Protein AF-A0A948I0D3-F1 (afdb_monomer_lite)

pLDDT: mean 90.06, std 11.16, range [29.58, 98.88]

Structure (mmCIF, N/CA/C/O backbone):
data_AF-A0A948I0D3-F1
#
_entry.id   AF-A0A948I0D3-F1
#
loop_
_atom_site.group_PDB
_atom_site.id
_atom_site.type_symbol
_atom_site.label_atom_id
_atom_site.label_alt_id
_atom_site.label_comp_id
_atom_site.label_asym_id
_atom_site.label_entity_id
_atom_site.label_seq_id
_atom_site.pdbx_PDB_ins_code
_atom_site.Cartn_x
_atom_site.Cartn_y
_atom_site.Cartn_z
_atom_site.occupancy
_atom_site.B_iso_or_equiv
_atom_site.auth_seq_id
_atom_site.auth_comp_id
_atom_site.auth_asym_id
_atom_site.auth_atom_id
_atom_site.pdbx_PDB_model_num
ATOM 1 N N . MET A 1 1 ? -1.444 -37.657 -7.902 1.00 30.56 1 MET A N 1
ATOM 2 C CA . MET A 1 1 ? -0.701 -37.457 -6.639 1.00 30.56 1 MET A CA 1
ATOM 3 C C . MET A 1 1 ? 0.646 -36.849 -6.980 1.00 30.56 1 MET A C 1
ATOM 5 O O . MET A 1 1 ? 1.554 -37.576 -7.356 1.00 30.56 1 MET A O 1
ATOM 9 N N . ALA A 1 2 ? 0.747 -35.520 -6.968 1.00 30.91 2 ALA A N 1
ATOM 10 C CA . ALA A 1 2 ? 2.025 -34.846 -7.167 1.00 30.91 2 ALA A CA 1
ATOM 11 C C . ALA A 1 2 ? 2.848 -34.995 -5.881 1.00 30.91 2 ALA A C 1
ATOM 13 O O . ALA A 1 2 ? 2.347 -34.686 -4.801 1.00 30.91 2 ALA A O 1
ATOM 14 N N . MET A 1 3 ? 4.074 -35.512 -5.986 1.00 29.58 3 MET A N 1
ATOM 15 C CA . MET A 1 3 ? 5.012 -35.512 -4.866 1.00 29.58 3 MET A CA 1
ATOM 16 C C . MET A 1 3 ? 5.272 -34.056 -4.475 1.00 29.58 3 MET A C 1
ATOM 18 O O . MET A 1 3 ? 5.808 -33.289 -5.274 1.00 29.58 3 MET A O 1
ATOM 22 N N . ALA A 1 4 ? 4.855 -33.665 -3.270 1.00 33.59 4 ALA A N 1
ATOM 23 C CA . ALA A 1 4 ? 5.196 -32.364 -2.719 1.00 33.59 4 ALA A CA 1
ATOM 24 C C . ALA A 1 4 ? 6.726 -32.257 -2.663 1.00 33.59 4 ALA A C 1
ATOM 26 O O . ALA A 1 4 ? 7.399 -33.109 -2.082 1.00 33.59 4 ALA A O 1
ATOM 27 N N . THR A 1 5 ? 7.289 -31.235 -3.305 1.00 44.12 5 THR A N 1
ATOM 28 C CA . THR A 1 5 ? 8.728 -30.967 -3.216 1.00 44.12 5 THR A CA 1
ATOM 29 C C . THR A 1 5 ? 9.067 -30.572 -1.772 1.00 44.12 5 THR A C 1
ATOM 31 O O . THR A 1 5 ? 8.216 -30.026 -1.063 1.00 44.12 5 THR A O 1
ATOM 34 N N . GLY A 1 6 ? 10.297 -30.826 -1.311 1.00 39.62 6 GLY A N 1
ATOM 35 C CA . GLY A 1 6 ? 10.711 -30.534 0.073 1.00 39.62 6 GLY A CA 1
ATOM 36 C C . GLY A 1 6 ? 10.492 -29.075 0.511 1.00 39.62 6 GLY A C 1
ATOM 37 O O . GLY A 1 6 ? 10.277 -28.821 1.692 1.00 39.62 6 GLY A O 1
ATOM 38 N N . SER A 1 7 ? 10.451 -28.131 -0.439 1.00 52.41 7 SER A N 1
ATOM 39 C CA . SER A 1 7 ? 10.113 -26.723 -0.188 1.00 52.41 7 SER A CA 1
ATOM 40 C C . SER A 1 7 ? 8.650 -26.530 0.225 1.00 52.41 7 SER A C 1
ATOM 42 O O . SER A 1 7 ? 8.381 -25.789 1.162 1.00 52.41 7 SER A O 1
ATOM 44 N N . THR A 1 8 ? 7.703 -27.211 -0.429 1.00 56.78 8 THR A N 1
ATOM 45 C CA . THR A 1 8 ? 6.265 -27.142 -0.095 1.00 56.78 8 THR A CA 1
ATOM 46 C C . THR A 1 8 ? 5.959 -27.712 1.291 1.00 56.78 8 THR A C 1
ATOM 48 O O . THR A 1 8 ? 5.134 -27.160 2.012 1.00 56.78 8 THR A O 1
ATOM 51 N N . LEU A 1 9 ? 6.653 -28.784 1.687 1.00 53.12 9 LEU A N 1
ATOM 52 C CA . LEU A 1 9 ? 6.494 -29.395 3.011 1.00 53.12 9 LEU A CA 1
ATOM 53 C C . LEU A 1 9 ? 7.030 -28.481 4.126 1.00 53.12 9 LEU A C 1
ATOM 55 O O . LEU A 1 9 ? 6.362 -28.302 5.144 1.00 53.12 9 LEU A O 1
ATOM 59 N N . ALA A 1 10 ? 8.185 -27.840 3.912 1.00 61.34 10 ALA A N 1
ATOM 60 C CA . ALA A 1 10 ? 8.739 -26.867 4.855 1.00 61.34 10 ALA A CA 1
ATOM 61 C C . ALA A 1 10 ? 7.845 -25.621 5.005 1.00 61.34 10 ALA A C 1
ATOM 63 O O . ALA A 1 10 ? 7.612 -25.175 6.126 1.00 61.34 10 ALA A O 1
ATOM 64 N N . SER A 1 11 ? 7.290 -25.103 3.902 1.00 68.94 11 SER A N 1
ATOM 65 C CA . SER A 1 11 ? 6.324 -23.995 3.930 1.00 68.94 11 SER A CA 1
ATOM 66 C C . SER A 1 11 ? 5.054 -24.344 4.712 1.00 68.94 11 SER A C 1
ATOM 68 O O . SER A 1 11 ? 4.596 -23.522 5.502 1.00 68.94 11 SER A O 1
ATOM 70 N N . SER A 1 12 ? 4.523 -25.568 4.562 1.00 77.00 12 SER A N 1
ATOM 71 C CA . SER A 1 12 ? 3.355 -26.008 5.343 1.00 77.00 12 SER A CA 1
ATOM 72 C C . SER A 1 12 ? 3.652 -26.094 6.842 1.00 77.00 12 SER A C 1
ATOM 74 O O . SER A 1 12 ? 2.893 -25.556 7.635 1.00 77.00 12 SER A O 1
ATOM 76 N N . ALA A 1 13 ? 4.812 -26.632 7.235 1.00 87.75 13 ALA A N 1
ATOM 77 C CA . ALA A 1 13 ? 5.186 -26.734 8.646 1.00 87.75 13 ALA A CA 1
ATOM 78 C C . ALA A 1 13 ? 5.369 -25.360 9.315 1.00 87.75 13 ALA A C 1
ATOM 80 O O . ALA A 1 13 ? 5.008 -25.183 10.477 1.00 87.75 13 ALA A O 1
ATOM 81 N N . VAL A 1 14 ? 5.917 -24.374 8.591 1.00 88.69 14 VAL A N 1
ATOM 82 C CA . VAL A 1 14 ? 6.026 -22.994 9.094 1.00 88.69 14 VAL A CA 1
ATOM 83 C C . VAL A 1 14 ? 4.646 -22.355 9.234 1.00 88.69 14 VAL A C 1
ATOM 85 O O . VAL A 1 14 ? 4.397 -21.689 10.238 1.00 88.69 14 VAL A O 1
ATOM 88 N N . ALA A 1 15 ? 3.752 -22.556 8.261 1.00 89.56 15 ALA A N 1
ATOM 89 C CA . ALA A 1 15 ? 2.387 -22.045 8.331 1.00 89.56 15 ALA A CA 1
ATOM 90 C C . ALA A 1 15 ? 1.610 -22.648 9.514 1.00 89.56 15 ALA A C 1
ATOM 92 O O . ALA A 1 15 ? 0.978 -21.901 10.261 1.00 89.56 15 ALA A O 1
ATOM 93 N N . ASP A 1 16 ? 1.733 -23.958 9.735 1.00 91.81 16 ASP A N 1
ATOM 94 C CA . ASP A 1 16 ? 1.092 -24.665 10.846 1.00 91.81 16 ASP A CA 1
ATOM 95 C C . ASP A 1 16 ? 1.628 -24.177 12.200 1.00 91.81 16 ASP A C 1
ATOM 97 O O . ASP A 1 16 ? 0.854 -23.756 13.058 1.00 91.81 16 ASP A O 1
ATOM 101 N N . ALA A 1 17 ? 2.955 -24.109 12.369 1.00 94.81 17 ALA A N 1
ATOM 102 C CA . ALA A 1 17 ? 3.572 -23.612 13.602 1.00 94.81 17 ALA A CA 1
ATOM 103 C C . ALA A 1 17 ? 3.207 -22.145 13.898 1.00 94.81 17 ALA A C 1
ATOM 105 O O . ALA A 1 17 ? 3.038 -21.750 15.055 1.00 94.81 17 ALA A O 1
ATOM 106 N N . ALA A 1 18 ? 3.077 -21.320 12.856 1.00 95.06 18 ALA A N 1
ATOM 107 C CA . ALA A 1 18 ? 2.600 -19.951 12.989 1.00 95.06 18 ALA A CA 1
ATOM 108 C C . ALA A 1 18 ? 1.115 -19.903 13.401 1.00 95.06 18 ALA A C 1
ATOM 110 O O . ALA A 1 18 ? 0.736 -19.072 14.227 1.00 95.06 18 ALA A O 1
ATOM 111 N N . GLY A 1 19 ? 0.289 -20.816 12.883 1.00 95.06 19 GLY A N 1
ATOM 112 C CA . GLY A 1 19 ? -1.097 -21.006 13.312 1.00 95.06 19 GLY A CA 1
ATOM 113 C C . GLY A 1 19 ? -1.207 -21.382 14.792 1.00 95.06 19 GLY A C 1
ATOM 114 O O . GLY A 1 19 ? -1.951 -20.736 15.533 1.00 95.06 19 GLY A O 1
ATOM 115 N N . ASP A 1 20 ? -0.406 -22.346 15.244 1.00 96.44 20 ASP A N 1
ATOM 116 C CA . ASP A 1 20 ? -0.356 -22.774 16.646 1.00 96.44 20 ASP A CA 1
ATOM 117 C C . ASP A 1 20 ? 0.064 -21.628 17.575 1.00 96.44 20 ASP A C 1
ATOM 119 O O . ASP A 1 20 ? -0.570 -21.389 18.605 1.00 96.44 20 ASP A O 1
ATOM 123 N N . LEU A 1 21 ? 1.095 -20.862 17.196 1.00 96.94 21 LEU A N 1
ATOM 124 C CA . LEU A 1 21 ? 1.546 -19.703 17.969 1.00 96.94 21 LEU A CA 1
ATOM 125 C C . LEU A 1 21 ? 0.472 -18.607 18.038 1.00 96.94 21 LEU A C 1
ATOM 127 O O . LEU A 1 21 ? 0.269 -18.013 19.099 1.00 96.94 21 LEU A O 1
ATOM 131 N N . ALA A 1 22 ? -0.236 -18.351 16.934 1.00 96.56 22 ALA A N 1
ATOM 132 C CA . ALA A 1 22 ? -1.354 -17.412 16.914 1.00 96.56 22 ALA A CA 1
ATOM 133 C C . ALA A 1 22 ? -2.486 -17.870 17.852 1.00 96.56 22 ALA A C 1
ATOM 135 O O . ALA A 1 22 ? -2.982 -17.075 18.654 1.00 96.56 22 ALA A O 1
ATOM 136 N N . GLY A 1 23 ? -2.848 -19.157 17.808 1.00 96.94 23 GLY A N 1
ATOM 137 C CA . GLY A 1 23 ? -3.851 -19.754 18.691 1.00 96.94 23 GLY A CA 1
ATOM 138 C C . GLY A 1 23 ? -3.453 -19.714 20.170 1.00 96.94 23 GLY A C 1
ATOM 139 O O . GLY A 1 23 ? -4.269 -19.362 21.027 1.00 96.94 23 GLY A O 1
ATOM 140 N N . ALA A 1 24 ? -2.186 -19.997 20.481 1.00 97.62 24 ALA A N 1
ATOM 141 C CA . ALA A 1 24 ? -1.643 -19.916 21.835 1.00 97.62 24 ALA A CA 1
ATOM 142 C C . ALA A 1 24 ? -1.656 -18.476 22.371 1.00 97.62 24 ALA A C 1
ATOM 144 O O . ALA A 1 24 ? -2.060 -18.249 23.511 1.00 97.62 24 ALA A O 1
ATOM 145 N N . ALA A 1 25 ? -1.285 -17.491 21.547 1.00 97.31 25 ALA A N 1
ATOM 146 C CA . ALA A 1 25 ? -1.341 -16.078 21.915 1.00 97.31 25 ALA A CA 1
ATOM 147 C C . ALA A 1 25 ? -2.783 -15.604 22.173 1.00 97.31 25 ALA A C 1
ATOM 149 O O . ALA A 1 25 ? -3.036 -14.915 23.164 1.00 97.31 25 ALA A O 1
ATOM 150 N N . GLY A 1 26 ? -3.740 -16.025 21.339 1.00 96.31 26 GLY A N 1
ATOM 151 C CA . GLY A 1 26 ? -5.165 -15.771 21.562 1.00 96.31 26 GLY A CA 1
ATOM 152 C C . GLY A 1 26 ? -5.684 -16.404 22.859 1.00 96.31 26 GLY A C 1
ATOM 153 O O . GLY A 1 26 ? -6.364 -15.741 23.643 1.00 96.31 26 GLY A O 1
ATOM 154 N N . SER A 1 27 ? -5.297 -17.652 23.135 1.00 97.19 27 SER A N 1
ATOM 155 C CA . SER A 1 27 ? -5.669 -18.371 24.363 1.00 97.19 27 SER A CA 1
ATOM 156 C C . SER A 1 27 ? -5.079 -17.714 25.613 1.00 97.19 27 SER A C 1
ATOM 158 O O . SER A 1 27 ? -5.786 -17.505 26.597 1.00 97.19 27 SER A O 1
ATOM 160 N N . ALA A 1 28 ? -3.807 -17.305 25.560 1.00 96.31 28 ALA A N 1
ATOM 161 C CA . ALA A 1 28 ? -3.156 -16.559 26.635 1.00 96.31 28 ALA A CA 1
ATOM 162 C C . ALA A 1 28 ? -3.868 -15.226 26.906 1.00 96.31 28 ALA A C 1
ATOM 164 O O . ALA A 1 28 ? -4.090 -14.871 28.063 1.00 96.31 28 ALA A O 1
ATOM 165 N N . ARG A 1 29 ? -4.293 -14.511 25.855 1.00 95.69 29 ARG A N 1
ATOM 166 C CA . ARG A 1 29 ? -5.085 -13.280 25.994 1.00 95.69 29 ARG A CA 1
ATOM 167 C C . ARG A 1 29 ? -6.419 -13.529 26.701 1.00 95.69 29 ARG A C 1
ATOM 169 O O . ARG A 1 29 ? -6.802 -12.731 27.555 1.00 95.69 29 ARG A O 1
ATOM 176 N N . GLY A 1 30 ? -7.110 -14.618 26.358 1.00 95.38 30 GLY A N 1
ATOM 177 C CA . GLY A 1 30 ? -8.336 -15.051 27.037 1.00 95.38 30 GLY A CA 1
ATOM 178 C C . GLY A 1 30 ? -8.101 -15.321 28.524 1.00 95.38 30 GLY A C 1
ATOM 179 O O . GLY A 1 30 ? -8.754 -14.712 29.368 1.00 95.38 30 GLY A O 1
ATOM 180 N N . TRP A 1 31 ? -7.081 -16.122 28.844 1.00 96.50 31 TRP A N 1
ATOM 181 C CA . TRP A 1 31 ? -6.709 -16.445 30.224 1.00 96.50 31 TRP A CA 1
ATOM 182 C C . TRP A 1 31 ? -6.370 -15.203 31.062 1.00 96.50 31 TRP A C 1
ATOM 184 O O . TRP A 1 31 ? -6.799 -15.101 32.213 1.00 96.50 31 TRP A O 1
ATOM 194 N N . VAL A 1 32 ? -5.637 -14.234 30.495 1.00 96.19 32 VAL A N 1
ATOM 195 C CA . VAL A 1 32 ? -5.327 -12.966 31.180 1.00 96.19 32 VAL A CA 1
ATOM 196 C C . VAL A 1 32 ? -6.614 -12.217 31.525 1.00 96.19 32 VAL A C 1
ATOM 198 O O . VAL A 1 32 ? -6.756 -11.760 32.656 1.00 96.19 32 VAL A O 1
ATOM 201 N N . ARG A 1 33 ? -7.564 -12.115 30.585 1.00 94.06 33 ARG A N 1
ATOM 202 C CA . ARG A 1 33 ? -8.848 -11.426 30.806 1.00 94.06 33 ARG A CA 1
ATOM 203 C C . ARG A 1 33 ? -9.681 -12.085 31.898 1.00 94.06 33 ARG A C 1
ATOM 205 O O . ARG A 1 33 ? -10.217 -11.377 32.744 1.00 94.06 33 ARG A O 1
ATOM 212 N N . GLU A 1 34 ? -9.772 -13.410 31.880 1.00 95.25 34 GLU A N 1
ATOM 213 C CA . GLU A 1 34 ? -10.516 -14.182 32.880 1.00 95.25 34 GLU A CA 1
ATOM 214 C C . GLU A 1 34 ? -9.877 -14.040 34.269 1.00 95.25 34 GLU A C 1
ATOM 216 O O . GLU A 1 34 ? -10.537 -13.657 35.231 1.00 95.25 34 GLU A O 1
ATOM 221 N N . THR A 1 35 ? -8.562 -14.244 34.365 1.00 95.25 35 THR A N 1
ATOM 222 C CA . THR A 1 35 ? -7.834 -14.242 35.646 1.00 95.25 35 THR A CA 1
ATOM 223 C C . THR A 1 35 ? -7.711 -12.844 36.264 1.00 95.25 35 THR A C 1
ATOM 225 O O . THR A 1 35 ? -7.582 -12.705 37.482 1.00 95.25 35 THR A O 1
ATOM 228 N N . ALA A 1 36 ? -7.761 -11.783 35.452 1.00 93.50 36 ALA A N 1
ATOM 229 C CA . ALA A 1 36 ? -7.727 -10.401 35.929 1.00 93.50 36 ALA A CA 1
ATOM 230 C C . ALA A 1 36 ? -8.928 -10.029 36.816 1.00 93.50 36 ALA A C 1
ATOM 232 O O . ALA A 1 36 ? -8.832 -9.071 37.588 1.00 93.50 36 ALA A O 1
ATOM 233 N N . ALA A 1 37 ? -10.044 -10.760 36.721 1.00 91.00 37 ALA A N 1
ATOM 234 C CA . ALA A 1 37 ? -11.193 -10.559 37.599 1.00 91.00 37 ALA A CA 1
ATOM 235 C C . ALA A 1 37 ? -10.864 -10.918 39.060 1.00 91.00 37 ALA A C 1
ATOM 237 O O . ALA A 1 37 ? -11.253 -10.184 39.970 1.00 91.00 37 ALA A O 1
ATOM 238 N N . ASP A 1 38 ? -10.075 -11.979 39.263 1.00 94.38 38 ASP A N 1
ATOM 239 C CA . ASP A 1 38 ? -9.848 -12.599 40.575 1.00 94.38 38 ASP A CA 1
ATOM 240 C C . ASP A 1 38 ? -8.431 -12.377 41.139 1.00 94.38 38 ASP A C 1
ATOM 242 O O . ASP A 1 38 ? -8.172 -12.641 42.313 1.00 94.38 38 ASP A O 1
ATOM 246 N N . SER A 1 39 ? -7.491 -11.867 40.335 1.00 95.38 39 SER A N 1
ATOM 247 C CA . SER A 1 39 ? -6.107 -11.608 40.752 1.00 95.38 39 SER A CA 1
ATOM 248 C C . SER A 1 39 ? -5.713 -10.148 40.560 1.00 95.38 39 SER A C 1
ATOM 250 O O . SER A 1 39 ? -5.514 -9.678 39.440 1.00 95.38 39 SER A O 1
ATOM 252 N N . ALA A 1 40 ? -5.500 -9.435 41.672 1.00 93.50 40 ALA A N 1
ATOM 253 C CA . ALA A 1 40 ? -5.073 -8.034 41.658 1.00 93.50 40 ALA A CA 1
ATOM 254 C C . ALA A 1 40 ? -3.746 -7.819 40.908 1.00 93.50 40 ALA A C 1
ATOM 256 O O . ALA A 1 40 ? -3.594 -6.827 40.196 1.00 93.50 40 ALA A O 1
ATOM 257 N N . ARG A 1 41 ? -2.808 -8.769 41.018 1.00 93.50 41 ARG A N 1
ATOM 258 C CA . ARG A 1 41 ? -1.524 -8.711 40.309 1.00 93.50 41 ARG A CA 1
ATOM 259 C C . ARG A 1 41 ? -1.709 -8.837 38.798 1.00 93.50 41 ARG A C 1
ATOM 261 O O . ARG A 1 41 ? -1.196 -8.012 38.047 1.00 93.50 41 ARG A O 1
ATOM 268 N N . ILE A 1 42 ? -2.468 -9.840 38.351 1.00 92.94 42 ILE A N 1
ATOM 269 C CA . ILE A 1 42 ? -2.736 -10.013 36.918 1.00 92.94 42 ILE A CA 1
ATOM 270 C C . ILE A 1 42 ? -3.513 -8.813 36.391 1.00 92.94 42 ILE A C 1
ATOM 272 O O . ILE A 1 42 ? -3.167 -8.293 35.337 1.00 92.94 42 ILE A O 1
ATOM 276 N N . LYS A 1 43 ? -4.482 -8.292 37.149 1.00 94.25 43 LYS A N 1
ATOM 277 C CA . LYS A 1 43 ? -5.226 -7.083 36.786 1.00 94.25 43 LYS A CA 1
ATOM 278 C C . LYS A 1 43 ? -4.313 -5.882 36.527 1.00 94.25 43 LYS A C 1
ATOM 280 O O . LYS A 1 43 ? -4.514 -5.195 35.531 1.00 94.25 43 LYS A O 1
ATOM 285 N N . SER A 1 44 ? -3.299 -5.651 37.368 1.00 95.06 44 SER A N 1
ATOM 286 C CA . SER A 1 44 ? -2.340 -4.556 37.154 1.00 95.06 44 SER A CA 1
ATOM 287 C C . SER A 1 44 ? -1.444 -4.752 35.926 1.00 95.06 44 SER A C 1
ATOM 289 O O . SER A 1 44 ? -1.103 -3.776 35.268 1.00 95.06 44 SER A O 1
ATOM 291 N N . GLU A 1 45 ? -1.087 -5.994 35.587 1.00 95.00 45 GLU A N 1
ATOM 292 C CA . GLU A 1 45 ? -0.212 -6.309 34.442 1.00 95.00 45 GLU A CA 1
ATOM 293 C C . GLU A 1 45 ? -0.995 -6.542 33.129 1.00 95.00 45 GLU A C 1
ATOM 295 O O . GLU A 1 45 ? -0.415 -6.572 32.041 1.00 95.00 45 GLU A O 1
ATOM 300 N N . SER A 1 46 ? -2.323 -6.682 33.209 1.00 93.50 46 SER A N 1
ATOM 301 C CA . SER A 1 46 ? -3.191 -7.104 32.101 1.00 93.50 46 SER A CA 1
ATOM 302 C C . SER A 1 46 ? -3.049 -6.269 30.830 1.00 93.50 46 SER A C 1
ATOM 304 O O . SER A 1 46 ? -2.936 -6.881 29.769 1.00 93.50 46 SER A O 1
ATOM 306 N N . PRO A 1 47 ? -3.016 -4.919 30.868 1.00 91.81 47 PRO A N 1
ATOM 307 C CA . PRO A 1 47 ? -2.903 -4.130 29.641 1.00 91.81 47 PRO A CA 1
ATOM 308 C C . PRO A 1 47 ? -1.652 -4.482 28.824 1.00 91.81 47 PRO A C 1
ATOM 310 O O . PRO A 1 47 ? -1.745 -4.731 27.623 1.00 91.81 47 PRO A O 1
ATOM 313 N N . ALA A 1 48 ? -0.496 -4.599 29.488 1.00 94.06 48 ALA A N 1
ATOM 314 C CA . ALA A 1 48 ? 0.768 -4.933 28.836 1.00 94.06 48 ALA A CA 1
ATOM 315 C C . ALA A 1 48 ? 0.781 -6.373 28.297 1.00 94.06 48 ALA A C 1
ATOM 317 O O . ALA A 1 48 ? 1.251 -6.613 27.185 1.00 94.06 48 ALA A O 1
ATOM 318 N N . LEU A 1 49 ? 0.237 -7.331 29.056 1.00 95.56 49 LEU A N 1
ATOM 319 C CA . LEU A 1 49 ? 0.149 -8.734 28.636 1.00 95.56 49 LEU A CA 1
ATOM 320 C C . LEU A 1 49 ? -0.803 -8.924 27.448 1.00 95.56 49 LEU A C 1
ATOM 322 O O . LEU A 1 49 ? -0.502 -9.674 26.518 1.00 95.56 49 LEU A O 1
ATOM 326 N N . ILE A 1 50 ? -1.935 -8.216 27.450 1.00 95.50 50 ILE A N 1
ATOM 327 C CA . ILE A 1 50 ? -2.889 -8.217 26.342 1.00 95.50 50 ILE A CA 1
ATOM 328 C C . ILE A 1 50 ? -2.224 -7.635 25.089 1.00 95.50 50 ILE A C 1
ATOM 330 O O . ILE A 1 50 ? -2.263 -8.283 24.044 1.00 95.50 50 ILE A O 1
ATOM 334 N N . ASP A 1 51 ? -1.560 -6.483 25.177 1.00 95.25 51 ASP A N 1
ATOM 335 C CA . ASP A 1 51 ? -0.873 -5.883 24.025 1.00 95.25 51 ASP A CA 1
ATOM 336 C C . ASP A 1 51 ? 0.264 -6.777 23.501 1.00 95.25 51 ASP A C 1
ATOM 338 O O . ASP A 1 51 ? 0.376 -6.984 22.290 1.00 95.25 51 ASP A O 1
ATOM 342 N N . LEU A 1 52 ? 1.044 -7.408 24.386 1.00 96.12 52 LEU A N 1
ATOM 343 C CA . LEU A 1 52 ? 2.049 -8.397 23.990 1.00 96.12 52 LEU A CA 1
ATOM 344 C C . LEU A 1 52 ? 1.418 -9.573 23.231 1.00 96.12 52 LEU A C 1
ATOM 346 O O . LEU A 1 52 ? 1.899 -9.945 22.162 1.00 96.12 52 LEU A O 1
ATOM 350 N N . SER A 1 53 ? 0.320 -10.135 23.743 1.00 96.81 53 SER A N 1
ATOM 351 C CA . SER A 1 53 ? -0.368 -11.250 23.084 1.00 96.81 53 SER A CA 1
ATOM 352 C C . SER A 1 53 ? -0.898 -10.871 21.696 1.00 96.81 53 SER A C 1
ATOM 354 O O . SER A 1 53 ? -0.785 -11.663 20.763 1.00 96.81 53 SER A O 1
ATOM 356 N N . ARG A 1 54 ? -1.414 -9.644 21.520 1.00 96.75 54 ARG A N 1
ATOM 357 C CA . ARG A 1 54 ? -1.871 -9.133 20.218 1.00 96.75 54 ARG A CA 1
ATOM 358 C C . ARG A 1 54 ? -0.710 -9.000 19.236 1.00 96.75 54 ARG A C 1
ATOM 360 O O . ARG A 1 54 ? -0.849 -9.405 18.085 1.00 96.75 54 ARG A O 1
ATOM 367 N N . ARG A 1 55 ? 0.444 -8.484 19.684 1.00 96.06 55 ARG A N 1
ATOM 368 C CA . ARG A 1 55 ? 1.664 -8.395 18.859 1.00 96.06 55 ARG A CA 1
ATOM 369 C C . ARG A 1 55 ? 2.129 -9.771 18.395 1.00 96.06 55 ARG A C 1
ATOM 371 O O . ARG A 1 55 ? 2.400 -9.942 17.208 1.00 96.06 55 ARG A O 1
ATOM 378 N N . VAL A 1 56 ? 2.192 -10.744 19.308 1.00 96.62 56 VAL A N 1
ATOM 379 C CA . VAL A 1 56 ? 2.589 -12.122 18.979 1.00 96.62 56 VAL A CA 1
ATOM 380 C C . VAL A 1 56 ? 1.604 -12.741 17.992 1.00 96.62 56 VAL A C 1
ATOM 382 O O . VAL A 1 56 ? 2.030 -13.279 16.973 1.00 96.62 56 VAL A O 1
ATOM 385 N N . GLU A 1 57 ? 0.299 -12.616 18.238 1.00 96.62 57 GLU A N 1
ATOM 386 C CA . GLU A 1 57 ? -0.717 -13.172 17.345 1.00 96.62 57 GLU A CA 1
ATOM 387 C C . GLU A 1 57 ? -0.674 -12.538 15.949 1.00 96.62 57 GLU A C 1
ATOM 389 O O . GLU A 1 57 ? -0.690 -13.258 14.952 1.00 96.62 57 GLU A O 1
ATOM 394 N N . ASN A 1 58 ? -0.564 -11.210 15.848 1.00 94.38 58 ASN A N 1
ATOM 395 C CA . ASN A 1 58 ? -0.458 -10.522 14.560 1.00 94.38 58 ASN A CA 1
ATOM 396 C C . ASN A 1 58 ? 0.809 -10.923 13.799 1.00 94.38 58 ASN A C 1
ATOM 398 O O . ASN A 1 58 ? 0.739 -11.202 12.601 1.00 94.38 58 ASN A O 1
ATOM 402 N N . ALA A 1 59 ? 1.956 -10.990 14.480 1.00 92.69 59 ALA A N 1
ATOM 403 C CA . ALA A 1 59 ? 3.205 -11.429 13.867 1.00 92.69 59 ALA A CA 1
ATOM 404 C C . ALA A 1 59 ? 3.103 -12.875 13.357 1.00 92.69 59 ALA A C 1
ATOM 406 O O . ALA A 1 59 ? 3.511 -13.158 12.231 1.00 92.69 59 ALA A O 1
ATOM 407 N N . ALA A 1 60 ? 2.509 -13.769 14.150 1.00 94.75 60 ALA A N 1
ATOM 408 C CA . ALA A 1 60 ? 2.297 -15.164 13.787 1.00 94.75 60 ALA A CA 1
ATOM 409 C C . ALA A 1 60 ? 1.325 -15.309 12.600 1.00 94.75 60 ALA A C 1
ATOM 411 O O . ALA A 1 60 ? 1.633 -16.002 11.636 1.00 94.75 60 ALA A O 1
ATOM 412 N N . ARG A 1 61 ? 0.206 -14.574 12.579 1.00 93.19 61 ARG A N 1
ATOM 413 C CA . ARG A 1 61 ? -0.722 -14.561 11.432 1.00 93.19 61 ARG A CA 1
ATOM 414 C C . ARG A 1 61 ? -0.052 -14.068 10.147 1.00 93.19 61 ARG A C 1
ATOM 416 O O . ARG A 1 61 ? -0.206 -14.698 9.104 1.00 93.19 61 ARG A O 1
ATOM 423 N N . LYS A 1 62 ? 0.718 -12.972 10.212 1.00 91.44 62 LYS A N 1
ATOM 424 C CA . LYS A 1 62 ? 1.477 -12.450 9.059 1.00 91.44 62 LYS A CA 1
ATOM 425 C C . LYS A 1 62 ? 2.493 -13.486 8.557 1.00 91.44 62 LYS A C 1
ATOM 427 O O . LYS A 1 62 ? 2.569 -13.722 7.357 1.00 91.44 62 LYS A O 1
ATOM 432 N N . LEU A 1 63 ? 3.203 -14.161 9.464 1.00 90.94 63 LEU A N 1
ATOM 433 C CA . LEU A 1 63 ? 4.128 -15.254 9.141 1.00 90.94 63 LEU A CA 1
ATOM 434 C C . LEU A 1 63 ? 3.440 -16.441 8.458 1.00 90.94 63 LEU A C 1
ATOM 436 O O . LEU A 1 63 ? 3.931 -16.911 7.435 1.00 90.94 63 LEU A O 1
ATOM 440 N N . GLY A 1 64 ? 2.314 -16.908 9.000 1.00 92.00 64 GLY A N 1
ATOM 441 C CA . GLY A 1 64 ? 1.560 -18.022 8.425 1.00 92.00 64 GLY A CA 1
ATOM 442 C C . GLY A 1 64 ? 1.047 -17.700 7.022 1.00 92.00 64 GLY A C 1
ATOM 443 O O . GLY A 1 64 ? 1.230 -18.489 6.096 1.00 92.00 64 GLY A O 1
ATOM 444 N N . ASN A 1 65 ? 0.504 -16.493 6.837 1.00 89.75 65 ASN A N 1
ATOM 445 C CA . ASN A 1 65 ? 0.069 -16.010 5.526 1.00 89.75 65 ASN A CA 1
ATOM 446 C C . ASN A 1 65 ? 1.235 -15.922 4.532 1.00 89.75 65 ASN A C 1
ATOM 448 O O . ASN A 1 65 ? 1.097 -16.367 3.395 1.00 89.75 65 ASN A O 1
ATOM 452 N N . ALA A 1 66 ? 2.384 -15.384 4.950 1.00 89.25 66 ALA A N 1
ATOM 453 C CA . ALA A 1 66 ? 3.573 -15.291 4.106 1.00 89.25 66 ALA A CA 1
ATOM 454 C C . ALA A 1 66 ? 4.097 -16.677 3.698 1.00 89.25 66 ALA A C 1
ATOM 456 O O . ALA A 1 66 ? 4.422 -16.890 2.535 1.00 89.25 66 ALA A O 1
ATOM 457 N N . ALA A 1 67 ? 4.125 -17.635 4.630 1.00 88.62 67 ALA A N 1
ATOM 458 C CA . ALA A 1 67 ? 4.590 -19.000 4.380 1.00 88.62 67 ALA A CA 1
ATOM 459 C C . ALA A 1 67 ? 3.694 -19.772 3.395 1.00 88.62 67 ALA A C 1
ATOM 461 O O . ALA A 1 67 ? 4.188 -20.619 2.651 1.00 88.62 67 ALA A O 1
ATOM 462 N N . ALA A 1 68 ? 2.393 -19.465 3.370 1.00 86.12 68 ALA A N 1
ATOM 463 C CA . ALA A 1 68 ? 1.429 -20.047 2.437 1.00 86.12 68 ALA A CA 1
ATOM 464 C C . ALA A 1 68 ? 1.436 -19.383 1.045 1.00 86.12 68 ALA A C 1
ATOM 466 O O . ALA A 1 68 ? 0.820 -19.899 0.109 1.00 86.12 68 ALA A O 1
ATOM 467 N N . ARG A 1 69 ? 2.109 -18.237 0.889 1.00 85.94 69 ARG A N 1
ATOM 468 C CA . ARG A 1 69 ? 2.200 -17.502 -0.378 1.00 85.94 69 ARG A CA 1
ATOM 469 C C . ARG A 1 69 ? 3.513 -17.806 -1.090 1.00 85.94 69 ARG A C 1
ATOM 471 O O . ARG A 1 69 ? 4.502 -18.225 -0.494 1.00 85.94 69 ARG A O 1
ATOM 478 N N . ARG A 1 70 ? 3.522 -17.608 -2.411 1.00 87.81 70 ARG A N 1
ATOM 479 C CA . ARG A 1 70 ? 4.753 -17.746 -3.196 1.00 87.81 70 ARG A CA 1
ATOM 480 C C . ARG A 1 70 ? 5.715 -16.623 -2.829 1.00 87.81 70 ARG A C 1
ATOM 482 O O . ARG A 1 70 ? 5.310 -15.470 -2.679 1.00 87.81 70 ARG A O 1
ATOM 489 N N . MET A 1 71 ? 6.993 -16.970 -2.738 1.00 89.31 71 MET A N 1
ATOM 490 C CA . MET A 1 71 ? 8.061 -16.000 -2.518 1.00 89.31 71 MET A CA 1
ATOM 491 C C . MET A 1 71 ? 8.116 -15.021 -3.687 1.00 89.31 71 MET A C 1
ATOM 493 O O . MET A 1 71 ? 7.869 -15.410 -4.831 1.00 89.31 71 MET A O 1
ATOM 497 N N . CYS A 1 72 ? 8.444 -13.760 -3.415 1.00 93.31 72 CYS A N 1
ATOM 498 C CA . CYS A 1 72 ? 8.443 -12.732 -4.451 1.00 93.31 72 CYS A CA 1
ATOM 499 C C . CYS A 1 72 ? 9.738 -11.937 -4.491 1.00 93.31 72 CYS A C 1
ATOM 501 O O . CYS A 1 72 ? 10.324 -11.593 -3.461 1.00 93.31 72 CYS A O 1
ATOM 503 N N . VAL A 1 73 ? 10.128 -11.577 -5.709 1.00 95.56 73 VAL A N 1
ATOM 504 C CA . VAL A 1 73 ? 11.124 -10.539 -5.955 1.00 95.56 73 VAL A CA 1
ATOM 505 C C . VAL A 1 73 ? 10.382 -9.222 -6.187 1.00 95.56 73 VAL A C 1
ATOM 507 O O . VAL A 1 73 ? 9.581 -9.118 -7.111 1.00 95.56 73 VAL A O 1
ATOM 510 N N . GLY A 1 74 ? 10.620 -8.220 -5.345 1.00 95.81 74 GLY A N 1
ATOM 511 C CA . GLY A 1 74 ? 10.064 -6.877 -5.500 1.00 95.81 74 GLY A CA 1
ATOM 512 C C . GLY A 1 74 ? 10.969 -5.982 -6.337 1.00 95.81 74 GLY A C 1
ATOM 513 O O . GLY A 1 74 ? 12.149 -5.840 -6.031 1.00 95.81 74 GLY A O 1
ATOM 514 N N . ILE A 1 75 ? 10.427 -5.348 -7.372 1.00 95.31 75 ILE A N 1
ATOM 515 C CA . ILE A 1 75 ? 11.082 -4.273 -8.118 1.00 95.31 75 ILE A CA 1
ATOM 516 C C . ILE A 1 75 ? 10.598 -2.955 -7.536 1.00 95.31 75 ILE A C 1
ATOM 518 O O . ILE A 1 75 ? 9.415 -2.630 -7.612 1.00 95.31 75 ILE A O 1
ATOM 522 N N . PHE A 1 76 ? 11.519 -2.200 -6.946 1.00 92.94 76 PHE A N 1
ATOM 523 C CA . PHE A 1 76 ? 11.203 -0.973 -6.225 1.00 92.94 76 PHE A CA 1
ATOM 524 C C . PHE A 1 76 ? 12.212 0.128 -6.539 1.00 92.94 76 PHE A C 1
ATOM 526 O O . PHE A 1 76 ? 13.330 -0.143 -6.962 1.00 92.94 76 PHE A O 1
ATOM 533 N N . GLY A 1 77 ? 11.815 1.383 -6.361 1.00 90.94 77 GLY A N 1
ATOM 534 C CA . GLY A 1 77 ? 12.658 2.545 -6.620 1.00 90.94 77 GLY A CA 1
ATOM 535 C C . GLY A 1 77 ? 11.828 3.789 -6.927 1.00 90.94 77 GLY A C 1
ATOM 536 O O . GLY A 1 77 ? 10.594 3.722 -6.931 1.00 90.94 77 GLY A O 1
ATOM 537 N N . PRO A 1 78 ? 12.476 4.930 -7.204 1.00 88.12 78 PRO A N 1
ATOM 538 C CA . PRO A 1 78 ? 11.790 6.163 -7.549 1.00 88.12 78 PRO A CA 1
ATOM 539 C C . PRO A 1 78 ? 10.912 6.039 -8.794 1.00 88.12 78 PRO A C 1
ATOM 541 O O . PRO A 1 78 ? 10.997 5.091 -9.595 1.00 88.12 78 PRO A O 1
ATOM 544 N N . SER A 1 79 ? 10.106 7.076 -8.982 1.00 83.00 79 SER A N 1
ATOM 545 C CA . SER A 1 79 ? 9.454 7.352 -10.251 1.00 83.00 79 SER A CA 1
ATOM 546 C C . SER A 1 79 ? 10.400 7.271 -11.444 1.00 83.00 79 SER A C 1
ATOM 548 O O . SER A 1 79 ? 11.549 7.698 -11.361 1.00 83.00 79 SER A O 1
ATOM 550 N N . GLN A 1 80 ? 9.937 6.688 -12.556 1.00 79.19 80 GLN A N 1
ATOM 551 C CA . GLN A 1 80 ? 10.671 6.655 -13.834 1.00 79.19 80 GLN A CA 1
ATOM 552 C C . GLN A 1 80 ? 12.096 6.051 -13.773 1.00 79.19 80 GLN A C 1
ATOM 554 O O . GLN A 1 80 ? 12.915 6.252 -14.677 1.00 79.19 80 GLN A O 1
ATOM 559 N N . ALA A 1 81 ? 12.392 5.232 -12.760 1.00 83.81 81 ALA A N 1
ATOM 560 C CA . ALA A 1 81 ? 13.689 4.578 -12.584 1.00 83.81 81 ALA A CA 1
ATOM 561 C C . ALA A 1 81 ? 13.937 3.379 -13.527 1.00 83.81 81 ALA A C 1
ATOM 563 O O . ALA A 1 81 ? 14.875 2.621 -13.321 1.00 83.81 81 ALA A O 1
ATOM 564 N N . GLY A 1 82 ? 13.114 3.162 -14.560 1.00 85.12 82 GLY A N 1
ATOM 565 C CA . GLY A 1 82 ? 13.281 2.042 -15.502 1.00 85.12 82 GLY A CA 1
ATOM 566 C C . GLY A 1 82 ? 12.757 0.685 -15.007 1.00 85.12 82 GLY A C 1
ATOM 567 O O . GLY A 1 82 ? 13.097 -0.342 -15.592 1.00 85.12 82 GLY A O 1
ATOM 568 N N . LYS A 1 83 ? 11.910 0.680 -13.966 1.00 88.94 83 LYS A N 1
ATOM 569 C CA . LYS A 1 83 ? 11.295 -0.519 -13.360 1.00 88.94 83 LYS A CA 1
ATOM 570 C C . LYS A 1 83 ? 10.552 -1.378 -14.390 1.00 88.94 83 LYS A C 1
ATOM 572 O O . LYS A 1 83 ? 10.887 -2.543 -14.585 1.00 88.94 83 LYS A O 1
ATOM 577 N N . SER A 1 84 ? 9.636 -0.772 -15.145 1.00 85.12 84 SER A N 1
ATOM 578 C CA . SER A 1 84 ? 8.802 -1.472 -16.131 1.00 85.12 84 SER A CA 1
ATOM 579 C C . SER A 1 84 ? 9.615 -2.101 -17.269 1.00 85.12 84 SER A C 1
ATOM 581 O O . SER A 1 84 ? 9.275 -3.181 -17.753 1.00 85.12 84 SER A O 1
ATOM 583 N N . TYR A 1 85 ? 10.736 -1.481 -17.666 1.00 86.12 85 TYR A N 1
ATOM 584 C CA . TYR A 1 85 ? 11.662 -2.097 -18.620 1.00 86.12 85 TYR A CA 1
ATOM 585 C C . TYR A 1 85 ? 12.242 -3.395 -18.046 1.00 86.12 85 TYR A C 1
ATOM 587 O O . TYR A 1 85 ? 12.185 -4.433 -18.707 1.00 86.12 85 TYR A O 1
ATOM 595 N N . LEU A 1 86 ? 12.743 -3.355 -16.807 1.00 89.38 86 LEU A N 1
ATOM 596 C CA . LEU A 1 86 ? 13.302 -4.525 -16.135 1.00 89.38 86 LEU A CA 1
ATOM 597 C C . LEU A 1 86 ? 12.257 -5.641 -15.979 1.00 89.38 86 LEU A C 1
ATOM 599 O O . LEU A 1 86 ? 12.544 -6.779 -16.345 1.00 89.38 86 LEU A O 1
ATOM 603 N N . VAL A 1 87 ? 11.035 -5.309 -15.545 1.00 89.94 87 VAL A N 1
ATOM 604 C CA . VAL A 1 87 ? 9.891 -6.241 -15.484 1.00 89.94 87 VAL A CA 1
ATOM 605 C C . VAL A 1 87 ? 9.681 -6.928 -16.834 1.00 89.94 87 VAL A C 1
ATOM 607 O O . VAL A 1 87 ? 9.726 -8.154 -16.924 1.00 89.94 87 VAL A O 1
ATOM 610 N N . SER A 1 88 ? 9.535 -6.145 -17.910 1.00 86.06 88 SER A N 1
ATOM 611 C CA . SER A 1 88 ? 9.252 -6.676 -19.251 1.00 86.06 88 SER A CA 1
ATOM 612 C C . SER A 1 88 ? 10.334 -7.623 -19.781 1.00 86.06 88 SER A C 1
ATOM 614 O O . SER A 1 88 ? 10.050 -8.490 -20.608 1.00 86.06 88 SER A O 1
ATOM 616 N N . ARG A 1 89 ? 11.582 -7.463 -19.321 1.00 87.19 89 ARG A N 1
ATOM 617 C CA . ARG A 1 89 ? 12.720 -8.302 -19.716 1.00 87.19 89 ARG A CA 1
ATOM 618 C C . ARG A 1 89 ? 12.890 -9.524 -18.826 1.00 87.19 89 ARG A C 1
ATOM 620 O O . ARG A 1 89 ? 13.266 -10.568 -19.344 1.00 87.19 89 ARG A O 1
ATOM 627 N N . LEU A 1 90 ? 12.608 -9.423 -17.528 1.00 89.31 90 LEU A N 1
ATOM 628 C CA . LEU A 1 90 ? 12.686 -10.558 -16.607 1.00 89.31 90 LEU A CA 1
ATOM 629 C C . LEU A 1 90 ? 11.532 -11.542 -16.816 1.00 89.31 90 LEU A C 1
ATOM 631 O O . LEU A 1 90 ? 11.750 -12.750 -16.785 1.00 89.31 90 LEU A O 1
ATOM 635 N N . CYS A 1 91 ? 10.325 -11.045 -17.084 1.00 89.12 91 CYS A N 1
ATOM 636 C CA . CYS A 1 91 ? 9.118 -11.862 -17.233 1.00 89.12 91 CYS A CA 1
ATOM 637 C C . CYS A 1 91 ? 9.044 -12.677 -18.537 1.00 89.12 91 CYS A C 1
ATOM 639 O O . CYS A 1 91 ? 8.060 -13.374 -18.765 1.00 89.12 91 CYS A O 1
ATOM 641 N N . LYS A 1 92 ? 10.069 -12.628 -19.395 1.00 87.12 92 LYS A N 1
ATOM 642 C CA . LYS A 1 92 ? 10.148 -13.435 -20.620 1.00 87.12 92 LYS A CA 1
ATOM 643 C C . LYS A 1 92 ? 11.577 -13.883 -20.893 1.00 87.12 92 LYS A C 1
ATOM 645 O O . LYS A 1 92 ? 12.536 -13.182 -20.572 1.00 87.12 92 LYS A O 1
ATOM 650 N N . LYS A 1 93 ? 11.736 -15.039 -21.530 1.00 85.00 93 LYS A N 1
ATOM 651 C CA . LYS A 1 93 ? 13.026 -15.424 -22.109 1.00 85.00 93 LYS A CA 1
ATOM 652 C C . LYS A 1 93 ? 13.246 -14.699 -23.443 1.00 85.00 93 LYS A C 1
ATOM 654 O O . LYS A 1 93 ? 12.297 -14.548 -24.209 1.00 85.00 93 LYS A O 1
ATOM 659 N N . PRO A 1 94 ? 14.468 -14.233 -23.752 1.00 81.00 94 PRO A N 1
ATOM 660 C CA . PRO A 1 94 ? 14.804 -13.824 -25.113 1.00 81.00 94 PRO A CA 1
ATOM 661 C C . PRO A 1 94 ? 14.836 -15.040 -26.052 1.00 81.00 94 PRO A C 1
ATOM 663 O O . PRO A 1 94 ? 15.073 -16.161 -25.598 1.00 81.00 94 PRO A O 1
ATOM 666 N N . ALA A 1 95 ? 14.670 -14.815 -27.360 1.00 79.44 95 ALA A N 1
ATOM 667 C CA . ALA A 1 95 ? 14.736 -15.874 -28.375 1.00 79.44 95 ALA A CA 1
ATOM 668 C C . ALA A 1 95 ? 16.055 -16.662 -28.325 1.00 79.44 95 ALA A C 1
ATOM 670 O O . ALA A 1 95 ? 16.056 -17.888 -28.408 1.00 79.44 95 ALA A O 1
ATOM 671 N N . SER A 1 96 ? 17.172 -15.978 -28.054 1.00 77.06 96 SER A N 1
ATOM 672 C CA . SER A 1 96 ? 18.492 -16.598 -27.864 1.00 77.06 96 SER A CA 1
ATOM 673 C C . SER A 1 96 ? 18.573 -17.572 -26.680 1.00 77.06 96 SER A C 1
ATOM 675 O O . SER A 1 96 ? 19.477 -18.399 -26.634 1.00 77.06 96 SER A O 1
ATOM 677 N N . ALA A 1 97 ? 17.636 -17.497 -25.733 1.00 79.62 97 ALA A N 1
ATOM 678 C CA . ALA A 1 97 ? 17.515 -18.405 -24.594 1.00 79.62 97 ALA A CA 1
ATOM 679 C C . ALA A 1 97 ? 16.260 -19.297 -24.687 1.00 79.62 97 ALA A C 1
ATOM 681 O O . ALA A 1 97 ? 15.783 -19.804 -23.668 1.00 79.62 97 ALA A O 1
ATOM 682 N N . GLY A 1 98 ? 15.714 -19.465 -25.897 1.00 79.56 98 GLY A N 1
ATOM 683 C CA . GLY A 1 98 ? 14.563 -20.321 -26.183 1.00 79.56 98 GLY A CA 1
ATOM 684 C C . GLY A 1 98 ? 13.195 -19.667 -25.984 1.00 79.56 98 GLY A C 1
ATOM 685 O O . GLY A 1 98 ? 12.201 -20.370 -26.022 1.00 79.56 98 GLY A O 1
ATOM 686 N N . GLY A 1 99 ? 13.106 -18.352 -25.766 1.00 81.75 99 GLY A N 1
ATOM 687 C CA . GLY A 1 99 ? 11.810 -17.677 -25.644 1.00 81.75 99 GLY A CA 1
ATOM 688 C C . GLY A 1 99 ? 11.079 -17.532 -26.982 1.00 81.75 99 GLY A C 1
ATOM 689 O O . GLY A 1 99 ? 11.656 -17.049 -27.950 1.00 81.75 99 GLY A O 1
ATOM 690 N N . ALA A 1 100 ? 9.798 -17.902 -27.023 1.00 80.38 100 ALA A N 1
ATOM 691 C CA . ALA A 1 100 ? 8.997 -17.869 -28.251 1.00 80.38 100 ALA A CA 1
ATOM 692 C C . ALA A 1 100 ? 8.339 -16.509 -28.565 1.00 80.38 100 ALA A C 1
ATOM 694 O O . ALA A 1 100 ? 8.106 -16.206 -29.733 1.00 80.38 100 ALA A O 1
ATOM 695 N N . ASP A 1 101 ? 8.025 -15.689 -27.553 1.00 79.38 101 ASP A N 1
ATOM 696 C CA . ASP A 1 101 ? 7.393 -14.374 -27.745 1.00 79.38 101 ASP A CA 1
ATOM 697 C C . ASP A 1 101 ? 8.301 -13.257 -27.222 1.00 79.38 101 ASP A C 1
ATOM 699 O O . ASP A 1 101 ? 8.756 -13.262 -26.073 1.00 79.38 101 ASP A O 1
ATOM 703 N N . GLU A 1 102 ? 8.559 -12.272 -28.077 1.00 81.06 102 GLU A N 1
ATOM 704 C CA . GLU A 1 102 ? 9.345 -11.097 -27.722 1.00 81.06 102 GLU A CA 1
ATOM 705 C C . GLU A 1 102 ? 8.562 -10.076 -26.885 1.00 81.06 102 GLU A C 1
ATOM 707 O O . GLU A 1 102 ? 9.164 -9.134 -26.362 1.00 81.06 102 GLU A O 1
ATOM 712 N N . ARG A 1 103 ? 7.255 -10.260 -26.703 1.00 86.81 103 ARG A N 1
ATOM 713 C CA . ARG A 1 103 ? 6.369 -9.414 -25.894 1.00 86.81 103 ARG A CA 1
ATOM 714 C C . ARG A 1 103 ? 6.075 -10.079 -24.554 1.00 86.81 103 ARG A C 1
ATOM 716 O O . ARG A 1 103 ? 6.180 -11.294 -24.415 1.00 86.81 103 ARG A O 1
ATOM 723 N N . LEU A 1 104 ? 5.684 -9.285 -23.562 1.00 89.62 104 LEU A N 1
ATOM 724 C CA . LEU A 1 104 ? 5.127 -9.810 -22.314 1.00 89.62 104 LEU A CA 1
ATOM 725 C C . LEU A 1 104 ? 3.632 -10.077 -22.527 1.00 89.62 104 LEU A C 1
ATOM 727 O O . LEU A 1 104 ? 2.861 -9.139 -22.702 1.00 89.62 104 LEU A O 1
ATOM 731 N N . VAL A 1 105 ? 3.241 -11.347 -22.543 1.00 93.31 105 VAL A N 1
ATOM 732 C CA . VAL A 1 105 ? 1.882 -11.814 -22.822 1.00 93.31 105 VAL A CA 1
ATOM 733 C C . VAL A 1 105 ? 1.218 -12.259 -21.524 1.00 93.31 105 VAL A C 1
ATOM 735 O O . VAL A 1 105 ? 1.622 -13.244 -20.899 1.00 93.31 105 VAL A O 1
ATOM 738 N N . ALA A 1 106 ? 0.175 -11.533 -21.141 1.00 93.69 106 ALA A N 1
ATOM 739 C CA . ALA A 1 106 ? -0.711 -11.871 -20.042 1.00 93.69 106 ALA A CA 1
ATOM 740 C C . ALA A 1 106 ? -1.785 -12.870 -20.498 1.00 93.69 106 ALA A C 1
ATOM 742 O O . ALA A 1 106 ? -2.263 -12.806 -21.632 1.00 93.69 106 ALA A O 1
ATOM 743 N N . ASP A 1 107 ? -2.178 -13.769 -19.603 1.00 93.44 107 ASP A N 1
ATOM 744 C CA . ASP A 1 107 ? -3.395 -14.568 -19.708 1.00 93.44 107 ASP A CA 1
ATOM 745 C C . ASP A 1 107 ? -4.472 -13.963 -18.800 1.00 93.44 107 ASP A C 1
ATOM 747 O O . ASP A 1 107 ? -4.340 -13.976 -17.573 1.00 93.44 107 ASP A O 1
ATOM 751 N N . ILE A 1 108 ? -5.521 -13.407 -19.410 1.00 93.06 108 ILE A N 1
ATOM 752 C CA . ILE A 1 108 ? -6.668 -12.826 -18.710 1.00 93.06 108 ILE A CA 1
ATOM 753 C C . ILE A 1 108 ? -7.917 -13.615 -19.104 1.00 93.06 108 ILE A C 1
ATOM 755 O O . ILE A 1 108 ? -8.466 -13.434 -20.192 1.00 93.06 108 ILE A O 1
ATOM 759 N N . GLY A 1 109 ? -8.353 -14.530 -18.235 1.00 87.88 109 GLY A N 1
ATOM 760 C CA . GLY A 1 109 ? -9.526 -15.375 -18.491 1.00 87.88 109 GLY A CA 1
ATOM 761 C C . GLY A 1 109 ? -9.389 -16.276 -19.726 1.00 87.88 109 GLY A C 1
ATOM 762 O O . GLY A 1 109 ? -10.361 -16.466 -20.452 1.00 87.88 109 GLY A O 1
ATOM 763 N N . GLY A 1 110 ? -8.185 -16.778 -20.016 1.00 88.19 110 GLY A N 1
ATOM 764 C CA . GLY A 1 110 ? -7.875 -17.604 -21.188 1.00 88.19 110 GLY A CA 1
ATOM 765 C C . GLY A 1 110 ? -7.464 -16.802 -22.429 1.00 88.19 110 GLY A C 1
ATOM 766 O O . GLY A 1 110 ? -6.981 -17.377 -23.415 1.00 88.19 110 GLY A O 1
ATOM 767 N N . ARG A 1 111 ? -7.627 -15.472 -22.412 1.00 91.56 111 ARG A N 1
ATOM 768 C CA . ARG A 1 111 ? -7.243 -14.592 -23.518 1.00 91.56 111 ARG A CA 1
ATOM 769 C C . ARG A 1 111 ? -5.783 -14.164 -23.377 1.00 91.56 111 ARG A C 1
ATOM 771 O O . ARG A 1 111 ? -5.397 -13.565 -22.380 1.00 91.56 111 ARG A O 1
ATOM 778 N N . ALA A 1 112 ? -4.993 -14.411 -24.423 1.00 93.62 112 ALA A N 1
ATOM 779 C CA . ALA A 1 112 ? -3.650 -13.849 -24.554 1.00 93.62 112 ALA A CA 1
ATOM 780 C C . ALA A 1 112 ? -3.730 -12.354 -24.892 1.00 93.62 112 ALA A C 1
ATOM 782 O O . ALA A 1 112 ? -4.358 -11.990 -25.887 1.00 93.62 112 ALA A O 1
ATOM 783 N N . MET A 1 113 ? -3.082 -11.512 -24.089 1.00 94.12 113 MET A N 1
ATOM 784 C CA . MET A 1 113 ? -3.031 -10.060 -24.280 1.00 94.12 113 MET A CA 1
ATOM 785 C C . MET A 1 113 ? -1.600 -9.550 -24.118 1.00 94.12 113 MET A C 1
ATOM 787 O O . MET A 1 113 ? -0.902 -9.949 -23.186 1.00 94.12 113 MET A O 1
ATOM 791 N N . ASP A 1 114 ? -1.149 -8.659 -24.998 1.00 92.62 114 ASP A N 1
ATOM 792 C CA . ASP A 1 114 ? 0.125 -7.959 -24.819 1.00 92.62 114 ASP A CA 1
ATOM 793 C C . ASP A 1 114 ? 0.003 -6.986 -23.641 1.00 92.62 114 ASP A C 1
ATOM 795 O O . ASP A 1 114 ? -0.707 -5.982 -23.713 1.00 92.62 114 ASP A O 1
ATOM 799 N N . PHE A 1 115 ? 0.712 -7.267 -22.548 1.00 91.19 115 PHE A N 1
ATOM 800 C CA . PHE A 1 115 ? 0.627 -6.471 -21.329 1.00 91.19 115 PHE A CA 1
ATOM 801 C C . PHE A 1 115 ? 0.985 -5.002 -21.576 1.00 91.19 115 PHE A C 1
ATOM 803 O O . PHE A 1 115 ? 0.304 -4.114 -21.077 1.00 91.19 115 PHE A O 1
ATOM 810 N N . LEU A 1 116 ? 2.021 -4.722 -22.370 1.00 86.94 116 LEU A N 1
ATOM 811 C CA . LEU A 1 116 ? 2.474 -3.350 -22.603 1.00 86.94 116 LEU A CA 1
ATOM 812 C C . LEU A 1 116 ? 1.580 -2.610 -23.601 1.00 86.94 116 LEU A C 1
ATOM 814 O O . LEU A 1 116 ? 1.425 -1.394 -23.501 1.00 86.94 116 LEU A O 1
ATOM 818 N N . ARG A 1 117 ? 1.025 -3.317 -24.591 1.00 88.12 117 ARG A N 1
ATOM 819 C CA . ARG A 1 117 ? 0.250 -2.688 -25.668 1.00 88.12 117 ARG A CA 1
ATOM 820 C C . ARG A 1 117 ? -1.249 -2.654 -25.426 1.00 88.12 117 ARG A C 1
ATOM 822 O O . ARG A 1 117 ? -1.871 -1.764 -25.984 1.00 88.12 117 ARG A O 1
ATOM 829 N N . GLU A 1 118 ? -1.810 -3.562 -24.634 1.00 90.62 118 GLU A N 1
ATOM 830 C CA . GLU A 1 118 ? -3.263 -3.717 -24.456 1.00 90.62 118 GLU A CA 1
ATOM 831 C C . GLU A 1 118 ? -3.750 -3.498 -23.015 1.00 90.62 118 GLU A C 1
ATOM 833 O O . GLU A 1 118 ? -4.951 -3.330 -22.828 1.00 90.62 118 GLU A O 1
ATOM 838 N N . ILE A 1 119 ? -2.866 -3.509 -22.007 1.00 89.81 119 ILE A N 1
ATOM 839 C CA . ILE A 1 119 ? -3.258 -3.451 -20.583 1.00 89.81 119 ILE A CA 1
ATOM 840 C C . ILE A 1 119 ? -2.623 -2.256 -19.867 1.00 89.81 119 ILE A C 1
ATOM 842 O O . ILE A 1 119 ? -3.309 -1.500 -19.177 1.00 89.81 119 ILE A O 1
ATOM 846 N N . ASN A 1 120 ? -1.306 -2.099 -20.003 1.00 86.50 120 ASN A N 1
ATOM 847 C CA . ASN A 1 120 ? -0.563 -1.030 -19.359 1.00 86.50 120 ASN A CA 1
ATOM 848 C C . ASN A 1 120 ? -0.850 0.303 -20.072 1.00 86.50 120 ASN A C 1
ATOM 850 O O . ASN A 1 120 ? -0.705 0.375 -21.299 1.00 86.50 120 ASN A O 1
ATOM 854 N N . PRO A 1 121 ? -1.244 1.355 -19.337 1.00 84.06 121 PRO A N 1
ATOM 855 C CA . PRO A 1 121 ? -1.558 2.645 -19.935 1.00 84.06 121 PRO A CA 1
ATOM 856 C C . PRO A 1 121 ? -0.336 3.241 -20.660 1.00 84.06 121 PRO A C 1
ATOM 858 O O . PRO A 1 121 ? 0.805 3.055 -20.218 1.00 84.06 121 PRO A O 1
ATOM 861 N N . PRO A 1 122 ? -0.544 3.942 -21.791 1.00 70.56 122 PRO A N 1
ATOM 862 C CA . PRO A 1 122 ? 0.533 4.605 -22.515 1.00 70.56 122 PRO A CA 1
ATOM 863 C C . PRO A 1 122 ? 1.008 5.867 -21.782 1.00 70.56 122 PRO A C 1
ATOM 865 O O . PRO A 1 122 ? 0.197 6.652 -21.301 1.00 70.56 122 PRO A O 1
ATOM 868 N N . GLY A 1 123 ? 2.320 6.113 -21.775 1.00 62.41 123 GLY A N 1
ATOM 869 C CA . GLY A 1 123 ? 2.892 7.385 -21.326 1.00 62.41 123 GLY A CA 1
ATOM 870 C C . GLY A 1 123 ? 4.274 7.256 -20.688 1.00 62.41 123 GLY A C 1
ATOM 871 O O . GLY A 1 123 ? 4.624 6.221 -20.131 1.00 62.41 123 GLY A O 1
ATOM 872 N N . ASP A 1 124 ? 5.047 8.343 -20.748 1.00 56.94 124 ASP A N 1
ATOM 873 C CA . ASP A 1 124 ? 6.346 8.479 -20.066 1.00 56.94 124 ASP A CA 1
ATOM 874 C C . ASP A 1 124 ? 6.204 8.905 -18.591 1.00 56.94 124 ASP A C 1
ATOM 876 O O . ASP A 1 124 ? 7.191 9.018 -17.860 1.00 56.94 124 ASP A O 1
ATOM 880 N N . LYS A 1 125 ? 4.976 9.177 -18.131 1.00 56.75 125 LYS A N 1
ATOM 881 C CA . LYS A 1 125 ? 4.669 9.512 -16.735 1.00 56.75 125 LYS A CA 1
ATOM 882 C C . LYS A 1 125 ? 4.582 8.234 -15.903 1.00 56.75 125 LYS A C 1
ATOM 884 O O . LYS A 1 125 ? 4.282 7.162 -16.414 1.00 56.75 125 LYS A O 1
ATOM 889 N N . GLU A 1 126 ? 4.866 8.330 -14.607 1.00 56.19 126 GLU A N 1
ATOM 890 C CA . GLU A 1 126 ? 4.625 7.196 -13.719 1.00 56.19 126 GLU A CA 1
ATOM 891 C C . GLU A 1 126 ? 3.128 7.018 -13.491 1.00 56.19 126 GLU A C 1
ATOM 893 O O . GLU A 1 126 ? 2.525 7.693 -12.653 1.00 56.19 126 GLU A O 1
ATOM 898 N N . SER A 1 127 ? 2.568 6.116 -14.290 1.00 62.25 127 SER A N 1
ATOM 899 C CA . SER A 1 127 ? 1.138 5.870 -14.397 1.00 62.25 127 SER A CA 1
ATOM 900 C C . SER A 1 127 ? 0.617 4.809 -13.432 1.00 62.25 127 SER A C 1
ATOM 902 O O . SER A 1 127 ? -0.583 4.619 -13.391 1.00 62.25 127 SER A O 1
ATOM 904 N N . THR A 1 128 ? 1.447 4.110 -12.651 1.00 79.00 128 THR A N 1
ATOM 905 C CA . THR A 1 128 ? 0.977 2.977 -11.827 1.00 79.00 128 THR A CA 1
ATOM 906 C C . THR A 1 128 ? 0.633 3.404 -10.397 1.00 79.00 128 THR A C 1
ATOM 908 O O . THR A 1 128 ? 1.489 3.929 -9.687 1.00 79.00 128 THR A O 1
ATOM 911 N N . GLY A 1 129 ? -0.601 3.143 -9.946 1.00 86.00 129 GLY A N 1
ATOM 912 C CA . GLY A 1 129 ? -1.068 3.417 -8.571 1.00 86.00 129 GLY A CA 1
ATOM 913 C C . GLY A 1 129 ? -1.219 2.184 -7.666 1.00 86.00 129 GLY A C 1
ATOM 914 O O . GLY A 1 129 ? -1.705 2.306 -6.542 1.00 86.00 129 GLY A O 1
ATOM 915 N N . LEU A 1 130 ? -0.850 0.998 -8.155 1.00 94.06 130 LEU A N 1
ATOM 916 C CA . LEU A 1 130 ? -1.041 -0.310 -7.515 1.00 94.06 130 LEU A CA 1
ATOM 917 C C . LEU A 1 130 ? 0.179 -1.214 -7.740 1.00 94.06 130 LEU A C 1
ATOM 919 O O . LEU A 1 130 ? 0.998 -0.935 -8.615 1.00 94.06 130 LEU A O 1
ATOM 923 N N . VAL A 1 131 ? 0.292 -2.302 -6.974 1.00 96.25 131 VAL A N 1
ATOM 924 C CA . VAL A 1 131 ? 1.320 -3.333 -7.197 1.00 96.25 131 VAL A CA 1
ATOM 925 C C . VAL A 1 131 ? 0.858 -4.289 -8.294 1.00 96.25 131 VAL A C 1
ATOM 927 O O . VAL A 1 131 ? -0.262 -4.792 -8.239 1.00 96.25 131 VAL A O 1
ATOM 930 N N . THR A 1 132 ? 1.709 -4.588 -9.276 1.00 95.56 132 THR A N 1
ATOM 931 C CA . THR A 1 132 ? 1.406 -5.623 -10.281 1.00 95.56 132 THR A CA 1
ATOM 932 C C . THR A 1 132 ? 2.194 -6.892 -9.976 1.00 95.56 132 THR A C 1
ATOM 934 O O . THR A 1 132 ? 3.424 -6.881 -9.995 1.00 95.56 132 THR A O 1
ATOM 937 N N . ARG A 1 133 ? 1.495 -7.996 -9.699 1.00 95.75 133 ARG A N 1
ATOM 938 C CA . ARG A 1 133 ? 2.096 -9.317 -9.479 1.00 95.75 133 ARG A CA 1
ATOM 939 C C . ARG A 1 133 ? 2.126 -10.103 -10.780 1.00 95.75 133 ARG A C 1
ATOM 941 O O . ARG A 1 133 ? 1.075 -10.486 -11.283 1.00 95.75 133 ARG A O 1
ATOM 948 N N . PHE A 1 134 ? 3.315 -10.434 -11.262 1.00 95.50 134 PHE A N 1
ATOM 949 C CA . PHE A 1 134 ? 3.512 -11.344 -12.387 1.00 95.50 134 PHE A CA 1
ATOM 950 C C . PHE A 1 134 ? 3.822 -12.750 -11.881 1.00 95.50 134 PHE A C 1
ATOM 952 O O . PHE A 1 134 ? 4.769 -12.957 -11.118 1.00 95.50 134 PHE A O 1
ATOM 959 N N . THR A 1 135 ? 3.037 -13.727 -12.325 1.00 94.00 135 THR A N 1
ATOM 960 C CA . THR A 1 135 ? 3.142 -15.118 -11.870 1.00 94.00 135 THR A CA 1
ATOM 961 C C . THR A 1 135 ? 2.971 -16.105 -13.021 1.00 94.00 135 THR A C 1
ATOM 963 O O . THR A 1 135 ? 2.309 -15.802 -14.006 1.00 94.00 135 THR A O 1
ATOM 966 N N . LYS A 1 136 ? 3.550 -17.307 -12.913 1.00 91.75 136 LYS A N 1
ATOM 967 C CA . LYS A 1 136 ? 3.239 -18.432 -13.820 1.00 91.75 136 LYS A CA 1
ATOM 968 C C . LYS A 1 136 ? 1.953 -19.163 -13.431 1.00 91.75 136 LYS A C 1
ATOM 970 O O . LYS A 1 136 ? 1.470 -19.994 -14.193 1.00 91.75 136 LYS A O 1
ATOM 975 N N . ILE A 1 137 ? 1.438 -18.915 -12.228 1.00 88.31 137 ILE A N 1
ATOM 976 C CA . ILE A 1 137 ? 0.292 -19.646 -11.699 1.00 88.31 137 ILE A CA 1
ATOM 977 C C . ILE A 1 137 ? -0.984 -18.939 -12.135 1.00 88.31 137 ILE A C 1
ATOM 979 O O . ILE A 1 137 ? -1.303 -17.852 -11.654 1.00 88.31 137 ILE A O 1
ATOM 983 N N . ALA A 1 138 ? -1.717 -19.575 -13.045 1.00 84.44 138 ALA A N 1
ATOM 984 C CA . ALA A 1 138 ? -3.058 -19.138 -13.393 1.00 84.44 138 ALA A CA 1
ATOM 985 C C . ALA A 1 138 ? -3.973 -19.231 -12.164 1.00 84.44 138 ALA A C 1
ATOM 987 O O . ALA A 1 138 ? -3.933 -20.205 -11.409 1.00 84.44 138 ALA A O 1
ATOM 988 N N . VAL A 1 139 ? -4.804 -18.210 -11.972 1.00 81.31 139 VAL A N 1
ATOM 989 C CA . VAL A 1 139 ? -5.827 -18.192 -10.926 1.00 81.31 139 VAL A CA 1
ATOM 990 C C . VAL A 1 139 ? -7.161 -18.519 -11.566 1.00 81.31 139 VAL A C 1
ATOM 992 O O . VAL A 1 139 ? -7.501 -17.956 -12.604 1.00 81.31 139 VAL A O 1
ATOM 995 N N . ALA A 1 140 ? -7.912 -19.428 -10.948 1.00 87.62 140 ALA A N 1
ATOM 996 C CA . ALA A 1 140 ? -9.286 -19.674 -11.348 1.00 87.62 140 ALA A CA 1
ATOM 997 C C . ALA A 1 140 ? -10.113 -18.414 -11.077 1.00 87.62 140 ALA A C 1
ATOM 999 O O . ALA A 1 140 ? -10.200 -17.959 -9.937 1.00 87.62 140 ALA A O 1
ATOM 1000 N N . THR A 1 141 ? -10.707 -17.858 -12.125 1.00 93.69 141 THR A N 1
ATOM 1001 C CA . THR A 1 141 ? -11.539 -16.662 -12.042 1.00 93.69 141 THR A CA 1
ATOM 1002 C C . THR A 1 141 ? -13.004 -17.015 -12.304 1.00 93.69 141 THR A C 1
ATOM 1004 O O . THR A 1 141 ? -13.283 -17.958 -13.047 1.00 93.69 141 THR A O 1
ATOM 1007 N N . PRO A 1 142 ? -13.966 -16.317 -11.677 1.00 95.50 142 PRO A N 1
ATOM 1008 C CA . PRO A 1 142 ? -15.380 -16.527 -11.966 1.00 95.50 142 PRO A CA 1
ATOM 1009 C C . PRO A 1 142 ? -15.734 -16.135 -13.407 1.00 95.50 142 PRO A C 1
ATOM 1011 O O . PRO A 1 142 ? -15.198 -15.157 -13.931 1.00 95.50 142 PRO A O 1
ATOM 1014 N N . ASP A 1 143 ? -16.705 -16.831 -14.003 1.00 94.69 143 ASP A N 1
ATOM 1015 C CA . ASP A 1 143 ? -17.237 -16.492 -15.329 1.00 94.69 143 ASP A CA 1
ATOM 1016 C C . ASP A 1 143 ? -17.656 -15.016 -15.400 1.00 94.69 143 ASP A C 1
ATOM 1018 O O . ASP A 1 143 ? -18.402 -14.533 -14.547 1.00 94.69 143 ASP A O 1
ATOM 1022 N N . GLY A 1 144 ? -17.159 -14.302 -16.414 1.00 96.12 144 GLY A N 1
ATOM 1023 C CA . GLY A 1 144 ? -17.406 -12.869 -16.614 1.00 96.12 144 GLY A CA 1
ATOM 1024 C C . GLY A 1 144 ? -16.509 -11.924 -15.803 1.00 96.12 144 GLY A C 1
ATOM 1025 O O . GLY A 1 144 ? -16.503 -10.731 -16.085 1.00 96.12 144 GLY A O 1
ATOM 1026 N N . TYR A 1 145 ? -15.702 -12.429 -14.862 1.00 97.88 145 TYR A N 1
ATOM 1027 C CA . TYR A 1 145 ? -14.831 -11.614 -14.004 1.00 97.88 145 TYR A CA 1
ATOM 1028 C C . TYR A 1 145 ? -13.367 -12.084 -14.083 1.00 97.88 145 TYR A C 1
ATOM 1030 O O . TYR A 1 145 ? -12.835 -12.633 -13.116 1.00 97.88 145 TYR A O 1
ATOM 1038 N N . PRO A 1 146 ? -12.686 -11.920 -15.232 1.00 97.00 146 PRO A N 1
ATOM 1039 C CA . PRO A 1 146 ? -11.368 -12.510 -15.454 1.00 97.00 146 PRO A CA 1
ATOM 1040 C C . PRO A 1 146 ? -10.212 -11.758 -14.774 1.00 97.00 146 PRO A C 1
ATOM 1042 O O . PRO A 1 146 ? -9.090 -12.261 -14.772 1.00 97.00 146 PRO A O 1
ATOM 1045 N N . VAL A 1 147 ? -10.443 -10.563 -14.225 1.00 97.62 147 VAL A N 1
ATOM 1046 C CA . VAL A 1 147 ? -9.395 -9.726 -13.622 1.00 97.62 147 VAL A CA 1
ATOM 1047 C C . VAL A 1 147 ? -9.302 -10.019 -12.127 1.00 97.62 147 VAL A C 1
ATOM 1049 O O . VAL A 1 147 ? -10.246 -9.742 -11.399 1.00 97.62 147 VAL A O 1
ATOM 1052 N N . SER A 1 148 ? -8.175 -10.559 -11.653 1.00 97.44 148 SER A N 1
ATOM 1053 C CA . SER A 1 148 ? -7.976 -10.919 -10.239 1.00 97.44 148 SER A CA 1
ATOM 1054 C C . SER A 1 148 ? -7.281 -9.801 -9.456 1.00 97.44 148 SER A C 1
ATOM 1056 O O . SER A 1 148 ? -6.201 -9.337 -9.839 1.00 97.44 148 SER A O 1
ATOM 1058 N N . LEU A 1 149 ? -7.905 -9.375 -8.356 1.00 98.12 149 LEU A N 1
ATOM 1059 C CA . LEU A 1 149 ? -7.525 -8.199 -7.579 1.00 98.12 149 LEU A CA 1
ATOM 1060 C C . LEU A 1 149 ? -7.361 -8.544 -6.097 1.00 98.12 149 LEU A C 1
ATOM 1062 O O . LEU A 1 149 ? -8.201 -9.227 -5.510 1.00 98.12 149 LEU A O 1
ATOM 1066 N N . ARG A 1 150 ? -6.333 -7.981 -5.460 1.00 97.25 150 ARG A N 1
ATOM 1067 C CA . ARG A 1 150 ? -6.261 -7.853 -3.998 1.00 97.25 150 ARG A CA 1
ATOM 1068 C C . ARG A 1 150 ? -6.626 -6.429 -3.619 1.00 97.25 150 ARG A C 1
ATOM 1070 O O . ARG A 1 150 ? -6.082 -5.482 -4.191 1.00 97.25 150 ARG A O 1
ATOM 1077 N N . LEU A 1 151 ? -7.513 -6.271 -2.646 1.00 98.44 151 LEU A N 1
ATOM 1078 C CA . LEU A 1 151 ? -8.019 -4.963 -2.247 1.00 98.44 151 LEU A CA 1
ATOM 1079 C C . LEU A 1 151 ? -7.320 -4.419 -0.994 1.00 98.44 151 LEU A C 1
ATOM 1081 O O . LEU A 1 151 ? -6.710 -5.144 -0.195 1.00 98.44 151 LEU A O 1
ATOM 1085 N N . LEU A 1 152 ? -7.391 -3.101 -0.848 1.00 98.38 152 LEU A N 1
ATOM 1086 C CA . LEU A 1 152 ? -7.150 -2.393 0.400 1.00 98.38 152 LEU A CA 1
ATOM 1087 C C . LEU A 1 152 ? -8.347 -2.607 1.331 1.00 98.38 152 LEU A C 1
ATOM 1089 O O . LEU A 1 152 ? -9.497 -2.498 0.908 1.00 98.38 152 LEU A O 1
ATOM 1093 N N . GLY A 1 153 ? -8.072 -2.904 2.599 1.00 97.44 153 GLY A N 1
ATOM 1094 C CA . GLY A 1 153 ? -9.091 -2.924 3.642 1.00 97.44 153 GLY A CA 1
ATOM 1095 C C . GLY A 1 153 ? -9.398 -1.525 4.174 1.00 97.44 153 GLY A C 1
ATOM 1096 O O . GLY A 1 153 ? -8.670 -0.566 3.928 1.00 97.44 153 GLY A O 1
ATOM 1097 N N . GLU A 1 154 ? -10.448 -1.407 4.984 1.00 98.38 154 GLU A N 1
ATOM 1098 C CA . GLU A 1 154 ? -10.811 -0.128 5.606 1.00 98.38 154 GLU A CA 1
ATOM 1099 C C . GLU A 1 154 ? -9.677 0.444 6.476 1.00 98.38 154 GLU A C 1
ATOM 1101 O O . GLU A 1 154 ? -9.376 1.632 6.400 1.00 98.38 154 GLU A O 1
ATOM 1106 N N . THR A 1 155 ? -8.975 -0.398 7.241 1.00 98.00 155 THR A N 1
ATOM 1107 C CA . THR A 1 155 ? -7.815 0.043 8.030 1.00 98.00 155 THR A CA 1
ATOM 1108 C C . THR A 1 155 ? -6.633 0.462 7.156 1.00 98.00 155 THR A C 1
ATOM 1110 O O . THR A 1 155 ? -5.906 1.370 7.552 1.00 98.00 155 THR A O 1
ATOM 1113 N N . ASP A 1 156 ? -6.454 -0.118 5.962 1.00 98.56 156 ASP A N 1
ATOM 1114 C CA . ASP A 1 156 ? -5.447 0.352 5.002 1.00 98.56 156 ASP A CA 1
ATOM 1115 C C . ASP A 1 156 ? -5.781 1.769 4.519 1.00 98.56 156 ASP A C 1
ATOM 1117 O O . ASP A 1 156 ? -4.890 2.611 4.436 1.00 98.56 156 ASP A O 1
ATOM 1121 N N . LEU A 1 157 ? -7.061 2.066 4.261 1.00 98.81 157 LEU A N 1
ATOM 1122 C CA . LEU A 1 157 ? -7.499 3.418 3.900 1.00 98.81 157 LEU A CA 1
ATOM 1123 C C . LEU A 1 157 ? -7.194 4.417 5.022 1.00 98.81 157 LEU A C 1
ATOM 1125 O O . LEU A 1 157 ? -6.646 5.484 4.750 1.00 98.81 157 LEU A O 1
ATOM 1129 N N . VAL A 1 158 ? -7.458 4.053 6.284 1.00 98.81 158 VAL A N 1
ATOM 1130 C CA . VAL A 1 158 ? -7.101 4.899 7.437 1.00 98.81 158 VAL A CA 1
ATOM 1131 C C . VAL A 1 158 ? -5.593 5.156 7.489 1.00 98.81 158 VAL A C 1
ATOM 1133 O O . VAL A 1 158 ? -5.176 6.299 7.681 1.00 98.81 158 VAL A O 1
ATOM 1136 N N . ARG A 1 159 ? -4.762 4.126 7.262 1.00 98.69 159 ARG A N 1
ATOM 1137 C CA . ARG A 1 159 ? -3.299 4.289 7.179 1.00 98.69 159 ARG A CA 1
ATOM 1138 C C . ARG A 1 159 ? -2.907 5.255 6.073 1.00 98.69 159 ARG A C 1
ATOM 1140 O O . ARG A 1 159 ? -2.043 6.088 6.308 1.00 98.69 159 ARG A O 1
ATOM 1147 N N . ILE A 1 160 ? -3.533 5.161 4.900 1.00 98.69 160 ILE A N 1
ATOM 1148 C CA . ILE A 1 160 ? -3.239 6.025 3.751 1.00 98.69 160 ILE A CA 1
ATOM 1149 C C . ILE A 1 160 ? -3.541 7.484 4.079 1.00 98.69 160 ILE A C 1
ATOM 1151 O O . ILE A 1 160 ? -2.646 8.314 3.947 1.00 98.69 160 ILE A O 1
ATOM 1155 N N . PHE A 1 161 ? -4.743 7.801 4.564 1.00 98.75 161 PHE A N 1
ATOM 1156 C CA . PHE A 1 161 ? -5.106 9.185 4.886 1.00 98.75 161 PHE A CA 1
ATOM 1157 C C . PHE A 1 161 ? -4.269 9.758 6.036 1.00 98.75 161 PHE A C 1
ATOM 1159 O O . PHE A 1 161 ? -3.797 10.893 5.943 1.00 98.75 161 PHE A O 1
ATOM 1166 N N . ALA A 1 162 ? -4.011 8.967 7.083 1.00 98.50 162 ALA A N 1
ATOM 1167 C CA . ALA A 1 162 ? -3.117 9.375 8.164 1.00 98.50 162 ALA A CA 1
ATOM 1168 C C . ALA A 1 162 ? -1.688 9.616 7.647 1.00 98.50 162 ALA A C 1
ATOM 1170 O O . ALA A 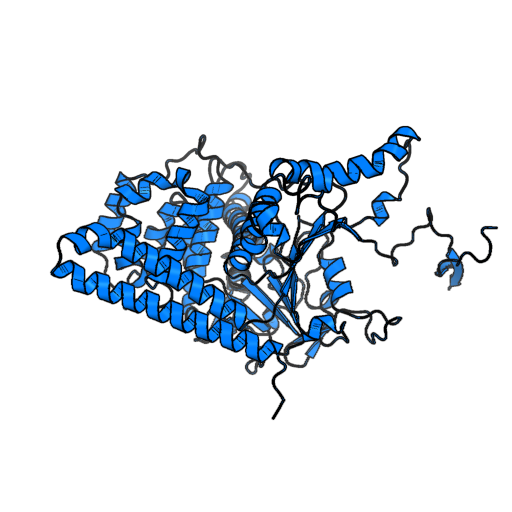1 162 ? -1.083 10.637 7.960 1.00 98.50 162 ALA A O 1
ATOM 1171 N N . ASN A 1 163 ? -1.156 8.721 6.808 1.00 97.19 163 ASN A N 1
ATOM 1172 C CA . ASN A 1 163 ? 0.165 8.859 6.193 1.00 97.19 163 ASN A CA 1
ATOM 1173 C C . ASN A 1 163 ? 0.266 10.141 5.355 1.00 97.19 163 ASN A C 1
ATOM 1175 O O . ASN A 1 163 ? 1.222 10.897 5.526 1.00 97.19 163 ASN A O 1
ATOM 1179 N N . SER A 1 164 ? -0.732 10.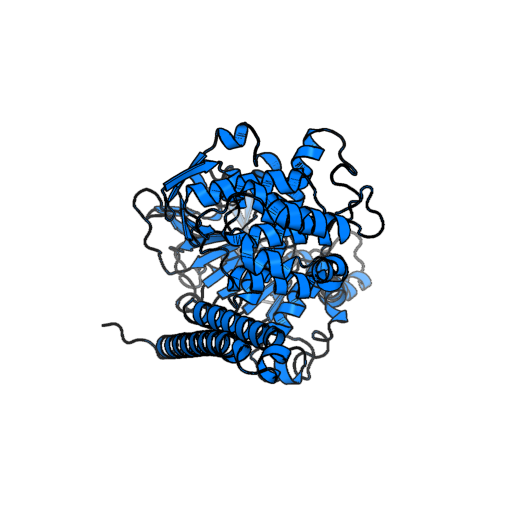407 4.506 1.00 97.25 164 SER A N 1
ATOM 1180 C CA . SER A 1 164 ? -0.815 11.623 3.694 1.00 97.25 164 SER A CA 1
ATOM 1181 C C . SER A 1 164 ? -0.816 12.880 4.566 1.00 97.25 164 SER A C 1
ATOM 1183 O O . SER A 1 164 ? 0.015 13.759 4.368 1.00 97.25 164 SER A O 1
ATOM 1185 N N . PHE A 1 165 ? -1.676 12.965 5.585 1.00 98.00 165 PHE A N 1
ATOM 1186 C CA . PHE A 1 165 ? -1.695 14.132 6.473 1.00 98.00 165 PHE A CA 1
ATOM 1187 C C . PHE A 1 165 ? -0.373 14.308 7.239 1.00 98.00 165 PHE A C 1
ATOM 1189 O O . PHE A 1 165 ? 0.199 15.396 7.297 1.00 98.00 165 PHE A O 1
ATOM 1196 N N . LEU A 1 166 ? 0.139 13.233 7.837 1.00 96.62 166 LEU A N 1
ATOM 1197 C CA . LEU A 1 166 ? 1.261 13.309 8.771 1.00 96.62 166 LEU A CA 1
ATOM 1198 C C . LEU A 1 166 ? 2.607 13.566 8.082 1.00 96.62 166 LEU A C 1
ATOM 1200 O O . LEU A 1 166 ? 3.517 14.084 8.738 1.00 96.62 166 LEU A O 1
ATOM 1204 N N . LEU A 1 167 ? 2.736 13.239 6.790 1.00 94.44 167 LEU A N 1
ATOM 1205 C CA . LEU A 1 167 ? 3.979 13.398 6.028 1.00 94.44 167 LEU A CA 1
ATOM 1206 C C . LEU A 1 167 ? 3.958 14.549 5.019 1.00 94.44 167 LEU A C 1
ATOM 1208 O O . LEU A 1 167 ? 5.010 15.170 4.828 1.00 94.44 167 LEU A O 1
ATOM 1212 N N . ASP A 1 168 ? 2.808 14.858 4.416 1.00 95.50 168 ASP A N 1
ATOM 1213 C CA . ASP A 1 168 ? 2.697 15.879 3.365 1.00 95.50 168 ASP A CA 1
ATOM 1214 C C . ASP A 1 168 ? 2.258 17.264 3.886 1.00 95.50 168 ASP A C 1
ATOM 1216 O O . ASP A 1 168 ? 2.285 18.242 3.136 1.00 95.50 168 ASP A O 1
ATOM 1220 N N . PHE A 1 169 ? 1.919 17.383 5.178 1.00 96.56 169 PHE A N 1
ATOM 1221 C CA . PHE A 1 169 ? 1.637 18.668 5.826 1.00 96.56 169 PHE A CA 1
ATOM 1222 C C . PHE A 1 169 ? 2.745 19.090 6.799 1.00 96.56 169 PHE A C 1
ATOM 1224 O O . PHE A 1 169 ? 3.356 18.268 7.493 1.00 96.56 169 PHE A O 1
ATOM 1231 N N . ASP A 1 170 ? 3.001 20.396 6.867 1.00 95.06 170 ASP A N 1
ATOM 1232 C CA . ASP A 1 170 ? 3.954 20.993 7.799 1.00 95.06 170 ASP A CA 1
ATOM 1233 C C . ASP A 1 170 ? 3.324 21.157 9.186 1.00 95.06 170 ASP A C 1
ATOM 1235 O O . ASP A 1 170 ? 2.603 22.115 9.457 1.00 95.06 170 ASP A O 1
ATOM 1239 N N . ALA A 1 171 ? 3.639 20.216 10.078 1.00 92.25 171 ALA A N 1
ATOM 1240 C CA . ALA A 1 171 ? 3.122 20.160 11.445 1.00 92.25 171 ALA A CA 1
ATOM 1241 C C . ALA A 1 171 ? 3.324 21.450 12.254 1.00 92.25 171 ALA A C 1
ATOM 1243 O O . ALA A 1 171 ? 2.553 21.708 13.170 1.00 92.25 171 ALA A O 1
ATOM 1244 N N . ASN A 1 172 ? 4.369 22.224 11.948 1.00 93.62 172 ASN A N 1
ATOM 1245 C CA . ASN A 1 172 ? 4.724 23.416 12.716 1.00 93.62 172 ASN A CA 1
ATOM 1246 C C . ASN A 1 172 ? 4.069 24.689 12.171 1.00 93.62 172 ASN A C 1
ATOM 1248 O O . ASN A 1 172 ? 4.133 25.725 12.824 1.00 93.62 172 ASN A O 1
ATOM 1252 N N . ASN A 1 173 ? 3.488 24.628 10.969 1.00 95.19 173 ASN A N 1
ATOM 1253 C CA . ASN A 1 173 ? 2.998 25.793 10.238 1.00 95.19 173 ASN A CA 1
ATOM 1254 C C . ASN A 1 173 ? 1.604 25.558 9.634 1.00 95.19 173 ASN A C 1
ATOM 1256 O O . ASN A 1 173 ? 1.277 26.168 8.615 1.00 95.19 173 ASN A O 1
ATOM 1260 N N . LEU A 1 174 ? 0.797 24.667 10.220 1.00 96.50 174 LEU A N 1
ATOM 1261 C CA . LEU A 1 174 ? -0.587 24.468 9.786 1.00 96.50 174 LEU A CA 1
ATOM 1262 C C . LEU A 1 174 ? -1.365 25.787 9.883 1.00 96.50 174 LEU A C 1
ATOM 1264 O O . LEU A 1 174 ? -1.198 26.545 10.835 1.00 96.50 174 LEU A O 1
ATOM 1268 N N . SER A 1 175 ? -2.219 26.062 8.898 1.00 95.62 175 SER A N 1
ATOM 1269 C CA . SER A 1 175 ? -3.087 27.249 8.901 1.00 95.62 175 SER A CA 1
ATOM 1270 C C . SER A 1 175 ? -4.484 26.967 9.467 1.00 95.62 175 SER A C 1
ATOM 1272 O O . SER A 1 175 ? -5.406 27.746 9.236 1.00 95.62 175 SER A O 1
ATOM 1274 N N . PHE A 1 176 ? -4.656 25.822 10.124 1.00 94.88 176 PHE A N 1
ATOM 1275 C CA . PHE A 1 176 ? -5.881 25.375 10.775 1.00 94.88 176 PHE A CA 1
ATOM 1276 C C . PHE A 1 176 ? -5.512 24.548 12.009 1.00 94.88 176 PHE A C 1
ATOM 1278 O O . PHE A 1 176 ? -4.410 23.995 12.073 1.00 94.88 176 PHE A O 1
ATOM 1285 N N . ASP A 1 177 ? -6.444 24.437 12.952 1.00 94.50 177 ASP A N 1
ATOM 1286 C CA . ASP A 1 177 ? -6.244 23.685 14.187 1.00 94.50 177 ASP A CA 1
ATOM 1287 C C . ASP A 1 177 ? -6.761 22.246 14.021 1.00 94.50 177 ASP A C 1
ATOM 1289 O O . ASP A 1 177 ? -7.975 22.037 13.927 1.00 94.50 177 ASP A O 1
ATOM 1293 N N . PRO A 1 178 ? -5.879 21.230 13.947 1.00 95.62 178 PRO A N 1
ATOM 1294 C CA . PRO A 1 178 ? -6.318 19.841 13.965 1.00 95.62 178 PRO A CA 1
ATOM 1295 C C . PRO A 1 178 ? -6.884 19.471 15.352 1.00 95.62 178 PRO A C 1
ATOM 1297 O O . PRO A 1 178 ? -6.494 20.082 16.349 1.00 95.62 178 PRO A O 1
ATOM 1300 N N . PRO A 1 179 ? -7.746 18.439 15.455 1.00 96.00 179 PRO A N 1
ATOM 1301 C CA . PRO A 1 179 ? -8.298 18.000 16.736 1.00 96.00 179 PRO A CA 1
ATOM 1302 C C . PRO A 1 179 ? -7.202 17.654 17.753 1.00 96.00 179 PRO A C 1
ATOM 1304 O O . PRO A 1 179 ? -6.305 16.864 17.452 1.00 96.00 179 PRO A O 1
ATOM 1307 N N . GLY A 1 180 ? -7.292 18.223 18.957 1.00 96.44 180 GLY A N 1
ATOM 1308 C CA . GLY A 1 180 ? -6.425 17.916 20.089 1.00 96.44 180 GLY A CA 1
ATOM 1309 C C . GLY A 1 180 ? -7.052 16.901 21.047 1.00 96.44 180 GLY A C 1
ATOM 1310 O O . GLY A 1 180 ? -8.037 16.227 20.734 1.00 96.44 180 GLY A O 1
ATOM 1311 N N . GLU A 1 181 ? -6.470 16.772 22.242 1.00 97.75 181 GLU A N 1
ATOM 1312 C CA . GLU A 1 181 ? -6.984 15.886 23.297 1.00 97.75 181 GLU A CA 1
ATOM 1313 C C . GLU A 1 181 ? -8.437 16.219 23.708 1.00 97.75 181 GLU A C 1
ATOM 1315 O O . GLU A 1 181 ? -9.257 15.293 23.710 1.00 97.75 181 GLU A O 1
ATOM 1320 N N . PRO A 1 182 ? -8.816 17.486 24.002 1.00 98.12 182 PRO A N 1
ATOM 1321 C CA . PRO A 1 182 ? -10.176 17.813 24.440 1.00 98.12 182 PRO A CA 1
ATOM 1322 C C . PRO A 1 182 ? -11.236 17.541 23.368 1.00 98.12 182 PRO A C 1
ATOM 1324 O O . PRO A 1 182 ? -12.276 16.949 23.664 1.00 98.12 182 PRO A O 1
ATOM 1327 N N . GLU A 1 183 ? -10.964 17.929 22.119 1.00 98.31 183 GLU A N 1
ATOM 1328 C CA . GLU A 1 183 ? -11.872 17.729 20.985 1.00 98.31 183 GLU A CA 1
ATOM 1329 C C . GLU A 1 183 ? -12.060 16.237 20.713 1.00 98.31 183 GLU A C 1
ATOM 1331 O O . GLU A 1 183 ? -13.183 15.769 20.511 1.00 98.31 183 GLU A O 1
ATOM 1336 N N . THR A 1 184 ? -10.967 15.470 20.784 1.00 98.50 184 THR A N 1
ATOM 1337 C CA . THR A 1 184 ? -11.013 14.014 20.646 1.00 98.50 184 THR A CA 1
ATOM 1338 C C . THR A 1 184 ? -11.864 13.405 21.756 1.00 98.50 184 THR A C 1
ATOM 1340 O O . THR A 1 184 ? -12.785 12.647 21.469 1.00 98.50 184 THR A O 1
ATOM 1343 N N . HIS A 1 185 ? -11.638 13.763 23.021 1.00 98.38 185 HIS A N 1
ATOM 1344 C CA . HIS A 1 185 ? -12.411 13.219 24.139 1.00 98.38 185 HIS A CA 1
ATOM 1345 C C . HIS A 1 185 ? -13.919 13.523 24.037 1.00 98.38 185 HIS A C 1
ATOM 1347 O O . HIS A 1 185 ? -14.760 12.649 24.298 1.00 98.38 185 HIS A O 1
ATOM 1353 N N . ALA A 1 186 ? -14.274 14.746 23.627 1.00 98.38 186 ALA A N 1
ATOM 1354 C CA . ALA A 1 186 ? -15.658 15.146 23.392 1.00 98.38 186 ALA A CA 1
ATOM 1355 C C . ALA A 1 186 ? -16.302 14.298 22.284 1.00 98.38 186 ALA A C 1
ATOM 1357 O O . ALA A 1 186 ? -17.372 13.721 22.498 1.00 98.38 186 ALA A O 1
ATOM 1358 N N . LEU A 1 187 ? -15.608 14.124 21.154 1.00 98.56 187 LEU A N 1
ATOM 1359 C CA . LEU A 1 187 ? -16.055 13.271 20.055 1.00 98.56 187 LEU A CA 1
ATOM 1360 C C . LEU A 1 187 ? -16.305 11.829 20.515 1.00 98.56 187 LEU A C 1
ATOM 1362 O O . LEU A 1 187 ? -17.360 11.267 20.226 1.00 98.56 187 LEU A O 1
ATOM 1366 N N . LEU A 1 188 ? -15.376 11.222 21.261 1.00 98.56 188 LEU A N 1
ATOM 1367 C CA . LEU A 1 188 ? -15.556 9.852 21.759 1.00 98.56 188 LEU A CA 1
ATOM 1368 C C . LEU A 1 188 ? -16.788 9.748 22.668 1.00 98.56 188 LEU A C 1
ATOM 1370 O O . LEU A 1 188 ? -17.523 8.763 22.614 1.00 98.56 188 LEU A O 1
ATOM 1374 N N . THR A 1 189 ? -17.058 10.775 23.478 1.00 98.06 189 THR A N 1
ATOM 1375 C CA . THR A 1 189 ? -18.249 10.834 24.339 1.00 98.06 189 THR A CA 1
ATOM 1376 C C . THR A 1 189 ? -19.547 10.908 23.535 1.00 98.06 189 THR A C 1
ATOM 1378 O O . THR A 1 189 ? -20.549 10.313 23.937 1.00 98.06 189 THR A O 1
ATOM 1381 N N . GLU A 1 190 ? -19.549 11.608 22.402 1.00 97.88 190 GLU A N 1
ATOM 1382 C CA . GLU A 1 190 ? -20.681 11.626 21.473 1.00 97.88 190 GLU A CA 1
ATOM 1383 C C . GLU A 1 190 ? -20.865 10.278 20.778 1.00 97.88 190 GLU A C 1
ATOM 1385 O O . GLU A 1 190 ? -21.969 9.736 20.782 1.00 97.88 190 GLU A O 1
ATOM 1390 N N . LEU A 1 191 ? -19.785 9.702 20.246 1.00 98.00 191 LEU A N 1
ATOM 1391 C CA . LEU A 1 191 ? -19.817 8.416 19.548 1.00 98.00 191 LEU A CA 1
ATOM 1392 C C . LEU A 1 191 ? -20.229 7.258 20.469 1.00 98.00 191 LEU A C 1
ATOM 1394 O O . LEU A 1 191 ? -20.835 6.299 20.010 1.00 98.00 191 LEU A O 1
ATOM 1398 N N . ARG A 1 192 ? -19.996 7.345 21.786 1.00 96.12 192 ARG A N 1
ATOM 1399 C CA . ARG A 1 192 ? -20.544 6.368 22.753 1.00 96.12 192 ARG A CA 1
ATOM 1400 C C . ARG A 1 192 ? -22.075 6.323 22.772 1.00 96.12 192 ARG A C 1
ATOM 1402 O O . ARG A 1 192 ? -22.634 5.325 23.219 1.00 96.12 192 ARG A O 1
ATOM 1409 N N . LYS A 1 193 ? -22.744 7.405 22.364 1.00 95.88 193 LYS A N 1
ATOM 1410 C CA . LYS A 1 193 ? -24.208 7.543 22.405 1.00 95.88 193 LYS A CA 1
ATOM 1411 C C . LYS A 1 193 ? -24.878 7.136 21.092 1.00 95.88 193 LYS A C 1
ATOM 1413 O O . LYS A 1 193 ? -26.107 7.101 21.049 1.00 95.88 193 LYS A O 1
ATOM 1418 N N . THR A 1 194 ? -24.116 6.876 20.029 1.00 94.62 194 THR A N 1
ATOM 1419 C CA . THR A 1 194 ? -24.688 6.504 18.731 1.00 94.62 194 THR A CA 1
ATOM 1420 C C . THR A 1 194 ? -25.235 5.077 18.760 1.00 94.62 194 THR A C 1
ATOM 1422 O O . THR A 1 194 ? -24.883 4.255 19.611 1.00 94.62 194 THR A O 1
ATOM 1425 N N . ALA A 1 195 ? -26.166 4.789 17.849 1.00 88.50 195 ALA A N 1
ATOM 1426 C CA . ALA A 1 195 ? -26.747 3.460 17.739 1.00 88.50 195 ALA A CA 1
ATOM 1427 C C . ALA A 1 195 ? -25.686 2.455 17.273 1.00 88.50 195 ALA A C 1
ATOM 1429 O O . ALA A 1 195 ? -24.990 2.684 16.285 1.00 88.50 195 ALA A O 1
ATOM 1430 N N . LYS A 1 196 ? -25.596 1.326 17.976 1.00 90.31 196 LYS A N 1
ATOM 1431 C CA . LYS A 1 196 ? -24.666 0.247 17.643 1.00 90.31 196 LYS A CA 1
ATOM 1432 C C . LYS A 1 196 ? -25.240 -0.647 16.549 1.00 90.31 196 LYS A C 1
ATOM 1434 O O . LYS A 1 196 ? -26.381 -1.100 16.646 1.00 90.31 196 LYS A O 1
ATOM 1439 N N . ALA A 1 197 ? -24.428 -0.924 15.538 1.00 91.62 197 ALA A N 1
ATOM 1440 C CA . ALA A 1 197 ? -24.675 -1.931 14.518 1.00 91.62 197 ALA A CA 1
ATOM 1441 C C . ALA A 1 197 ? -24.022 -3.274 14.909 1.00 91.62 197 ALA A C 1
ATOM 1443 O O . ALA A 1 197 ? -23.172 -3.310 15.804 1.00 91.62 197 ALA A O 1
ATOM 1444 N N . PRO A 1 198 ? -24.389 -4.391 14.251 1.00 93.75 198 PRO A N 1
ATOM 1445 C CA . PRO A 1 198 ? -23.660 -5.646 14.394 1.00 93.75 198 PRO A CA 1
ATOM 1446 C C . PRO A 1 198 ? -22.157 -5.457 14.118 1.00 93.75 198 PRO A C 1
ATOM 1448 O O . PRO A 1 198 ? -21.807 -4.758 13.164 1.00 93.75 198 PRO A O 1
ATOM 1451 N N . PRO A 1 199 ? -21.270 -6.078 14.916 1.00 94.31 199 PRO A N 1
ATOM 1452 C CA . PRO A 1 199 ? -19.836 -5.851 14.810 1.00 94.31 199 PRO A CA 1
ATOM 1453 C C . PRO A 1 199 ? -19.275 -6.334 13.467 1.00 94.31 199 PRO A C 1
ATOM 1455 O O . PRO A 1 199 ? -19.494 -7.470 13.042 1.00 94.31 199 PRO A O 1
ATOM 1458 N N . LEU A 1 200 ? -18.498 -5.468 12.822 1.00 95.75 200 LEU A N 1
ATOM 1459 C CA . LEU A 1 200 ? -17.812 -5.729 11.563 1.00 95.75 200 LEU A CA 1
ATOM 1460 C C . LEU A 1 200 ? -16.531 -6.540 11.784 1.00 95.75 200 LEU A C 1
ATOM 1462 O O . LEU A 1 200 ? -15.595 -6.090 12.445 1.00 95.75 200 LEU A O 1
ATOM 1466 N N . LEU A 1 201 ? -16.461 -7.727 11.175 1.00 93.56 201 LEU A N 1
ATOM 1467 C CA . LEU A 1 201 ? -15.342 -8.661 11.353 1.00 93.56 201 LEU A CA 1
ATOM 1468 C C . LEU A 1 201 ? -13.989 -8.079 10.914 1.00 93.56 201 LEU A C 1
ATOM 1470 O O . LEU A 1 201 ? -12.975 -8.337 11.563 1.00 93.56 201 LEU A O 1
ATOM 1474 N N . HIS A 1 202 ? -13.952 -7.277 9.843 1.00 94.44 202 HIS A N 1
ATOM 1475 C CA . HIS A 1 202 ? -12.703 -6.689 9.339 1.00 94.44 202 HIS A CA 1
ATOM 1476 C C . HIS A 1 202 ? -12.118 -5.620 10.272 1.00 94.44 202 HIS A C 1
ATOM 1478 O O . HIS A 1 202 ? -10.920 -5.349 10.199 1.00 94.44 202 HIS A O 1
ATOM 1484 N N . LEU A 1 203 ? -12.925 -5.073 11.186 1.00 96.69 203 LEU A N 1
ATOM 1485 C CA . LEU A 1 203 ? -12.516 -4.119 12.224 1.00 96.69 203 LEU A CA 1
ATOM 1486 C C . LEU A 1 203 ? -12.392 -4.772 13.607 1.00 96.69 203 LEU A C 1
ATOM 1488 O O . LEU A 1 203 ? -12.468 -4.090 14.627 1.00 96.69 203 LEU A O 1
ATOM 1492 N N . GLY A 1 204 ? -12.201 -6.092 13.656 1.00 93.06 204 GLY A N 1
ATOM 1493 C CA . GLY A 1 204 ? -11.965 -6.802 14.906 1.00 93.06 204 GLY A CA 1
ATOM 1494 C C . GLY A 1 204 ? -10.736 -6.292 15.673 1.00 93.06 204 GLY A C 1
ATOM 1495 O O . GLY A 1 204 ? -9.892 -5.559 15.154 1.00 93.06 204 GLY A O 1
ATOM 1496 N N . GLU A 1 205 ? -10.614 -6.747 16.921 1.00 92.62 205 GLU A N 1
ATOM 1497 C CA . GLU A 1 205 ? -9.599 -6.309 17.890 1.00 92.62 205 GLU A CA 1
ATOM 1498 C C . GLU A 1 205 ? -8.174 -6.246 17.311 1.00 92.62 205 GLU A C 1
ATOM 1500 O O . GLU A 1 205 ? -7.458 -5.265 17.504 1.00 92.62 205 GLU A O 1
ATOM 1505 N N . LEU A 1 206 ? -7.767 -7.281 16.573 1.00 94.75 206 LEU A N 1
ATOM 1506 C CA . LEU A 1 206 ? -6.428 -7.373 15.993 1.00 94.75 206 LEU A CA 1
ATOM 1507 C C . LEU A 1 206 ? -6.184 -6.362 14.870 1.00 94.75 206 LEU A C 1
ATOM 1509 O O . LEU A 1 206 ? -5.072 -5.848 14.772 1.00 94.75 206 LEU A O 1
ATOM 1513 N N . SER A 1 207 ? -7.199 -6.054 14.057 1.00 95.62 207 SER A N 1
ATOM 1514 C CA . SER A 1 207 ? -7.101 -5.079 12.965 1.00 95.62 207 SER A CA 1
ATOM 1515 C C . SER A 1 207 ? -6.904 -3.665 13.506 1.00 95.62 207 SER A C 1
ATOM 1517 O O . SER A 1 207 ? -6.031 -2.933 13.040 1.00 95.62 207 SER A O 1
ATOM 1519 N N . ILE A 1 208 ? -7.689 -3.288 14.522 1.00 97.81 208 ILE A N 1
ATOM 1520 C CA . ILE A 1 208 ? -7.568 -1.981 15.182 1.00 97.81 208 ILE A CA 1
ATOM 1521 C C . ILE A 1 208 ? -6.252 -1.886 15.954 1.00 97.81 208 ILE A C 1
ATOM 1523 O O . ILE A 1 208 ? -5.590 -0.850 15.920 1.00 97.81 208 ILE A O 1
ATOM 1527 N N . PHE A 1 209 ? -5.823 -2.972 16.598 1.00 97.44 209 PHE A N 1
ATOM 1528 C CA . PHE A 1 209 ? -4.523 -3.007 17.257 1.00 97.44 209 PHE A CA 1
ATOM 1529 C C . PHE A 1 209 ? -3.354 -2.886 16.267 1.00 97.44 209 PHE A C 1
ATOM 1531 O O . PHE A 1 209 ? -2.407 -2.151 16.529 1.00 97.44 209 PHE A O 1
ATOM 1538 N N . ASP A 1 210 ? -3.420 -3.539 15.103 1.00 96.06 210 ASP A N 1
ATOM 1539 C CA . ASP A 1 210 ? -2.392 -3.395 14.062 1.00 96.06 210 ASP A CA 1
ATOM 1540 C C . ASP A 1 210 ? -2.357 -1.961 13.507 1.00 96.06 210 ASP A C 1
ATOM 1542 O O . ASP A 1 210 ? -1.290 -1.436 13.200 1.00 96.06 210 ASP A O 1
ATOM 1546 N N . LEU A 1 211 ? -3.511 -1.289 13.409 1.00 97.75 211 LEU A N 1
ATOM 1547 C CA . LEU A 1 211 ? -3.585 0.138 13.077 1.00 97.75 211 LEU A CA 1
ATOM 1548 C C . LEU A 1 211 ? -2.945 1.023 14.167 1.00 97.75 211 LEU A C 1
ATOM 1550 O O . LEU A 1 211 ? -2.169 1.919 13.825 1.00 97.75 211 LEU A O 1
ATOM 1554 N N . LYS A 1 212 ? -3.207 0.750 15.456 1.00 97.50 212 LYS A N 1
ATOM 1555 C CA . LYS A 1 212 ? -2.553 1.419 16.600 1.00 97.50 212 LYS A CA 1
ATOM 1556 C C . LYS A 1 212 ? -1.033 1.301 16.507 1.00 97.50 212 LYS A C 1
ATOM 1558 O O . LYS A 1 212 ? -0.335 2.310 16.568 1.00 97.50 212 LYS A O 1
ATOM 1563 N N . GLU A 1 213 ? -0.522 0.084 16.330 1.00 95.75 213 GLU A N 1
ATOM 1564 C CA . GLU A 1 213 ? 0.919 -0.188 16.255 1.00 95.75 213 GLU A CA 1
ATOM 1565 C C . GLU A 1 213 ? 1.562 0.471 15.031 1.00 95.75 213 GLU A C 1
ATOM 1567 O O . GLU A 1 213 ? 2.636 1.063 15.151 1.00 95.75 213 GLU A O 1
ATOM 1572 N N . TYR A 1 214 ? 0.892 0.446 13.873 1.00 95.69 214 TYR A N 1
ATOM 1573 C CA . TYR A 1 214 ? 1.359 1.147 12.677 1.00 95.69 214 TYR A CA 1
ATOM 1574 C C . TYR A 1 214 ? 1.544 2.649 12.942 1.00 95.69 214 TYR A C 1
ATOM 1576 O O . TYR A 1 214 ? 2.604 3.205 12.639 1.00 95.69 214 TYR A O 1
ATOM 1584 N N . LEU A 1 215 ? 0.549 3.314 13.539 1.00 97.06 215 LEU A N 1
ATOM 1585 C CA . LEU A 1 215 ? 0.632 4.751 13.815 1.00 97.06 215 LEU A CA 1
ATOM 1586 C C . LEU A 1 215 ? 1.631 5.077 14.928 1.00 97.06 215 LEU A C 1
ATOM 1588 O O . LEU A 1 215 ? 2.358 6.060 14.814 1.00 97.06 215 LEU A O 1
ATOM 1592 N N . ALA A 1 216 ? 1.738 4.242 15.962 1.00 94.69 216 ALA A N 1
ATOM 1593 C CA . ALA A 1 216 ? 2.743 4.412 17.008 1.00 94.69 216 ALA A CA 1
ATOM 1594 C C . ALA A 1 216 ? 4.171 4.291 16.445 1.00 94.69 216 ALA A C 1
ATOM 1596 O O . ALA A 1 216 ? 5.020 5.147 16.709 1.00 94.69 216 ALA A O 1
ATOM 1597 N N . ARG A 1 217 ? 4.428 3.276 15.610 1.00 91.88 217 ARG A N 1
ATOM 1598 C CA . ARG A 1 217 ? 5.739 3.040 14.991 1.00 91.88 217 ARG A CA 1
ATOM 1599 C C . ARG A 1 217 ? 6.163 4.187 14.076 1.00 91.88 217 ARG A C 1
ATOM 1601 O O . ARG A 1 217 ? 7.314 4.608 14.130 1.00 91.88 217 ARG A O 1
ATOM 1608 N N . ASN A 1 218 ? 5.251 4.678 13.240 1.00 90.75 218 ASN A N 1
ATOM 1609 C CA . ASN A 1 218 ? 5.589 5.647 12.196 1.00 90.75 218 ASN A CA 1
ATOM 1610 C C . ASN A 1 218 ? 5.407 7.109 12.640 1.00 90.75 218 ASN A C 1
ATOM 1612 O O . ASN A 1 218 ? 6.089 7.993 12.124 1.00 90.75 218 ASN A O 1
ATOM 1616 N N . PHE A 1 219 ? 4.506 7.382 13.591 1.00 94.44 219 PHE A N 1
ATOM 1617 C CA . PHE A 1 219 ? 4.020 8.738 13.878 1.00 94.44 219 PHE A CA 1
ATOM 1618 C C . PHE A 1 219 ? 3.798 9.048 15.369 1.00 94.44 219 PHE A C 1
ATOM 1620 O O . PHE A 1 219 ? 3.136 10.038 15.681 1.00 94.44 219 PHE A O 1
ATOM 1627 N N . SER A 1 220 ? 4.365 8.270 16.300 1.00 89.00 220 SER A N 1
ATOM 1628 C CA . SER A 1 220 ? 4.174 8.444 17.759 1.00 89.00 220 SER A CA 1
ATOM 1629 C C . SER A 1 220 ? 4.262 9.893 18.248 1.00 89.00 220 SER A C 1
ATOM 1631 O O . SER A 1 220 ? 3.397 10.343 18.991 1.00 89.00 220 SER A O 1
ATOM 1633 N N . LYS A 1 221 ? 5.263 10.659 17.795 1.00 92.25 221 LYS A N 1
ATOM 1634 C CA . LYS A 1 221 ? 5.464 12.060 18.216 1.00 92.25 221 LYS A CA 1
ATOM 1635 C C . LYS A 1 221 ? 4.360 13.020 17.761 1.00 92.25 221 LYS A C 1
ATOM 1637 O O . LYS A 1 221 ? 4.185 14.063 18.376 1.00 92.25 221 LYS A O 1
ATOM 1642 N N . ARG A 1 222 ? 3.660 12.705 16.667 1.00 92.94 222 ARG A N 1
ATOM 1643 C CA . ARG A 1 222 ? 2.608 13.551 16.077 1.00 92.94 222 ARG A CA 1
ATOM 1644 C C . ARG A 1 222 ? 1.227 13.299 16.688 1.00 92.94 222 ARG A C 1
ATOM 1646 O O . ARG A 1 222 ? 0.335 14.109 16.473 1.00 92.94 222 ARG A O 1
ATOM 1653 N N . LEU A 1 223 ? 1.046 12.180 17.392 1.00 94.75 223 LEU A N 1
ATOM 1654 C CA . LEU A 1 223 ? -0.257 11.663 17.827 1.00 94.75 223 LEU A CA 1
ATOM 1655 C C . LEU A 1 223 ? -0.308 11.377 19.340 1.00 94.75 223 LEU A C 1
ATOM 1657 O O . LEU A 1 223 ? -1.110 10.565 19.799 1.00 94.75 223 LEU A O 1
ATOM 1661 N N . THR A 1 224 ? 0.545 12.033 20.132 1.00 95.06 224 THR A N 1
ATOM 1662 C CA . THR A 1 224 ? 0.658 11.810 21.587 1.00 95.06 224 THR A CA 1
ATOM 1663 C C . THR A 1 224 ? -0.624 12.127 22.360 1.00 95.06 224 THR A C 1
ATOM 1665 O O . THR A 1 224 ? -0.830 11.578 23.435 1.00 95.06 224 THR A O 1
ATOM 1668 N N . PHE A 1 225 ? -1.501 12.968 21.808 1.00 96.19 225 PHE A N 1
ATOM 1669 C CA . PHE A 1 225 ? -2.784 13.353 22.404 1.00 96.19 225 PHE A CA 1
ATOM 1670 C C . PHE A 1 225 ? -3.850 12.240 22.368 1.00 96.19 225 PHE A C 1
ATOM 1672 O O . PHE A 1 225 ? -4.839 12.311 23.093 1.00 96.19 225 PHE A O 1
ATOM 1679 N N . LEU A 1 226 ? -3.667 11.198 21.545 1.00 97.62 226 LEU A N 1
ATOM 1680 C CA . LEU A 1 226 ? -4.651 10.119 21.392 1.00 97.62 226 LEU A CA 1
ATOM 1681 C C . LEU A 1 226 ? -4.761 9.231 22.638 1.00 97.62 226 LEU A C 1
ATOM 1683 O O . LEU A 1 226 ? -5.852 8.774 22.981 1.00 97.62 226 LEU A O 1
ATOM 1687 N N . GLU A 1 227 ? -3.632 8.954 23.290 1.00 95.56 227 GLU A N 1
ATOM 1688 C CA . GLU A 1 227 ? -3.573 8.101 24.480 1.00 95.56 227 GLU A CA 1
ATOM 1689 C C . GLU A 1 227 ? -4.305 8.715 25.685 1.00 95.56 227 GLU A C 1
ATOM 1691 O O . GLU A 1 227 ? -5.233 8.065 26.171 1.00 95.56 227 GLU A O 1
ATOM 1696 N N . PRO A 1 228 ? -4.011 9.957 26.129 1.00 97.00 228 PRO A N 1
ATOM 1697 C CA . PRO A 1 228 ? -4.754 10.578 27.227 1.00 97.00 228 PRO A CA 1
ATOM 1698 C C . PRO A 1 228 ? -6.234 10.818 26.889 1.00 97.00 228 PRO A C 1
ATOM 1700 O O . PRO A 1 228 ? -7.083 10.715 27.773 1.00 97.00 228 PRO A O 1
ATOM 1703 N N . ALA A 1 229 ? -6.582 11.024 25.611 1.00 97.12 229 ALA A N 1
ATOM 1704 C CA . ALA A 1 229 ? -7.979 11.113 25.182 1.00 97.12 229 ALA A CA 1
ATOM 1705 C C . ALA A 1 229 ? -8.748 9.776 25.292 1.00 97.12 229 ALA A C 1
ATOM 1707 O O . ALA A 1 229 ? -9.981 9.776 25.243 1.00 97.12 229 ALA A O 1
ATOM 1708 N N . GLY A 1 230 ? -8.054 8.637 25.435 1.00 97.50 230 GLY A N 1
ATOM 1709 C CA . GLY A 1 230 ? -8.654 7.298 25.449 1.00 97.50 230 GLY A CA 1
ATOM 1710 C C . GLY A 1 230 ? -9.062 6.788 24.061 1.00 97.50 230 GLY A C 1
ATOM 1711 O O . GLY A 1 230 ? -9.953 5.943 23.947 1.00 97.50 230 GLY A O 1
ATOM 1712 N N . TYR A 1 231 ? -8.433 7.301 22.997 1.00 98.50 231 TYR A N 1
ATOM 1713 C CA . TYR A 1 231 ? -8.804 7.027 21.605 1.00 98.50 231 TYR A CA 1
ATOM 1714 C C . TYR A 1 231 ? -8.739 5.541 21.248 1.00 98.50 231 TYR A C 1
ATOM 1716 O O . TYR A 1 231 ? -9.695 4.980 20.714 1.00 98.50 231 TYR A O 1
ATOM 1724 N N . TRP A 1 232 ? -7.617 4.886 21.555 1.00 97.38 232 TRP A N 1
ATOM 1725 C CA . TRP A 1 232 ? -7.407 3.491 21.169 1.00 97.38 232 TRP A CA 1
ATOM 1726 C C . TRP A 1 232 ? -8.272 2.521 21.961 1.00 97.38 232 TRP A C 1
ATOM 1728 O O . TRP A 1 232 ? -8.767 1.557 21.383 1.00 97.38 232 TRP A O 1
ATOM 1738 N N . ASP A 1 233 ? -8.508 2.796 23.243 1.00 96.38 233 ASP A N 1
ATOM 1739 C CA . ASP A 1 233 ? -9.415 1.994 24.064 1.00 96.38 233 ASP A CA 1
ATOM 1740 C C . ASP A 1 233 ? -10.848 2.085 23.536 1.00 96.38 233 ASP A C 1
ATOM 1742 O O . ASP A 1 233 ? -11.530 1.068 23.408 1.00 96.38 233 ASP A O 1
ATOM 1746 N N . PHE A 1 234 ? -11.284 3.288 23.144 1.00 98.00 234 PHE A N 1
ATOM 1747 C CA . PHE A 1 234 ? -12.565 3.469 22.473 1.00 98.00 234 PHE A CA 1
ATOM 1748 C C . PHE A 1 234 ? -12.613 2.713 21.138 1.00 98.00 234 PHE A C 1
ATOM 1750 O O . PHE A 1 234 ? -13.556 1.961 20.897 1.00 98.00 234 PHE A O 1
ATOM 1757 N N . ALA A 1 235 ? -11.607 2.878 20.274 1.00 98.06 235 ALA A N 1
ATOM 1758 C CA . ALA A 1 235 ? -11.590 2.250 18.956 1.00 98.06 235 ALA A CA 1
ATOM 1759 C C . ALA A 1 235 ? -11.610 0.715 19.055 1.00 98.06 235 ALA A C 1
ATOM 1761 O O . ALA A 1 235 ? -12.395 0.070 18.363 1.00 98.06 235 ALA A O 1
ATOM 1762 N N . LEU A 1 236 ? -10.810 0.129 19.954 1.00 96.19 236 LEU A N 1
ATOM 1763 C CA . LEU A 1 236 ? -10.778 -1.317 20.203 1.00 96.19 236 LEU A CA 1
ATOM 1764 C C . LEU A 1 236 ? -12.123 -1.858 20.704 1.00 96.19 236 LEU A C 1
ATOM 1766 O O . LEU A 1 236 ? -12.463 -3.000 20.404 1.00 96.19 236 LEU A O 1
ATOM 1770 N N . ALA A 1 237 ? -12.873 -1.059 21.467 1.00 95.12 237 ALA A N 1
ATOM 1771 C CA . ALA A 1 237 ? -14.150 -1.466 22.044 1.00 95.12 237 ALA A CA 1
ATOM 1772 C C . ALA A 1 237 ? -15.354 -1.225 21.121 1.00 95.12 237 ALA A C 1
ATOM 1774 O O . ALA A 1 237 ? -16.360 -1.921 21.251 1.00 95.12 237 ALA A O 1
ATOM 1775 N N . HIS A 1 238 ? -15.294 -0.221 20.241 1.00 96.81 238 HIS A N 1
ATOM 1776 C CA . HIS A 1 238 ? -16.493 0.300 19.577 1.00 96.81 238 HIS A CA 1
ATOM 1777 C C . HIS A 1 238 ? -16.382 0.462 18.063 1.00 96.81 238 HIS A C 1
ATOM 1779 O O . HIS A 1 238 ? -17.420 0.459 17.410 1.00 96.81 238 HIS A O 1
ATOM 1785 N N . ALA A 1 239 ? -15.185 0.564 17.469 1.00 97.06 239 ALA A N 1
ATOM 1786 C CA . ALA A 1 239 ? -15.056 0.897 16.043 1.00 97.06 239 ALA A CA 1
ATOM 1787 C C . ALA A 1 239 ? -15.811 -0.078 15.122 1.00 97.06 239 ALA A C 1
ATOM 1789 O O . ALA A 1 239 ? -16.411 0.349 14.140 1.00 97.06 239 ALA A O 1
ATOM 1790 N N . ALA A 1 240 ? -15.830 -1.370 15.464 1.00 97.00 240 ALA A N 1
ATOM 1791 C CA . ALA A 1 240 ? -16.520 -2.399 14.691 1.00 97.00 240 ALA A CA 1
ATOM 1792 C C . ALA A 1 240 ? -18.054 -2.262 14.692 1.00 97.00 240 ALA A C 1
ATOM 1794 O O . ALA A 1 240 ? -18.701 -2.808 13.807 1.00 97.00 240 ALA A O 1
ATOM 1795 N N . GLU A 1 241 ? -18.636 -1.562 15.667 1.00 96.88 241 GLU A N 1
ATOM 1796 C CA . GLU A 1 241 ? -20.089 -1.419 15.847 1.00 96.88 241 GLU A CA 1
ATOM 1797 C C . GLU A 1 241 ? -20.620 -0.077 15.314 1.00 96.88 241 GLU A C 1
ATOM 1799 O O . GLU A 1 241 ? -21.825 0.172 15.342 1.00 96.88 241 GLU A O 1
ATOM 1804 N N . LEU A 1 242 ? -19.736 0.813 14.858 1.00 97.44 242 LEU A N 1
ATOM 1805 C CA . LEU A 1 242 ? -20.100 2.142 14.373 1.00 97.44 242 LEU A CA 1
ATOM 1806 C C . LEU A 1 242 ? -20.571 2.109 12.913 1.00 97.44 242 LEU A C 1
ATOM 1808 O O . LEU A 1 242 ? -20.079 1.325 12.099 1.00 97.44 242 LEU A O 1
ATOM 1812 N N . SER A 1 243 ? -21.474 3.027 12.561 1.00 97.31 243 SER A N 1
ATOM 1813 C CA . SER A 1 243 ? -21.865 3.298 11.171 1.00 97.31 243 SER A CA 1
ATOM 1814 C C . SER A 1 243 ? -20.680 3.815 10.340 1.00 97.31 243 SER A C 1
ATOM 1816 O O . SER A 1 243 ? -19.708 4.313 10.902 1.00 97.31 243 SER A O 1
ATOM 1818 N N . ILE A 1 244 ? -20.744 3.757 9.001 1.00 98.06 244 ILE A N 1
ATOM 1819 C CA . ILE A 1 244 ? -19.670 4.310 8.144 1.00 98.06 244 ILE A CA 1
ATOM 1820 C C . ILE A 1 244 ? -19.409 5.789 8.472 1.00 98.06 244 ILE A C 1
ATOM 1822 O O . ILE A 1 244 ? -18.255 6.193 8.594 1.00 98.06 244 ILE A O 1
ATOM 1826 N N . ALA A 1 245 ? -20.469 6.582 8.665 1.00 98.00 245 ALA A N 1
ATOM 1827 C CA . ALA A 1 245 ? -20.354 7.998 9.006 1.00 98.00 245 ALA A CA 1
ATOM 1828 C C . ALA A 1 245 ? -19.656 8.209 10.361 1.00 98.00 245 ALA A C 1
ATOM 1830 O O . ALA A 1 245 ? -18.750 9.030 10.475 1.00 98.00 245 ALA A O 1
ATOM 1831 N N . ASP A 1 246 ? -20.018 7.426 11.377 1.00 98.44 246 ASP A N 1
ATOM 1832 C CA . ASP A 1 246 ? -19.399 7.519 12.701 1.00 98.44 246 ASP A CA 1
ATOM 1833 C C . ASP A 1 246 ? -17.950 7.018 12.711 1.00 98.44 246 ASP A C 1
ATOM 1835 O O . ASP A 1 246 ? -17.106 7.595 13.397 1.00 98.44 246 ASP A O 1
ATOM 1839 N N . ARG A 1 247 ? -17.623 5.990 11.916 1.00 98.38 247 ARG A N 1
ATOM 1840 C CA . ARG A 1 247 ? -16.234 5.545 11.718 1.00 98.38 247 ARG A CA 1
ATOM 1841 C C . ARG A 1 247 ? -15.405 6.601 11.003 1.00 98.38 247 ARG A C 1
ATOM 1843 O O . ARG A 1 247 ? -14.268 6.834 11.396 1.00 98.38 247 ARG A O 1
ATOM 1850 N N . ALA A 1 248 ? -15.977 7.280 10.012 1.00 98.69 248 ALA A N 1
ATOM 1851 C CA . ALA A 1 248 ? -15.317 8.395 9.347 1.00 98.69 248 ALA A CA 1
ATOM 1852 C C . ALA A 1 248 ? -15.008 9.531 10.334 1.00 98.69 248 ALA A C 1
ATOM 1854 O O . ALA A 1 248 ? -13.882 10.017 10.349 1.00 98.69 248 ALA A O 1
ATOM 1855 N N . ARG A 1 249 ? -15.950 9.879 11.226 1.00 98.62 249 ARG A N 1
ATOM 1856 C CA . ARG A 1 249 ? -15.712 10.843 12.319 1.00 98.62 249 ARG A CA 1
ATOM 1857 C C . ARG A 1 249 ? -14.634 10.364 13.294 1.00 98.62 249 ARG A C 1
ATOM 1859 O O . ARG A 1 249 ? -13.773 11.143 13.678 1.00 98.62 249 ARG A O 1
ATOM 1866 N N . LEU A 1 250 ? -14.661 9.090 13.697 1.00 98.75 250 LEU A N 1
ATOM 1867 C CA . LEU A 1 250 ? -13.646 8.513 14.584 1.00 98.75 250 LEU A CA 1
ATOM 1868 C C . LEU A 1 250 ? -12.246 8.597 13.963 1.00 98.75 250 LEU A C 1
ATOM 1870 O O . LEU A 1 250 ? -11.295 9.023 14.617 1.00 98.75 250 LEU A O 1
ATOM 1874 N N . PHE A 1 251 ? -12.097 8.157 12.715 1.00 98.81 251 PHE A N 1
ATOM 1875 C CA . PHE A 1 251 ? -10.797 8.089 12.056 1.00 98.81 251 PHE A CA 1
ATOM 1876 C C . PHE A 1 251 ? -10.312 9.446 11.541 1.00 98.81 251 PHE A C 1
ATOM 1878 O O . PHE A 1 251 ? -9.101 9.620 11.411 1.00 98.81 251 PHE A O 1
ATOM 1885 N N . SER A 1 252 ? -11.194 10.437 11.355 1.00 98.69 252 SER A N 1
ATOM 1886 C CA . SER A 1 252 ? -10.787 11.766 10.884 1.00 98.69 252 SER A CA 1
ATOM 1887 C C . SER A 1 252 ? -9.838 12.505 11.809 1.00 98.69 252 SER A C 1
ATOM 1889 O O . SER A 1 252 ? -9.018 13.292 11.335 1.00 98.69 252 SER A O 1
ATOM 1891 N N . VAL A 1 253 ? -9.850 12.178 13.101 1.00 98.56 253 VAL A N 1
ATOM 1892 C CA . VAL A 1 253 ? -8.854 12.646 14.074 1.00 98.56 253 VAL A CA 1
ATOM 1893 C C . VAL A 1 253 ? -7.421 12.353 13.597 1.00 98.56 253 VAL A C 1
ATOM 1895 O O . VAL A 1 253 ? -6.518 13.164 13.790 1.00 98.56 253 VAL A O 1
ATOM 1898 N N . LEU A 1 254 ? -7.204 11.225 12.912 1.00 98.62 254 LEU A N 1
ATOM 1899 C CA . LEU A 1 254 ? -5.884 10.761 12.471 1.00 98.62 254 LEU A CA 1
ATOM 1900 C C . LEU A 1 254 ? -5.350 11.510 11.242 1.00 98.62 254 LEU A C 1
ATOM 1902 O O . LEU A 1 254 ? -4.148 11.465 10.975 1.00 98.62 254 LEU A O 1
ATOM 1906 N N . TRP A 1 255 ? -6.220 12.205 10.507 1.00 98.25 255 TRP A N 1
ATOM 1907 C CA . TRP A 1 255 ? -5.860 13.032 9.354 1.00 98.25 255 TRP A CA 1
ATOM 1908 C C . TRP A 1 255 ? -6.242 14.506 9.540 1.00 98.25 255 TRP A C 1
ATOM 1910 O O . TRP A 1 255 ? -6.510 15.221 8.576 1.00 98.25 255 TRP A O 1
ATOM 1920 N N . GLY A 1 256 ? -6.261 14.962 10.796 1.00 97.06 256 GLY A N 1
ATOM 1921 C CA . GLY A 1 256 ? -6.426 16.373 11.145 1.00 97.06 256 GLY A CA 1
ATOM 1922 C C . GLY A 1 256 ? -7.842 16.917 10.966 1.00 97.06 256 GLY A C 1
ATOM 1923 O O . GLY A 1 256 ? -8.015 18.127 10.959 1.00 97.06 256 GLY A O 1
ATOM 1924 N N . GLY A 1 257 ? -8.853 16.061 10.807 1.00 97.50 257 GLY A N 1
ATOM 1925 C CA . GLY A 1 257 ? -10.239 16.489 10.607 1.00 97.50 257 GLY A CA 1
ATOM 1926 C C . GLY A 1 257 ? -10.531 17.064 9.219 1.00 97.50 257 GLY A C 1
ATOM 1927 O O . GLY A 1 257 ? -11.590 17.650 9.029 1.00 97.50 257 GLY A O 1
ATOM 1928 N N . ILE A 1 258 ? -9.624 16.888 8.252 1.00 97.75 258 ILE A N 1
ATOM 1929 C CA . ILE A 1 258 ? -9.791 17.367 6.873 1.00 97.75 258 ILE A CA 1
ATOM 1930 C C . ILE A 1 258 ? -11.037 16.719 6.243 1.00 97.75 258 ILE A C 1
ATOM 1932 O O . ILE A 1 258 ? -11.141 15.488 6.140 1.00 97.75 258 ILE A O 1
ATOM 1936 N N . GLU A 1 259 ? -11.995 17.547 5.831 1.00 97.06 259 GLU A N 1
ATOM 1937 C CA . GLU A 1 259 ? -13.305 17.106 5.342 1.00 97.06 259 GLU A CA 1
ATOM 1938 C C . GLU A 1 259 ? -13.200 16.397 3.989 1.00 97.06 259 GLU A C 1
ATOM 1940 O O . GLU A 1 259 ? -13.856 15.379 3.764 1.00 97.06 259 GLU A O 1
ATOM 1945 N N . GLU A 1 260 ? -12.314 16.856 3.110 1.00 97.06 260 GLU A N 1
ATOM 1946 C CA . GLU A 1 260 ? -12.114 16.278 1.785 1.00 97.06 260 GLU A CA 1
ATOM 1947 C C . GLU A 1 260 ? -11.554 14.851 1.876 1.00 97.06 260 GLU A C 1
ATOM 1949 O O . GLU A 1 260 ? -11.990 13.956 1.150 1.00 97.06 260 GLU A O 1
ATOM 1954 N N . PHE A 1 261 ? -10.640 14.596 2.820 1.00 98.44 261 PHE A N 1
ATOM 1955 C CA . PHE A 1 261 ? -10.179 13.239 3.130 1.00 98.44 261 PHE A CA 1
ATOM 1956 C C . PHE A 1 261 ? -11.292 12.381 3.720 1.00 98.44 261 PHE A C 1
ATOM 1958 O O . PHE A 1 261 ? -11.455 11.231 3.320 1.00 98.44 261 PHE A O 1
ATOM 1965 N N . THR A 1 262 ? -12.089 12.944 4.627 1.00 98.62 262 THR A N 1
ATOM 1966 C CA . THR A 1 262 ? -13.213 12.237 5.252 1.00 98.62 262 THR A CA 1
ATOM 1967 C C . THR A 1 262 ? -14.263 11.831 4.211 1.00 98.62 262 THR A C 1
ATOM 1969 O O . THR A 1 262 ? -14.739 10.697 4.217 1.00 98.62 262 THR A O 1
ATOM 1972 N N . THR A 1 263 ? -14.559 12.713 3.256 1.00 98.19 263 THR A N 1
ATOM 1973 C CA . THR A 1 263 ? -15.484 12.460 2.144 1.00 98.19 263 THR A CA 1
ATOM 1974 C C . THR A 1 263 ? -14.965 11.356 1.224 1.00 98.19 263 THR A C 1
ATOM 1976 O O . THR A 1 263 ? -15.703 10.422 0.896 1.00 98.19 263 THR A O 1
ATOM 1979 N N . LEU A 1 264 ? -13.679 11.405 0.850 1.00 98.38 264 LEU A N 1
ATOM 1980 C CA . LEU A 1 264 ? -13.055 10.332 0.071 1.00 98.38 264 LEU A CA 1
ATOM 1981 C C . LEU A 1 264 ? -13.054 9.001 0.832 1.00 98.38 264 LEU A C 1
ATOM 1983 O O . LEU A 1 264 ? -13.362 7.967 0.243 1.00 98.38 264 LEU A O 1
ATOM 1987 N N . PHE A 1 265 ? -12.757 9.009 2.134 1.00 98.88 265 PHE A N 1
ATOM 1988 C CA . PHE A 1 265 ? -12.799 7.812 2.971 1.00 98.88 265 PHE A CA 1
ATOM 1989 C C . PHE A 1 265 ? -14.190 7.170 2.967 1.00 98.88 265 PHE A C 1
ATOM 1991 O O . PHE A 1 265 ? -14.303 5.982 2.671 1.00 98.88 265 PHE A O 1
ATOM 1998 N N . VAL A 1 266 ? -15.250 7.947 3.222 1.00 98.88 266 VAL A N 1
ATOM 1999 C CA . VAL A 1 266 ? -16.635 7.446 3.213 1.00 98.88 266 VAL A CA 1
ATOM 2000 C C . VAL A 1 266 ? -16.972 6.802 1.871 1.00 98.88 266 VAL A C 1
ATOM 2002 O O . VAL A 1 266 ? -17.453 5.671 1.851 1.00 98.88 266 VAL A O 1
ATOM 2005 N N . ARG A 1 267 ? -16.653 7.472 0.759 1.00 98.69 267 ARG A N 1
ATOM 2006 C CA . ARG A 1 267 ? -16.887 6.957 -0.598 1.00 98.69 267 ARG A CA 1
ATOM 2007 C C . ARG A 1 267 ? -16.199 5.608 -0.834 1.00 98.69 267 ARG A C 1
ATOM 2009 O O . ARG A 1 267 ? -16.815 4.672 -1.339 1.00 98.69 267 ARG A O 1
ATOM 2016 N N . LEU A 1 268 ? -14.929 5.490 -0.450 1.00 98.88 268 LEU A N 1
ATOM 2017 C CA . LEU A 1 268 ? -14.155 4.256 -0.614 1.00 98.88 268 LEU A CA 1
ATOM 2018 C C . LEU A 1 268 ? -14.683 3.123 0.285 1.00 98.88 268 LEU A C 1
ATOM 2020 O O . LEU A 1 268 ? -14.773 1.977 -0.156 1.00 98.88 268 LEU A O 1
ATOM 2024 N N . VAL A 1 269 ? -15.088 3.428 1.521 1.00 98.75 269 VAL A N 1
ATOM 2025 C CA . VAL A 1 269 ? -15.659 2.439 2.452 1.00 98.75 269 VAL A CA 1
ATOM 2026 C C . VAL A 1 269 ? -17.050 1.979 2.015 1.00 98.75 269 VAL A C 1
ATOM 2028 O O . VAL A 1 269 ? -17.344 0.790 2.112 1.00 98.75 269 VAL A O 1
ATOM 2031 N N . GLN A 1 270 ? -17.885 2.867 1.473 1.00 98.69 270 GLN A N 1
ATOM 2032 C CA . GLN A 1 270 ? -19.177 2.498 0.881 1.00 98.69 270 GLN A CA 1
ATOM 2033 C C . GLN A 1 270 ? -19.004 1.531 -0.297 1.00 98.69 270 GLN A C 1
ATOM 2035 O O . GLN A 1 270 ? -19.739 0.551 -0.411 1.00 98.69 270 GLN A O 1
ATOM 2040 N N . ALA A 1 271 ? -17.995 1.750 -1.142 1.00 98.69 271 ALA A N 1
ATOM 2041 C CA . ALA A 1 271 ? -17.676 0.822 -2.220 1.00 98.69 271 ALA A CA 1
ATOM 2042 C C . ALA A 1 271 ? -17.194 -0.542 -1.697 1.00 98.69 271 ALA A C 1
ATOM 2044 O O . ALA A 1 271 ? -17.631 -1.572 -2.209 1.00 98.69 271 ALA A O 1
ATOM 2045 N N . LEU A 1 272 ? -16.372 -0.578 -0.637 1.00 98.69 272 LEU A N 1
ATOM 2046 C CA . LEU A 1 272 ? -16.017 -1.833 0.042 1.00 98.69 272 LEU A CA 1
ATOM 2047 C C . LEU A 1 272 ? -17.253 -2.537 0.624 1.00 98.69 272 LEU A C 1
ATOM 2049 O O . LEU A 1 272 ? -17.382 -3.754 0.487 1.00 98.69 272 LEU A O 1
ATOM 2053 N N . GLU A 1 273 ? -18.183 -1.797 1.228 1.00 98.31 273 GLU A N 1
ATOM 2054 C CA . GLU A 1 273 ? -19.435 -2.343 1.761 1.00 98.31 273 GLU A CA 1
ATOM 2055 C C . GLU A 1 273 ? -20.302 -2.990 0.675 1.00 98.31 273 GLU A C 1
ATOM 2057 O O . GLU A 1 273 ? -20.841 -4.089 0.882 1.00 98.31 273 GLU A O 1
ATOM 2062 N N . ALA A 1 274 ? -20.392 -2.346 -0.493 1.00 98.62 274 ALA A N 1
ATOM 2063 C CA . ALA A 1 274 ? -21.167 -2.820 -1.635 1.00 98.62 274 ALA A CA 1
ATOM 2064 C C . ALA A 1 274 ? -20.709 -4.208 -2.116 1.00 98.62 274 ALA A C 1
ATOM 2066 O O . ALA A 1 274 ? -21.543 -5.049 -2.453 1.00 98.62 274 ALA A O 1
ATOM 2067 N N . ILE A 1 275 ? -19.403 -4.493 -2.059 1.00 98.44 275 ILE A N 1
ATOM 2068 C CA . ILE A 1 275 ? -18.822 -5.803 -2.412 1.00 98.44 275 ILE A CA 1
ATOM 2069 C C . ILE A 1 275 ? -18.584 -6.727 -1.202 1.00 98.44 275 ILE A C 1
ATOM 2071 O O . ILE A 1 275 ? -18.125 -7.861 -1.366 1.00 98.44 275 ILE A O 1
ATOM 2075 N N . GLY A 1 276 ? -18.936 -6.282 0.010 1.00 97.94 276 GLY A N 1
ATOM 2076 C CA . GLY A 1 276 ? -18.887 -7.074 1.243 1.00 97.94 276 GLY A CA 1
ATOM 2077 C C . GLY A 1 276 ? -17.509 -7.181 1.907 1.00 97.94 276 GLY A C 1
ATOM 2078 O O . GLY A 1 276 ? -17.210 -8.220 2.485 1.00 97.94 276 GLY A O 1
ATOM 2079 N N . TYR A 1 277 ? -16.683 -6.134 1.820 1.00 97.62 277 TYR A N 1
ATOM 2080 C CA . TYR A 1 277 ? -15.352 -6.021 2.438 1.00 97.62 277 TYR A CA 1
ATOM 2081 C C . TYR A 1 277 ? -14.384 -7.198 2.151 1.00 97.62 277 TYR A C 1
ATOM 2083 O O . TYR A 1 277 ? -13.734 -7.698 3.075 1.00 97.62 277 TYR A O 1
ATOM 2091 N N . PRO A 1 278 ? -14.264 -7.689 0.902 1.00 97.31 278 PRO A N 1
ATOM 2092 C CA . PRO A 1 278 ? -13.425 -8.841 0.610 1.00 97.31 278 PRO A CA 1
ATOM 2093 C C . PRO A 1 278 ? -11.936 -8.454 0.548 1.00 97.31 278 PRO A C 1
ATOM 2095 O O . PRO A 1 278 ? -11.577 -7.364 0.105 1.00 97.31 278 PRO A O 1
ATOM 2098 N N . ALA A 1 279 ? -11.050 -9.376 0.934 1.00 95.31 279 ALA A N 1
ATOM 2099 C CA . ALA A 1 279 ? -9.604 -9.198 0.753 1.00 95.31 279 ALA A CA 1
ATOM 2100 C C . ALA A 1 279 ? -9.168 -9.381 -0.716 1.00 95.31 279 ALA A C 1
ATOM 2102 O O . ALA A 1 279 ? -8.236 -8.719 -1.178 1.00 95.31 279 ALA A O 1
ATOM 2103 N N . GLU A 1 280 ? -9.850 -10.268 -1.446 1.00 96.94 280 GLU A N 1
ATOM 2104 C CA . GLU A 1 280 ? -9.660 -10.523 -2.876 1.00 96.94 280 GLU A CA 1
ATOM 2105 C C . GLU A 1 280 ? -10.994 -10.361 -3.616 1.00 96.94 280 GLU A C 1
ATOM 2107 O O . GLU A 1 280 ? -12.044 -10.766 -3.119 1.00 96.94 280 GLU A O 1
ATOM 2112 N N . ALA A 1 281 ? -10.958 -9.781 -4.810 1.00 98.06 281 ALA A N 1
ATOM 2113 C CA . ALA A 1 281 ? -12.123 -9.588 -5.664 1.00 98.06 281 ALA A CA 1
ATOM 2114 C C . ALA A 1 281 ? -11.770 -9.872 -7.125 1.00 98.06 281 ALA A C 1
ATOM 2116 O O . ALA A 1 281 ? -10.599 -9.901 -7.506 1.00 98.06 281 ALA A O 1
ATOM 2117 N N . HIS A 1 282 ? -12.797 -10.067 -7.946 1.00 98.56 282 HIS A N 1
ATOM 2118 C CA . HIS A 1 282 ? -12.646 -10.251 -9.381 1.00 98.56 282 HIS A CA 1
ATOM 2119 C C . HIS A 1 282 ? -13.449 -9.200 -10.138 1.00 98.56 282 HIS A C 1
ATOM 2121 O O . HIS A 1 282 ? -14.598 -8.951 -9.789 1.00 98.56 282 HIS A O 1
ATOM 2127 N N . ALA A 1 283 ? -12.868 -8.588 -11.162 1.00 98.44 283 ALA A N 1
ATOM 2128 C CA . ALA A 1 283 ? -13.536 -7.579 -11.978 1.00 98.44 283 ALA A CA 1
ATOM 2129 C C . ALA A 1 283 ? -13.712 -8.052 -13.422 1.00 98.44 283 ALA A C 1
ATOM 2131 O O . ALA A 1 283 ? -12.986 -8.931 -13.904 1.00 98.44 283 ALA A O 1
ATOM 2132 N N . ALA A 1 284 ? -14.682 -7.456 -14.107 1.00 98.00 284 ALA A N 1
ATOM 2133 C CA . ALA A 1 284 ? -14.854 -7.632 -15.539 1.00 98.00 284 ALA A CA 1
ATOM 2134 C C . ALA A 1 284 ? -13.657 -7.045 -16.326 1.00 98.00 284 ALA A C 1
ATOM 2136 O O . ALA A 1 284 ? -12.860 -6.261 -15.796 1.00 98.00 284 ALA A O 1
ATOM 2137 N N . ILE A 1 285 ? -13.488 -7.454 -17.588 1.00 96.56 285 ILE A N 1
ATOM 2138 C CA . ILE A 1 285 ? -12.321 -7.080 -18.418 1.00 96.56 285 ILE A CA 1
ATOM 2139 C C . ILE A 1 285 ? -12.251 -5.574 -18.705 1.00 96.56 285 ILE A C 1
ATOM 2141 O O . ILE A 1 285 ? -11.181 -5.021 -18.978 1.00 96.56 285 ILE A O 1
ATOM 2145 N N . GLU A 1 286 ? -13.386 -4.899 -18.589 1.00 95.81 286 GLU A N 1
ATOM 2146 C CA . GLU A 1 286 ? -13.565 -3.461 -18.687 1.00 95.81 286 GLU A CA 1
ATOM 2147 C C . GLU A 1 286 ? -12.677 -2.729 -17.681 1.00 95.81 286 GLU A C 1
ATOM 2149 O O . GLU A 1 286 ? -12.248 -1.625 -17.977 1.00 95.81 286 GLU A O 1
ATOM 2154 N N . ALA A 1 287 ? -12.287 -3.348 -16.557 1.00 96.75 287 ALA A N 1
ATOM 2155 C CA . ALA A 1 287 ? -11.299 -2.778 -15.637 1.00 96.75 287 ALA A CA 1
ATOM 2156 C C . ALA A 1 287 ? -9.960 -2.451 -16.325 1.00 96.75 287 ALA A C 1
ATOM 2158 O O . ALA A 1 287 ? -9.290 -1.490 -15.958 1.00 96.75 287 ALA A O 1
ATOM 2159 N N . LEU A 1 288 ? -9.550 -3.249 -17.314 1.00 95.31 288 LEU A N 1
ATOM 2160 C CA . LEU A 1 288 ? -8.254 -3.126 -17.991 1.00 95.31 288 LEU A CA 1
ATOM 2161 C C . LEU A 1 288 ? -8.374 -2.581 -19.418 1.00 95.31 288 LEU A C 1
ATOM 2163 O O . LEU A 1 288 ? -7.367 -2.176 -19.995 1.00 95.31 288 LEU A O 1
ATOM 2167 N N . THR A 1 289 ? -9.579 -2.591 -19.996 1.00 92.00 289 THR A N 1
ATOM 2168 C CA . THR A 1 289 ? -9.814 -2.242 -21.401 1.00 92.00 289 THR A CA 1
ATOM 2169 C C . THR A 1 289 ? -10.898 -1.164 -21.551 1.00 92.00 289 THR A C 1
ATOM 2171 O O . THR A 1 289 ? -11.929 -1.251 -20.885 1.00 92.00 289 THR A O 1
ATOM 2174 N N . PRO A 1 290 ? -10.701 -0.149 -22.417 1.00 92.06 290 PRO A N 1
ATOM 2175 C CA . PRO A 1 290 ? -9.481 0.143 -23.183 1.00 92.06 290 PRO A CA 1
ATOM 2176 C C . PRO A 1 290 ? -8.308 0.539 -22.267 1.00 92.06 290 PRO A C 1
ATOM 2178 O O . PRO A 1 290 ? -8.525 1.052 -21.169 1.00 92.06 290 PRO A O 1
ATOM 2181 N N . ARG A 1 291 ? -7.061 0.302 -22.704 1.00 90.38 291 ARG A N 1
ATOM 2182 C CA . ARG A 1 291 ? -5.862 0.489 -21.857 1.00 90.38 291 ARG A CA 1
ATOM 2183 C C . ARG A 1 291 ? -5.705 1.920 -21.338 1.00 90.38 291 ARG A C 1
ATOM 2185 O O . ARG A 1 291 ? -5.161 2.127 -20.261 1.00 90.38 291 ARG A O 1
ATOM 2192 N N . GLU A 1 292 ? -6.192 2.904 -22.094 1.00 88.19 292 GLU A N 1
ATOM 2193 C CA . GLU A 1 292 ? -6.165 4.330 -21.752 1.00 88.19 292 GLU A CA 1
ATOM 2194 C C . GLU A 1 292 ? -7.063 4.659 -20.553 1.00 88.19 292 GLU A C 1
ATOM 2196 O O . GLU A 1 292 ? -6.900 5.702 -19.928 1.00 88.19 292 GLU A O 1
ATOM 2201 N N . ARG A 1 293 ? -8.010 3.771 -20.230 1.00 90.19 293 ARG A N 1
ATOM 2202 C CA . ARG A 1 293 ? -8.852 3.852 -19.035 1.00 90.19 293 ARG A CA 1
ATOM 2203 C C . ARG A 1 293 ? -8.564 2.707 -18.065 1.00 90.19 293 ARG A C 1
ATOM 2205 O O . ARG A 1 293 ? -9.394 2.423 -17.220 1.00 90.19 293 ARG A O 1
ATOM 2212 N N . SER A 1 294 ? -7.439 2.006 -18.164 1.00 92.81 294 SER A N 1
ATOM 2213 C CA . SER A 1 294 ? -7.133 0.882 -17.268 1.00 92.81 294 SER A CA 1
ATOM 2214 C C . SER A 1 294 ? -7.081 1.317 -15.795 1.00 92.81 294 SER A C 1
ATOM 2216 O O . SER A 1 294 ? -6.561 2.385 -15.484 1.00 92.81 294 SER A O 1
ATOM 2218 N N . ILE A 1 295 ? -7.531 0.467 -14.863 1.00 94.69 295 ILE A N 1
ATOM 2219 C CA . ILE A 1 295 ? -7.386 0.681 -13.406 1.00 94.69 295 ILE A CA 1
ATOM 2220 C C . ILE A 1 295 ? -5.923 0.701 -12.933 1.00 94.69 295 ILE A C 1
ATOM 2222 O O . ILE A 1 295 ? -5.652 0.964 -11.765 1.00 94.69 295 ILE A O 1
ATOM 2226 N N . ILE A 1 296 ? -4.974 0.388 -13.814 1.00 92.12 296 ILE A N 1
ATOM 2227 C CA . ILE A 1 296 ? -3.545 0.564 -13.554 1.00 92.12 296 ILE A CA 1
ATOM 2228 C C . ILE A 1 296 ? -3.191 2.056 -13.521 1.00 92.12 296 ILE A C 1
ATOM 2230 O O . ILE A 1 296 ? -2.316 2.441 -12.746 1.00 92.12 296 ILE A O 1
ATOM 2234 N N . ASP A 1 297 ? -3.884 2.869 -14.328 1.00 90.69 297 ASP A N 1
ATOM 2235 C CA . ASP A 1 297 ? -3.614 4.291 -14.514 1.00 90.69 297 ASP A CA 1
ATOM 2236 C C . ASP A 1 297 ? -4.021 5.124 -13.292 1.00 90.69 297 ASP A C 1
ATOM 2238 O O . ASP A 1 297 ? -5.197 5.327 -12.987 1.00 90.69 297 ASP A O 1
ATOM 2242 N N . VAL A 1 298 ? -3.022 5.664 -12.606 1.00 89.00 298 VAL A N 1
ATOM 2243 C CA . VAL A 1 298 ? -3.176 6.521 -11.434 1.00 89.00 298 VAL A CA 1
ATOM 2244 C C . VAL A 1 298 ? -3.916 7.822 -11.754 1.00 89.00 298 VAL A C 1
ATOM 2246 O O . VAL A 1 298 ? -4.523 8.413 -10.856 1.00 89.00 298 VAL A O 1
ATOM 2249 N N . ASP A 1 299 ? -3.929 8.251 -13.022 1.00 90.81 299 ASP A N 1
ATOM 2250 C CA . ASP A 1 299 ? -4.681 9.434 -13.434 1.00 90.81 299 ASP A CA 1
ATOM 2251 C C . ASP A 1 299 ? -6.197 9.224 -13.305 1.00 90.81 299 ASP A C 1
ATOM 2253 O O . ASP A 1 299 ? -6.910 10.205 -13.099 1.00 90.81 299 ASP A O 1
ATOM 2257 N N . ARG A 1 300 ? -6.697 7.973 -13.285 1.00 93.62 300 ARG A N 1
ATOM 2258 C CA . ARG A 1 300 ? -8.098 7.693 -12.914 1.00 93.62 300 ARG A CA 1
ATOM 2259 C C . ARG A 1 300 ? -8.399 8.249 -11.522 1.00 93.62 300 ARG A C 1
ATOM 2261 O O . ARG A 1 300 ? -9.353 8.998 -11.336 1.00 93.62 300 ARG A O 1
ATOM 2268 N N . ILE A 1 301 ? -7.532 7.953 -10.550 1.00 94.94 301 ILE A N 1
ATOM 2269 C CA . ILE A 1 301 ? -7.677 8.453 -9.176 1.00 94.94 301 ILE A CA 1
ATOM 2270 C C . ILE A 1 301 ? -7.523 9.970 -9.154 1.00 94.94 301 ILE A C 1
ATOM 2272 O O . ILE A 1 301 ? -8.353 10.659 -8.574 1.00 94.94 301 ILE A O 1
ATOM 2276 N N . LYS A 1 302 ? -6.464 10.498 -9.775 1.00 92.81 302 LYS A N 1
ATOM 2277 C CA . LYS A 1 302 ? -6.136 11.927 -9.713 1.00 92.81 302 LYS A CA 1
ATOM 2278 C C . LYS A 1 302 ? -7.232 12.800 -10.332 1.00 92.81 302 LYS A C 1
ATOM 2280 O O . LYS A 1 302 ? -7.620 13.805 -9.740 1.00 92.81 302 LYS A O 1
ATOM 2285 N N . LEU A 1 303 ? -7.708 12.437 -11.519 1.00 92.88 303 LEU A N 1
ATOM 2286 C CA . LEU A 1 303 ? -8.576 13.287 -12.330 1.00 92.88 303 LEU A CA 1
ATOM 2287 C C . LEU A 1 303 ? -10.062 13.000 -12.103 1.00 92.88 303 LEU A C 1
ATOM 2289 O O . LEU A 1 303 ? -10.855 13.937 -12.119 1.00 92.88 303 LEU A O 1
ATOM 2293 N N . GLU A 1 304 ? -10.442 11.745 -11.851 1.00 94.75 304 GLU A N 1
ATOM 2294 C CA . GLU A 1 304 ? -11.845 11.325 -11.965 1.00 94.75 304 GLU A CA 1
ATOM 2295 C C . GLU A 1 304 ? -12.483 10.937 -10.620 1.00 94.75 304 GLU A C 1
ATOM 2297 O O . GLU A 1 304 ? -13.685 11.131 -10.475 1.00 94.75 304 GLU A O 1
ATOM 2302 N N . LEU A 1 305 ? -11.727 10.483 -9.609 1.00 96.06 305 LEU A N 1
ATOM 2303 C CA . LEU A 1 305 ? -12.288 9.917 -8.365 1.00 96.06 305 LEU A CA 1
ATOM 2304 C C . LEU A 1 305 ? -13.378 10.780 -7.701 1.00 96.06 305 LEU A C 1
ATOM 2306 O O . LEU A 1 305 ? -13.091 11.811 -7.095 1.00 96.06 305 LEU A O 1
ATOM 2310 N N . GLY A 1 306 ? -14.626 10.308 -7.729 1.00 91.19 306 GLY A N 1
ATOM 2311 C CA . GLY A 1 306 ? -15.767 11.004 -7.123 1.00 91.19 306 GLY A CA 1
ATOM 2312 C C . GLY A 1 306 ? -16.285 12.214 -7.911 1.00 91.19 306 GLY A C 1
ATOM 2313 O O . GLY A 1 306 ? -17.016 13.024 -7.347 1.00 91.19 306 GLY A O 1
ATOM 2314 N N . THR A 1 307 ? -15.900 12.357 -9.181 1.00 94.75 307 THR A N 1
ATOM 2315 C CA . THR A 1 307 ? -16.539 13.271 -10.146 1.00 94.75 307 THR A CA 1
ATOM 2316 C C . THR A 1 307 ? -17.746 12.609 -10.812 1.00 94.75 307 THR A C 1
ATOM 2318 O O . THR A 1 307 ? -17.864 11.386 -10.805 1.00 94.75 307 THR A O 1
ATOM 2321 N N . GLU A 1 308 ? -18.600 13.393 -11.474 1.00 94.50 308 GLU A N 1
ATOM 2322 C CA . GLU A 1 308 ? -19.714 12.855 -12.274 1.00 94.50 308 GLU A CA 1
ATOM 2323 C C . GLU A 1 308 ? -19.247 11.901 -13.387 1.00 94.50 308 GLU A C 1
ATOM 2325 O O . GLU A 1 308 ? -19.933 10.933 -13.705 1.00 94.50 308 GLU A O 1
ATOM 2330 N N . ALA A 1 309 ? -18.061 12.141 -13.960 1.00 94.00 309 ALA A N 1
ATOM 2331 C CA . ALA A 1 309 ? -17.492 11.278 -14.992 1.00 94.00 309 ALA A CA 1
ATOM 2332 C C . ALA A 1 309 ? -17.122 9.883 -14.457 1.00 94.00 309 ALA A C 1
ATOM 2334 O O . ALA A 1 309 ? -17.246 8.904 -15.187 1.00 94.00 309 ALA A O 1
ATOM 2335 N N . ASP A 1 310 ? -16.692 9.790 -13.197 1.00 96.06 310 ASP A N 1
ATOM 2336 C CA . ASP A 1 310 ? -16.399 8.513 -12.536 1.00 96.06 310 ASP A CA 1
ATOM 2337 C C . ASP A 1 310 ? -17.686 7.745 -12.221 1.00 96.06 310 ASP A C 1
ATOM 2339 O O . ASP A 1 310 ? -17.771 6.558 -12.516 1.00 96.06 310 ASP A O 1
ATOM 2343 N N . GLU A 1 311 ? -18.731 8.427 -11.739 1.00 95.75 311 GLU A N 1
ATOM 2344 C CA . GLU A 1 311 ? -20.053 7.810 -11.506 1.00 95.75 311 GLU A CA 1
ATOM 2345 C C . GLU A 1 311 ? -20.672 7.216 -12.786 1.00 95.75 311 GLU A C 1
ATOM 2347 O O . GLU A 1 311 ? -21.476 6.286 -12.721 1.00 95.75 311 GLU A O 1
ATOM 2352 N N . ALA A 1 312 ? -20.308 7.748 -13.957 1.00 96.12 312 ALA A N 1
ATOM 2353 C CA . ALA A 1 312 ? -20.766 7.259 -15.254 1.00 96.12 312 ALA A CA 1
ATOM 2354 C C . ALA A 1 312 ? -19.922 6.098 -15.825 1.00 96.12 312 ALA A C 1
ATOM 2356 O O . ALA A 1 312 ? -20.372 5.430 -16.758 1.00 96.12 312 ALA A O 1
ATOM 2357 N N . ASP A 1 313 ? -18.716 5.848 -15.301 1.00 96.44 313 ASP A N 1
ATOM 2358 C CA . ASP A 1 313 ? -17.793 4.797 -15.756 1.00 96.44 313 ASP A CA 1
ATOM 2359 C C . ASP A 1 313 ? -17.658 3.718 -14.679 1.00 96.44 313 ASP A C 1
ATOM 2361 O O . ASP A 1 313 ? -16.707 3.697 -13.898 1.00 96.44 313 ASP A O 1
ATOM 2365 N N . CYS A 1 314 ? -18.636 2.816 -14.637 1.00 97.56 314 CYS A N 1
ATOM 2366 C CA . CYS A 1 314 ? -18.676 1.713 -13.684 1.00 97.56 314 CYS A CA 1
ATOM 2367 C C . CYS A 1 314 ? -18.119 0.409 -14.266 1.00 97.56 314 CYS A C 1
ATOM 2369 O O . CYS A 1 314 ? -18.203 0.139 -15.465 1.00 97.56 314 CYS A O 1
ATOM 2371 N N . VAL A 1 315 ? -17.560 -0.412 -13.380 1.00 98.19 315 VAL A N 1
ATOM 2372 C CA . VAL A 1 315 ? -17.023 -1.736 -13.684 1.00 98.19 315 VAL A CA 1
ATOM 2373 C C . VAL A 1 315 ? -17.708 -2.783 -12.795 1.00 98.19 315 VAL A C 1
ATOM 2375 O O . VAL A 1 315 ? -17.735 -2.603 -11.571 1.00 98.19 315 VAL A O 1
ATOM 2378 N N . PRO A 1 316 ? -18.167 -3.917 -13.361 1.00 98.50 316 PRO A N 1
ATOM 2379 C CA . PRO A 1 316 ? -18.689 -5.028 -12.578 1.00 98.50 316 PRO A CA 1
ATOM 2380 C C . PRO A 1 316 ? -17.596 -5.664 -11.713 1.00 98.50 316 PRO A C 1
ATOM 2382 O O . PRO A 1 316 ? -16.556 -6.103 -12.218 1.00 98.50 316 PRO A O 1
ATOM 2385 N N . VAL A 1 317 ? -17.850 -5.785 -10.408 1.00 98.69 317 VAL A N 1
ATOM 2386 C CA . VAL A 1 317 ? -16.927 -6.378 -9.431 1.00 98.69 317 VAL A CA 1
ATOM 2387 C C . VAL A 1 317 ? -17.629 -7.437 -8.590 1.00 98.69 317 VAL A C 1
ATOM 2389 O O . VAL A 1 317 ? -18.700 -7.227 -8.022 1.00 98.69 317 VAL A O 1
ATOM 2392 N N . LYS A 1 318 ? -16.976 -8.589 -8.465 1.00 98.38 318 LYS A N 1
ATOM 2393 C CA . LYS A 1 318 ? -17.407 -9.742 -7.686 1.00 98.38 318 LYS A CA 1
ATOM 2394 C C . LYS A 1 318 ? -16.473 -9.965 -6.499 1.00 98.38 318 LYS A C 1
ATOM 2396 O O . LYS A 1 318 ? -15.354 -10.458 -6.647 1.00 98.38 318 LYS A O 1
ATOM 2401 N N . GLY A 1 319 ? -16.959 -9.590 -5.322 1.00 97.06 319 GLY A N 1
ATOM 2402 C CA . GLY A 1 319 ? -16.386 -9.885 -4.013 1.00 97.06 319 GLY A CA 1
ATOM 2403 C C . GLY A 1 319 ? -17.183 -10.962 -3.275 1.00 97.06 319 GLY A C 1
ATOM 2404 O O . GLY A 1 319 ? -17.669 -11.917 -3.880 1.00 97.06 319 GLY A O 1
ATOM 2405 N N . ALA A 1 320 ? -17.383 -10.771 -1.966 1.00 96.69 320 ALA A N 1
ATOM 2406 C CA . ALA A 1 320 ? -18.375 -11.538 -1.203 1.00 96.69 320 ALA A CA 1
ATOM 2407 C C . ALA A 1 320 ? -19.811 -11.208 -1.657 1.00 96.69 320 ALA A C 1
ATOM 2409 O O . ALA A 1 320 ? -20.706 -12.050 -1.600 1.00 96.69 320 ALA A O 1
ATOM 2410 N N . LYS A 1 321 ? -20.008 -9.979 -2.145 1.00 97.69 321 LYS A N 1
ATOM 2411 C CA . LYS A 1 321 ? -21.177 -9.517 -2.896 1.00 97.69 321 LYS A CA 1
ATOM 2412 C C . LYS A 1 321 ? -20.734 -9.059 -4.285 1.00 97.69 321 LYS A C 1
ATOM 2414 O O . LYS A 1 321 ? -19.556 -8.784 -4.508 1.00 97.69 321 LYS A O 1
ATOM 2419 N N . THR A 1 322 ? -21.678 -8.985 -5.216 1.00 98.06 322 THR A N 1
ATOM 2420 C CA . THR A 1 322 ? -21.434 -8.445 -6.562 1.00 98.06 322 THR A CA 1
ATOM 2421 C C . THR A 1 322 ? -22.047 -7.054 -6.661 1.00 98.06 322 THR A C 1
ATOM 2423 O O . THR A 1 322 ? -23.186 -6.874 -6.234 1.00 98.06 322 THR A O 1
ATOM 2426 N N . ALA A 1 323 ? -21.299 -6.095 -7.201 1.00 98.44 323 ALA A N 1
ATOM 2427 C CA . ALA A 1 323 ? -21.741 -4.719 -7.402 1.00 98.44 323 ALA A CA 1
ATOM 2428 C C . ALA A 1 323 ? -21.031 -4.089 -8.610 1.00 98.44 323 ALA A C 1
ATOM 2430 O O . ALA A 1 323 ? -19.949 -4.527 -8.997 1.00 98.44 323 ALA A O 1
ATOM 2431 N N . GLU A 1 324 ? -21.628 -3.043 -9.171 1.00 98.25 324 GLU A N 1
ATOM 2432 C CA . GLU A 1 324 ? -20.969 -2.127 -10.105 1.00 98.25 324 GLU A CA 1
ATOM 2433 C C . GLU A 1 324 ? -20.258 -1.043 -9.293 1.00 98.25 324 GLU A C 1
ATOM 2435 O O . GLU A 1 324 ? -20.888 -0.410 -8.443 1.00 98.25 324 GLU A O 1
ATOM 2440 N N . LEU A 1 325 ? -18.961 -0.839 -9.522 1.00 98.50 325 LEU A N 1
ATOM 2441 C CA . LEU A 1 325 ? -18.183 0.197 -8.838 1.00 98.50 325 LEU A CA 1
ATOM 2442 C C . LEU A 1 325 ? -17.654 1.223 -9.846 1.00 98.50 325 LEU A C 1
ATOM 2444 O O . LEU A 1 325 ? -17.129 0.798 -10.877 1.00 98.50 325 LEU A O 1
ATOM 2448 N N . PRO A 1 326 ? -17.691 2.536 -9.537 1.00 98.25 326 PRO A N 1
ATOM 2449 C CA . PRO A 1 326 ? -16.992 3.544 -10.327 1.00 98.25 326 PRO A CA 1
ATOM 2450 C C . PRO A 1 326 ? -15.521 3.170 -10.515 1.00 98.25 326 PRO A C 1
ATOM 2452 O O . PRO A 1 326 ? -14.851 2.686 -9.592 1.00 98.25 326 PRO A O 1
ATOM 2455 N N . ARG A 1 327 ? -15.003 3.353 -11.723 1.00 97.81 327 ARG A N 1
ATOM 2456 C CA . ARG A 1 327 ? -13.690 2.843 -12.107 1.00 97.81 327 ARG A CA 1
ATOM 2457 C C . ARG A 1 327 ? -12.562 3.473 -11.299 1.00 97.81 327 ARG A C 1
ATOM 2459 O O . ARG A 1 327 ? -11.639 2.759 -10.900 1.00 97.81 327 ARG A O 1
ATOM 2466 N N . ALA A 1 328 ? -12.600 4.778 -11.042 1.00 97.50 328 ALA A N 1
ATOM 2467 C CA . ALA A 1 328 ? -11.570 5.436 -10.247 1.00 97.50 328 ALA A CA 1
ATOM 2468 C C . ALA A 1 328 ? -11.666 5.043 -8.767 1.00 97.50 328 ALA A C 1
ATOM 2470 O O . ALA A 1 328 ? -10.631 4.902 -8.112 1.00 97.50 328 ALA A O 1
ATOM 2471 N N . VAL A 1 329 ? -12.874 4.772 -8.255 1.00 98.50 329 VAL A N 1
ATOM 2472 C CA . VAL A 1 329 ? -13.076 4.165 -6.927 1.00 98.50 329 VAL A CA 1
ATOM 2473 C C . VAL A 1 329 ? -12.436 2.775 -6.865 1.00 98.50 329 VAL A C 1
ATOM 2475 O O . VAL A 1 329 ? -11.661 2.500 -5.947 1.00 98.50 329 VAL A O 1
ATOM 2478 N N . LEU A 1 330 ? -12.675 1.913 -7.860 1.00 98.44 330 LEU A N 1
ATOM 2479 C CA . LEU A 1 330 ? -12.024 0.602 -7.944 1.00 98.44 330 LEU A CA 1
ATOM 2480 C C . LEU A 1 330 ? -10.496 0.745 -8.028 1.00 98.44 330 LEU A C 1
ATOM 2482 O O . LEU A 1 330 ? -9.776 0.111 -7.261 1.00 98.44 330 LEU A O 1
ATOM 2486 N N . CYS A 1 331 ? -9.993 1.625 -8.896 1.00 97.44 331 CYS A N 1
ATOM 2487 C CA . CYS A 1 331 ? -8.568 1.939 -9.019 1.00 97.44 331 CYS A CA 1
ATOM 2488 C C . CYS A 1 331 ? -7.959 2.367 -7.671 1.00 97.44 331 CYS A C 1
ATOM 2490 O O . CYS A 1 331 ? -6.881 1.899 -7.289 1.00 97.44 331 CYS A O 1
ATOM 2492 N N . ALA A 1 332 ? -8.666 3.195 -6.895 1.00 98.12 332 ALA A N 1
ATOM 2493 C CA . ALA A 1 332 ? -8.247 3.612 -5.562 1.00 98.12 332 ALA A CA 1
ATOM 2494 C C . ALA A 1 332 ? -8.199 2.442 -4.567 1.00 98.12 332 ALA A C 1
ATOM 2496 O O . ALA A 1 332 ? -7.228 2.355 -3.813 1.00 98.12 332 ALA A O 1
ATOM 2497 N N . LEU A 1 333 ? -9.159 1.515 -4.612 1.00 98.56 333 LEU A N 1
ATOM 2498 C CA . LEU A 1 333 ? -9.257 0.367 -3.701 1.00 98.56 333 LEU A CA 1
ATOM 2499 C C . LEU A 1 333 ? -8.304 -0.793 -4.019 1.00 98.56 333 LEU A C 1
ATOM 2501 O O . LEU A 1 333 ? -8.001 -1.586 -3.129 1.00 98.56 333 LEU A O 1
ATOM 2505 N N . VAL A 1 334 ? -7.815 -0.926 -5.254 1.00 98.50 334 VAL A N 1
ATOM 2506 C CA . VAL A 1 334 ? -6.934 -2.046 -5.622 1.00 98.50 334 VAL A CA 1
ATOM 2507 C C . VAL A 1 334 ? -5.533 -1.857 -5.042 1.00 98.50 334 VAL A C 1
ATOM 2509 O O . VAL A 1 334 ? -4.859 -0.861 -5.312 1.00 98.50 334 VAL A O 1
ATOM 2512 N N . ALA A 1 335 ? -5.076 -2.844 -4.272 1.00 97.88 335 ALA A N 1
ATOM 2513 C CA . ALA A 1 335 ? -3.712 -2.931 -3.762 1.00 97.88 335 ALA A CA 1
ATOM 2514 C C . ALA A 1 335 ? -2.793 -3.709 -4.714 1.00 97.88 335 ALA A C 1
ATOM 2516 O O . ALA A 1 335 ? -1.653 -3.304 -4.942 1.00 97.88 335 ALA A O 1
ATOM 2517 N N . GLU A 1 336 ? -3.293 -4.823 -5.255 1.00 97.50 336 GLU A N 1
ATOM 2518 C CA . GLU A 1 336 ? -2.562 -5.718 -6.157 1.00 97.50 336 GLU A CA 1
ATOM 2519 C C . GLU A 1 336 ? -3.421 -6.079 -7.369 1.00 97.50 336 GLU A C 1
ATOM 2521 O O . GLU A 1 336 ? -4.569 -6.496 -7.205 1.00 97.50 336 GLU A O 1
ATOM 2526 N N . LEU A 1 337 ? -2.842 -6.000 -8.565 1.00 96.88 337 LEU A N 1
ATOM 2527 C CA . LEU A 1 337 ? -3.351 -6.647 -9.772 1.00 96.88 337 LEU A CA 1
ATOM 2528 C C . LEU A 1 337 ? -2.502 -7.886 -10.056 1.00 96.88 337 LEU A C 1
ATOM 2530 O O . LEU A 1 337 ? -1.279 -7.782 -10.174 1.00 96.88 337 LEU A O 1
ATOM 2534 N N . ARG A 1 338 ? -3.134 -9.052 -10.204 1.00 96.06 338 ARG A N 1
ATOM 2535 C CA . ARG A 1 338 ? -2.423 -10.291 -10.536 1.00 96.06 338 ARG A CA 1
ATOM 2536 C C . ARG A 1 338 ? -2.489 -10.575 -12.035 1.00 96.06 338 ARG A C 1
ATOM 2538 O O . ARG A 1 338 ? -3.567 -10.665 -12.612 1.00 96.06 338 ARG A O 1
ATOM 2545 N N . ILE A 1 339 ? -1.322 -10.770 -12.641 1.00 95.06 339 ILE A N 1
ATOM 2546 C CA . ILE A 1 339 ? -1.128 -11.083 -14.056 1.00 95.06 339 ILE A CA 1
ATOM 2547 C C . ILE A 1 339 ? -0.488 -12.467 -14.176 1.00 95.06 339 ILE A C 1
ATOM 2549 O O . ILE A 1 339 ? 0.678 -12.669 -13.817 1.00 95.06 339 ILE A O 1
ATOM 2553 N N . ALA A 1 340 ? -1.247 -13.425 -14.708 1.00 94.44 340 ALA A N 1
ATOM 2554 C CA . ALA A 1 340 ? -0.703 -14.714 -15.112 1.00 94.44 340 ALA A CA 1
ATOM 2555 C C . ALA A 1 340 ? 0.069 -14.542 -16.428 1.00 94.44 340 ALA A C 1
ATOM 2557 O O . ALA A 1 340 ? -0.453 -14.015 -17.407 1.00 94.44 340 ALA A O 1
ATOM 2558 N N . MET A 1 341 ? 1.332 -14.954 -16.452 1.00 93.75 341 MET A N 1
ATOM 2559 C CA . MET A 1 341 ? 2.190 -14.880 -17.630 1.00 93.75 341 MET A CA 1
ATOM 2560 C C . MET A 1 341 ? 1.977 -16.116 -18.499 1.00 93.75 341 MET A C 1
ATOM 2562 O O . MET A 1 341 ? 2.149 -17.241 -18.032 1.00 93.75 341 MET A O 1
ATOM 2566 N N . ARG A 1 342 ? 1.682 -15.906 -19.785 1.00 91.62 342 ARG A N 1
ATOM 2567 C CA . ARG A 1 342 ? 1.603 -16.980 -20.787 1.00 91.62 342 ARG A CA 1
ATOM 2568 C C . ARG A 1 342 ? 2.964 -17.306 -21.411 1.00 91.62 342 ARG A C 1
ATOM 2570 O O . ARG A 1 342 ? 3.117 -18.339 -22.057 1.00 91.62 342 ARG A O 1
ATOM 2577 N N . ASN A 1 343 ? 3.945 -16.419 -21.247 1.00 89.75 343 ASN A N 1
ATOM 2578 C CA . ASN A 1 343 ? 5.284 -16.575 -21.804 1.00 89.75 343 ASN A CA 1
ATOM 2579 C C . ASN A 1 343 ? 6.026 -17.800 -21.264 1.00 89.75 343 ASN A C 1
ATOM 2581 O O . ASN A 1 343 ? 5.877 -18.201 -20.110 1.00 89.75 343 ASN A O 1
ATOM 2585 N N . GLU A 1 344 ? 6.978 -18.282 -22.061 1.00 86.31 344 GLU A N 1
ATOM 2586 C CA . GLU A 1 344 ? 8.086 -19.058 -21.525 1.00 86.31 344 GLU A CA 1
ATOM 2587 C C . GLU A 1 344 ? 8.993 -18.164 -20.674 1.00 86.31 344 GLU A C 1
ATOM 2589 O O . GLU A 1 344 ? 9.583 -17.185 -21.147 1.00 86.31 344 GLU A O 1
ATOM 2594 N N . THR A 1 345 ? 9.117 -18.512 -19.396 1.00 87.44 345 THR A N 1
ATOM 2595 C CA . THR A 1 345 ? 9.902 -17.751 -18.422 1.00 87.44 345 THR A CA 1
ATOM 2596 C C . THR A 1 345 ? 11.112 -18.540 -17.928 1.00 87.44 345 THR A C 1
ATOM 2598 O O . THR A 1 345 ? 11.250 -19.747 -18.160 1.00 87.44 345 THR A O 1
ATOM 2601 N N . TRP A 1 346 ? 12.026 -17.847 -17.249 1.00 88.81 346 TRP A N 1
ATOM 2602 C CA . TRP A 1 346 ? 13.170 -18.456 -16.568 1.00 88.81 346 TRP A CA 1
ATOM 2603 C C . TRP A 1 346 ? 12.718 -19.485 -15.514 1.00 88.81 346 TRP A C 1
ATOM 2605 O O . TRP A 1 346 ? 11.691 -19.255 -14.871 1.00 88.81 346 TRP A O 1
ATOM 2615 N N . PRO A 1 347 ? 13.484 -20.572 -15.273 1.00 89.38 347 PRO A N 1
ATOM 2616 C CA . PRO A 1 347 ? 13.149 -21.575 -14.250 1.00 89.38 347 PRO A CA 1
ATOM 2617 C C . PRO A 1 347 ? 12.927 -20.990 -12.847 1.00 89.38 347 PRO A C 1
ATOM 2619 O O . PRO A 1 347 ? 12.180 -21.537 -12.047 1.00 89.38 347 PRO A O 1
ATOM 2622 N N . LEU A 1 348 ? 13.527 -19.830 -12.559 1.00 88.31 348 LEU A N 1
ATOM 2623 C CA . LEU A 1 348 ? 13.300 -19.071 -11.328 1.00 88.31 348 LEU A CA 1
ATOM 2624 C C . LEU A 1 348 ? 11.799 -18.866 -11.023 1.00 88.31 348 LEU A C 1
ATOM 2626 O O . LEU A 1 348 ? 11.371 -19.041 -9.883 1.00 88.31 348 LEU A O 1
ATOM 2630 N N . PHE A 1 349 ? 10.982 -18.564 -12.035 1.00 90.62 349 PHE A N 1
ATOM 2631 C CA . PHE A 1 349 ? 9.548 -18.289 -11.868 1.00 90.62 349 PHE A CA 1
ATOM 2632 C C . PHE A 1 349 ? 8.702 -19.533 -11.541 1.00 90.62 349 PHE A C 1
ATOM 2634 O O . PHE A 1 349 ? 7.514 -19.418 -11.220 1.00 90.62 349 PHE A O 1
ATOM 2641 N N . ASP A 1 350 ? 9.297 -20.729 -11.573 1.00 89.25 350 ASP A N 1
ATOM 2642 C CA . ASP A 1 350 ? 8.659 -21.949 -11.066 1.00 89.25 350 ASP A CA 1
ATOM 2643 C C . ASP A 1 350 ? 8.570 -21.930 -9.532 1.00 89.25 350 ASP A C 1
ATOM 2645 O O . ASP A 1 350 ? 7.739 -22.622 -8.944 1.00 89.25 350 ASP A O 1
ATOM 2649 N N . GLN A 1 351 ? 9.346 -21.065 -8.871 1.00 87.81 351 GLN A N 1
ATOM 2650 C CA . GLN A 1 351 ? 9.374 -20.931 -7.412 1.00 87.81 351 GLN A CA 1
ATOM 2651 C C . GLN A 1 351 ? 8.987 -19.536 -6.915 1.00 87.81 351 GLN A C 1
ATOM 2653 O O . GLN A 1 351 ? 8.503 -19.422 -5.790 1.00 87.81 351 GLN A O 1
ATOM 2658 N N . VAL A 1 352 ? 9.161 -18.495 -7.736 1.00 91.69 352 VAL A N 1
ATOM 2659 C CA . VAL A 1 352 ? 8.917 -17.106 -7.320 1.00 91.69 352 VAL A CA 1
ATOM 2660 C C . VAL A 1 352 ? 7.953 -16.364 -8.241 1.00 91.69 352 VAL A C 1
ATOM 2662 O O . VAL A 1 352 ? 7.847 -16.663 -9.433 1.00 91.69 352 VAL A O 1
ATOM 2665 N N . ASP A 1 353 ? 7.293 -15.360 -7.678 1.00 95.00 353 ASP A N 1
ATOM 2666 C CA . ASP A 1 353 ? 6.590 -14.315 -8.420 1.00 95.00 353 ASP A CA 1
ATOM 2667 C C . ASP A 1 353 ? 7.445 -13.036 -8.493 1.00 95.00 353 ASP A C 1
ATOM 2669 O O . ASP A 1 353 ? 8.428 -12.868 -7.762 1.00 95.00 353 ASP A O 1
ATOM 2673 N N . LEU A 1 354 ? 7.054 -12.109 -9.365 1.00 96.12 354 LEU A N 1
ATOM 2674 C CA . LEU A 1 354 ? 7.638 -10.771 -9.449 1.00 96.12 354 LEU A CA 1
ATOM 2675 C C . LEU A 1 354 ? 6.588 -9.726 -9.072 1.00 96.12 354 LEU A C 1
ATOM 2677 O O . LEU A 1 354 ? 5.467 -9.775 -9.574 1.00 96.12 354 LEU A O 1
ATOM 2681 N N . LEU A 1 355 ? 6.957 -8.778 -8.216 1.00 95.75 355 LEU A N 1
ATOM 2682 C CA . LEU A 1 355 ? 6.121 -7.643 -7.834 1.00 95.75 355 LEU A CA 1
ATOM 2683 C C . LEU A 1 355 ? 6.703 -6.369 -8.438 1.00 95.75 355 LEU A C 1
ATOM 2685 O O . LEU A 1 355 ? 7.824 -5.992 -8.106 1.00 95.75 355 LEU A O 1
ATOM 2689 N N . ASP A 1 356 ? 5.948 -5.703 -9.304 1.00 94.25 356 ASP A N 1
ATOM 2690 C CA . ASP A 1 356 ? 6.259 -4.347 -9.756 1.00 94.25 356 ASP A CA 1
ATOM 2691 C C . ASP A 1 356 ? 5.554 -3.347 -8.841 1.00 94.25 356 ASP A C 1
ATOM 2693 O O . ASP A 1 356 ? 4.320 -3.293 -8.804 1.00 94.25 356 ASP A O 1
ATOM 2697 N N . PHE A 1 357 ? 6.333 -2.597 -8.061 1.00 93.38 357 PHE A N 1
ATOM 2698 C CA . PHE A 1 357 ? 5.797 -1.585 -7.160 1.00 93.38 357 PHE A CA 1
ATOM 2699 C C . PHE A 1 357 ? 5.666 -0.233 -7.868 1.00 93.38 357 PHE A C 1
ATOM 2701 O O . PHE A 1 357 ? 6.552 0.155 -8.641 1.00 93.38 357 PHE A O 1
ATOM 2708 N N . PRO A 1 358 ? 4.618 0.547 -7.544 1.00 90.69 358 PRO A N 1
ATOM 2709 C CA . PRO A 1 358 ? 4.559 1.937 -7.963 1.00 90.69 358 PRO A CA 1
ATOM 2710 C C . PRO A 1 358 ? 5.753 2.690 -7.363 1.00 90.69 358 PRO A C 1
ATOM 2712 O O . PRO A 1 358 ? 6.189 2.402 -6.245 1.00 90.69 358 PRO A O 1
ATOM 2715 N N . GLY A 1 359 ? 6.342 3.618 -8.115 1.00 86.19 359 GLY A N 1
ATOM 2716 C CA . GLY A 1 359 ? 7.533 4.311 -7.641 1.00 86.19 359 GLY A CA 1
ATOM 2717 C C . GLY A 1 359 ? 7.226 5.368 -6.601 1.00 86.19 359 GLY A C 1
ATOM 2718 O O . GLY A 1 359 ? 6.180 6.018 -6.602 1.00 86.19 359 GLY A O 1
ATOM 2719 N N . ALA A 1 360 ? 8.185 5.532 -5.697 1.00 83.06 360 ALA A N 1
ATOM 2720 C CA . ALA A 1 360 ? 8.091 6.510 -4.632 1.00 83.06 360 ALA A CA 1
ATOM 2721 C C . ALA A 1 360 ? 8.128 7.943 -5.194 1.00 83.06 360 ALA A C 1
ATOM 2723 O O . ALA A 1 360 ? 8.796 8.220 -6.196 1.00 83.06 360 ALA A O 1
ATOM 2724 N N . ARG A 1 361 ? 7.434 8.853 -4.506 1.00 81.62 361 ARG A N 1
ATOM 2725 C CA . ARG A 1 361 ? 7.386 10.290 -4.801 1.00 81.62 361 ARG A CA 1
ATOM 2726 C C . ARG A 1 361 ? 7.810 11.083 -3.572 1.00 81.62 361 ARG A C 1
ATOM 2728 O O . ARG A 1 361 ? 7.631 10.620 -2.447 1.00 81.62 361 ARG A O 1
ATOM 2735 N N . SER A 1 362 ? 8.366 12.268 -3.792 1.00 84.12 362 SER A N 1
ATOM 2736 C CA . SER A 1 362 ? 8.765 13.174 -2.712 1.00 84.12 362 SER A CA 1
ATOM 2737 C C . SER A 1 362 ? 7.548 13.632 -1.911 1.00 84.12 362 SER A C 1
ATOM 2739 O O . SER A 1 362 ? 6.433 13.649 -2.429 1.00 84.12 362 SER A O 1
ATOM 2741 N N . ARG A 1 363 ? 7.743 13.987 -0.645 1.00 89.38 363 ARG A N 1
ATOM 2742 C CA . ARG A 1 363 ? 6.666 14.527 0.191 1.00 89.38 363 ARG A CA 1
ATOM 2743 C C . ARG A 1 363 ? 6.528 16.025 0.022 1.00 89.38 363 ARG A C 1
ATOM 2745 O O . ARG A 1 363 ? 7.520 16.728 -0.165 1.00 89.38 363 ARG A O 1
ATOM 2752 N N . GLU A 1 364 ? 5.295 16.490 0.132 1.00 91.00 364 GLU A N 1
ATOM 2753 C CA . GLU A 1 364 ? 4.973 17.911 0.149 1.00 91.00 364 GLU A CA 1
ATOM 2754 C C . GLU A 1 364 ? 5.053 18.479 1.578 1.00 91.00 364 GLU A C 1
ATOM 2756 O O . GLU A 1 364 ? 5.327 17.769 2.553 1.00 91.00 364 GLU A O 1
ATOM 2761 N N . LYS A 1 365 ? 4.879 19.799 1.699 1.00 93.12 365 LYS A N 1
ATOM 2762 C CA . LYS A 1 365 ? 4.833 20.526 2.979 1.00 93.12 365 LYS A CA 1
ATOM 2763 C C . LYS A 1 365 ? 3.746 21.589 2.941 1.00 93.12 365 LYS A C 1
ATOM 2765 O O . LYS A 1 365 ? 4.040 22.782 2.946 1.00 93.12 365 LYS A O 1
ATOM 2770 N N . TYR A 1 366 ? 2.505 21.130 2.837 1.00 95.81 366 TYR A N 1
ATOM 2771 C CA . TYR A 1 366 ? 1.335 21.998 2.846 1.00 95.81 366 TYR A CA 1
ATOM 2772 C C . TYR A 1 366 ? 0.983 22.461 4.266 1.00 95.81 366 TYR A C 1
ATOM 2774 O O . TYR A 1 366 ? 1.115 21.720 5.238 1.00 95.81 366 TYR A O 1
ATOM 2782 N N . ARG A 1 367 ? 0.503 23.690 4.392 1.00 96.06 367 ARG A N 1
ATOM 2783 C CA . ARG A 1 367 ? -0.046 24.308 5.604 1.00 96.06 367 ARG A CA 1
ATOM 2784 C C . ARG A 1 367 ? -1.554 24.091 5.700 1.00 96.06 367 ARG A C 1
ATOM 2786 O O . ARG A 1 367 ? -2.100 24.034 6.796 1.00 96.06 367 ARG A O 1
ATOM 2793 N N . SER A 1 368 ? -2.215 23.936 4.556 1.00 94.50 368 SER A N 1
ATOM 2794 C CA . SER A 1 368 ? -3.618 23.547 4.418 1.00 94.50 368 SER A CA 1
ATOM 2795 C C . SER A 1 368 ? -3.857 22.894 3.065 1.00 94.50 368 SER A C 1
ATOM 2797 O O . SER A 1 368 ? -3.028 22.990 2.160 1.00 94.50 368 SER A O 1
ATOM 2799 N N . ILE A 1 369 ? -5.001 22.226 2.920 1.00 93.62 369 ILE A N 1
ATOM 2800 C CA . ILE A 1 369 ? -5.351 21.534 1.677 1.00 93.62 369 ILE A CA 1
ATOM 2801 C C . ILE A 1 369 ? -5.521 22.496 0.494 1.00 93.62 369 ILE A C 1
ATOM 2803 O O . ILE A 1 369 ? -5.189 22.142 -0.633 1.00 93.62 369 ILE A O 1
ATOM 2807 N N . ALA A 1 370 ? -5.943 23.733 0.769 1.00 92.56 370 ALA A N 1
ATOM 2808 C CA . ALA A 1 370 ? -6.102 24.789 -0.224 1.00 92.56 370 ALA A CA 1
ATOM 2809 C C . ALA A 1 370 ? -4.816 25.573 -0.526 1.00 92.56 370 ALA A C 1
ATOM 2811 O O . ALA A 1 370 ? -4.811 26.434 -1.406 1.00 92.56 370 ALA A O 1
ATOM 2812 N N . GLU A 1 371 ? -3.707 25.312 0.176 1.00 90.44 371 GLU A N 1
ATOM 2813 C CA . GLU A 1 371 ? -2.462 26.031 -0.091 1.00 90.44 371 GLU A CA 1
ATOM 2814 C C . GLU A 1 371 ? -1.984 25.751 -1.524 1.00 90.44 371 GLU A C 1
ATOM 2816 O O . GLU A 1 371 ? -1.828 24.597 -1.925 1.00 90.44 371 GLU A O 1
ATOM 2821 N N . ARG A 1 372 ? -1.673 26.807 -2.287 1.00 88.69 372 ARG A N 1
ATOM 2822 C CA . ARG A 1 372 ? -1.213 26.706 -3.688 1.00 88.69 372 ARG A CA 1
ATOM 2823 C C . ARG A 1 372 ? -2.246 26.069 -4.629 1.00 88.69 372 ARG A C 1
ATOM 2825 O O . ARG A 1 372 ? -1.848 25.427 -5.595 1.00 88.69 372 ARG A O 1
ATOM 2832 N N . ALA A 1 373 ? -3.538 26.129 -4.315 1.00 89.44 373 ALA A N 1
ATOM 2833 C CA . ALA A 1 373 ? -4.578 25.886 -5.312 1.00 89.44 373 ALA A CA 1
ATOM 2834 C C . ALA A 1 373 ? -4.791 27.181 -6.111 1.00 89.44 373 ALA A C 1
ATOM 2836 O O . ALA A 1 373 ? -4.945 28.244 -5.504 1.00 89.44 373 ALA A O 1
ATOM 2837 N N . GLU A 1 374 ? -4.729 27.109 -7.441 1.00 90.88 374 GLU A N 1
ATOM 2838 C CA . GLU A 1 374 ? -4.965 28.272 -8.310 1.00 90.88 374 GLU A CA 1
ATOM 2839 C C . GLU A 1 374 ? -6.458 28.450 -8.621 1.00 90.88 374 GLU A C 1
ATOM 2841 O O . GLU A 1 374 ? -6.929 29.579 -8.774 1.00 90.88 374 GLU A O 1
ATOM 2846 N N . ASP A 1 375 ? -7.203 27.345 -8.649 1.00 90.81 375 ASP A N 1
ATOM 2847 C CA . ASP A 1 375 ? -8.637 27.282 -8.907 1.00 90.81 375 ASP A CA 1
ATOM 2848 C C . ASP A 1 375 ? -9.324 26.141 -8.119 1.00 90.81 375 ASP A C 1
ATOM 2850 O O . ASP A 1 375 ? -8.694 25.394 -7.358 1.00 90.81 375 ASP A O 1
ATOM 2854 N N . ASP A 1 376 ? -10.645 26.027 -8.282 1.00 88.44 376 ASP A N 1
ATOM 2855 C CA . ASP A 1 376 ? -11.460 24.996 -7.626 1.00 88.44 376 ASP A CA 1
ATOM 2856 C C . ASP A 1 376 ? -11.118 23.577 -8.119 1.00 88.44 376 ASP A C 1
ATOM 2858 O O . ASP A 1 376 ? -11.233 22.610 -7.359 1.00 88.44 376 ASP A O 1
ATOM 2862 N N . ASP A 1 377 ? -10.650 23.436 -9.363 1.00 88.12 377 ASP A N 1
ATOM 2863 C CA . ASP A 1 377 ? -10.244 22.151 -9.939 1.00 88.12 377 ASP A CA 1
ATOM 2864 C C . ASP A 1 377 ? -8.968 21.627 -9.263 1.00 88.12 377 ASP A C 1
ATOM 2866 O O . ASP A 1 377 ? -8.867 20.439 -8.934 1.00 88.12 377 ASP A O 1
ATOM 2870 N N . ASP A 1 378 ? -7.997 22.503 -9.010 1.00 88.38 378 ASP A N 1
ATOM 2871 C CA . ASP A 1 378 ? -6.782 22.194 -8.263 1.00 88.38 378 ASP A CA 1
ATOM 2872 C C . ASP A 1 378 ? -7.092 21.788 -6.824 1.00 88.38 378 ASP A C 1
ATOM 2874 O O . ASP A 1 378 ? -6.534 20.802 -6.322 1.00 88.38 378 ASP A O 1
ATOM 2878 N N . LEU A 1 379 ? -8.001 22.516 -6.166 1.00 89.88 379 LEU A N 1
ATOM 2879 C CA . LEU A 1 379 ? -8.456 22.188 -4.819 1.00 89.88 379 LEU A CA 1
ATOM 2880 C C . LEU A 1 379 ? -9.135 20.813 -4.789 1.00 89.88 379 LEU A C 1
ATOM 2882 O O . LEU A 1 379 ? -8.806 19.989 -3.936 1.00 89.88 379 LEU A O 1
ATOM 2886 N N . ALA A 1 380 ? -10.010 20.516 -5.753 1.00 89.88 380 ALA A N 1
ATOM 2887 C CA . ALA A 1 380 ? -10.696 19.228 -5.852 1.00 89.88 380 ALA A CA 1
ATOM 2888 C C . ALA A 1 380 ? -9.743 18.054 -6.153 1.00 89.88 380 ALA A C 1
ATOM 2890 O O . ALA A 1 380 ? -9.967 16.923 -5.704 1.00 89.88 380 ALA A O 1
ATOM 2891 N N . ARG A 1 381 ? -8.654 18.295 -6.895 1.00 93.06 381 ARG A N 1
ATOM 2892 C CA . ARG A 1 381 ? -7.630 17.281 -7.208 1.00 93.06 381 ARG A CA 1
ATOM 2893 C C . ARG A 1 381 ? -6.677 17.019 -6.046 1.00 93.06 381 ARG A C 1
ATOM 2895 O O . ARG A 1 381 ? -6.216 15.884 -5.889 1.00 93.06 381 ARG A O 1
ATOM 2902 N N . ARG A 1 382 ? -6.387 18.024 -5.212 1.00 94.50 382 ARG A N 1
ATOM 2903 C CA . ARG A 1 382 ? -5.376 17.935 -4.144 1.00 94.50 382 ARG A CA 1
ATOM 2904 C C . ARG A 1 382 ? -5.563 16.746 -3.189 1.00 94.50 382 ARG A C 1
ATOM 2906 O O . ARG A 1 382 ? -4.587 16.017 -2.982 1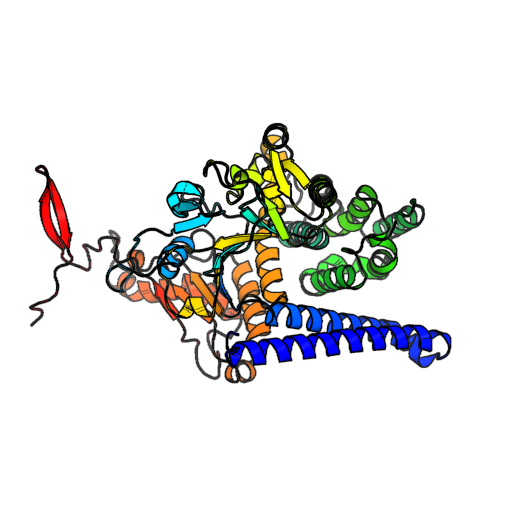.00 94.50 382 ARG A O 1
ATOM 2913 N N . PRO A 1 383 ? -6.767 16.466 -2.645 1.00 95.94 383 PRO A N 1
ATOM 2914 C CA . PRO A 1 383 ? -6.965 15.319 -1.764 1.00 95.94 383 PRO A CA 1
ATOM 2915 C C . PRO A 1 383 ? -6.632 13.983 -2.448 1.00 95.94 383 PRO A C 1
ATOM 2917 O O . PRO A 1 383 ? -6.085 13.079 -1.817 1.00 95.94 383 PRO A O 1
ATOM 2920 N N . ARG A 1 384 ? -6.913 13.866 -3.753 1.00 96.25 384 ARG A N 1
ATOM 2921 C CA . ARG A 1 384 ? -6.670 12.657 -4.556 1.00 96.25 384 ARG A CA 1
ATOM 2922 C C . ARG A 1 384 ? -5.179 12.450 -4.810 1.00 96.25 384 ARG A C 1
ATOM 2924 O O . ARG A 1 384 ? -4.680 11.336 -4.680 1.00 96.25 384 ARG A O 1
ATOM 2931 N N . GLU A 1 385 ? -4.444 13.519 -5.111 1.00 94.38 385 GLU A N 1
ATOM 2932 C CA . GLU A 1 385 ? -2.983 13.470 -5.257 1.00 94.38 385 GLU A CA 1
ATOM 2933 C C . GLU A 1 385 ? -2.283 13.070 -3.955 1.00 94.38 385 GLU A C 1
ATOM 2935 O O . GLU A 1 385 ? -1.371 12.238 -3.961 1.00 94.38 385 GLU A O 1
ATOM 2940 N N . LEU A 1 386 ? -2.734 13.631 -2.832 1.00 95.81 386 LEU A N 1
ATOM 2941 C CA . LEU A 1 386 ? -2.238 13.280 -1.505 1.00 95.81 386 LEU A CA 1
ATOM 2942 C C . LEU A 1 386 ? -2.573 11.828 -1.148 1.00 95.81 386 LEU A C 1
ATOM 2944 O O . LEU A 1 386 ? -1.708 11.118 -0.629 1.00 95.81 386 LEU A O 1
ATOM 2948 N N . PHE A 1 387 ? -3.779 11.353 -1.480 1.00 97.06 387 PHE A N 1
ATOM 2949 C CA . PHE A 1 387 ? -4.159 9.947 -1.332 1.00 97.06 387 PHE A CA 1
ATOM 2950 C C . PHE A 1 387 ? -3.235 9.026 -2.137 1.00 97.06 387 PHE A C 1
ATOM 2952 O O . PHE A 1 387 ? -2.760 8.030 -1.600 1.00 97.06 387 PHE A O 1
ATOM 2959 N N . ILE A 1 388 ? -2.906 9.366 -3.389 1.00 94.94 388 ILE A N 1
ATOM 2960 C CA . ILE A 1 388 ? -1.976 8.583 -4.221 1.00 94.94 388 ILE A CA 1
ATOM 2961 C C . ILE A 1 388 ? -0.596 8.475 -3.554 1.00 94.94 388 ILE A C 1
ATOM 2963 O O . ILE A 1 388 ? -0.052 7.373 -3.462 1.00 94.94 388 ILE A O 1
ATOM 2967 N N . ARG A 1 389 ? -0.031 9.586 -3.052 1.00 92.44 389 ARG A N 1
ATOM 2968 C CA . ARG A 1 389 ? 1.274 9.569 -2.355 1.00 92.44 389 ARG A CA 1
ATOM 2969 C C . ARG A 1 389 ? 1.237 8.683 -1.108 1.00 92.44 389 ARG A C 1
ATOM 2971 O O . ARG A 1 389 ? 2.137 7.862 -0.917 1.00 92.44 389 ARG A O 1
ATOM 2978 N N . GLY A 1 390 ? 0.181 8.805 -0.302 1.00 94.88 390 GLY A N 1
ATOM 2979 C CA . GLY A 1 390 ? -0.045 7.949 0.864 1.00 94.88 390 GLY A CA 1
ATOM 2980 C C . GLY A 1 390 ? -0.184 6.475 0.483 1.00 94.88 390 GLY A C 1
ATOM 2981 O O . GLY A 1 390 ? 0.492 5.626 1.061 1.00 94.88 390 GLY A O 1
ATOM 2982 N N . LYS A 1 391 ? -0.984 6.169 -0.547 1.00 95.81 391 LYS A N 1
ATOM 2983 C CA . LYS A 1 391 ? -1.221 4.811 -1.056 1.00 95.81 391 LYS A CA 1
ATOM 2984 C C . LYS A 1 391 ? 0.073 4.132 -1.477 1.00 95.81 391 LYS A C 1
ATOM 2986 O O . LYS A 1 391 ? 0.342 3.025 -1.022 1.00 95.81 391 LYS A O 1
ATOM 2991 N N . VAL A 1 392 ? 0.896 4.788 -2.291 1.00 92.00 392 VAL A N 1
ATOM 2992 C CA . VAL A 1 392 ? 2.177 4.230 -2.757 1.00 92.00 392 VAL A CA 1
ATOM 2993 C C . VAL A 1 392 ? 3.093 3.865 -1.585 1.00 92.00 392 VAL A C 1
ATOM 2995 O O . VAL A 1 392 ? 3.661 2.772 -1.561 1.00 92.00 392 VAL A O 1
ATOM 2998 N N . ALA A 1 393 ? 3.206 4.742 -0.585 1.00 91.12 393 ALA A N 1
ATOM 2999 C CA . ALA A 1 393 ? 4.037 4.478 0.586 1.00 91.12 393 ALA A CA 1
ATOM 3000 C C . ALA A 1 393 ? 3.479 3.346 1.462 1.00 91.12 393 ALA A C 1
ATOM 3002 O O . ALA A 1 393 ? 4.226 2.452 1.864 1.00 91.12 393 ALA A O 1
ATOM 3003 N N . VAL A 1 394 ? 2.168 3.356 1.723 1.00 94.50 394 VAL A N 1
ATOM 3004 C CA . VAL A 1 394 ? 1.502 2.327 2.532 1.00 94.50 394 VAL A CA 1
ATOM 3005 C C . VAL A 1 394 ? 1.557 0.963 1.850 1.00 94.50 394 VAL A C 1
ATOM 3007 O O . VAL A 1 394 ? 1.754 -0.031 2.539 1.00 94.50 394 VAL A O 1
ATOM 3010 N N . LEU A 1 395 ? 1.464 0.886 0.517 1.00 95.44 395 LEU A N 1
ATOM 3011 C CA . LEU A 1 395 ? 1.630 -0.373 -0.214 1.00 95.44 395 LEU A CA 1
ATOM 3012 C C . LEU A 1 395 ? 3.007 -0.989 0.047 1.00 95.44 395 LEU A C 1
ATOM 3014 O O . LEU A 1 395 ? 3.093 -2.153 0.423 1.00 95.44 395 LEU A O 1
ATOM 3018 N N . PHE A 1 396 ? 4.089 -0.222 -0.074 1.00 93.19 396 PHE A N 1
ATOM 3019 C CA . PHE A 1 396 ? 5.424 -0.760 0.196 1.00 93.19 396 PHE A CA 1
ATOM 3020 C C . PHE A 1 396 ? 5.588 -1.221 1.657 1.00 93.19 396 PHE A C 1
ATOM 3022 O O . PHE A 1 396 ? 6.113 -2.309 1.919 1.00 93.19 396 PHE A O 1
ATOM 3029 N N . GLN A 1 397 ? 5.098 -0.424 2.612 1.00 92.44 397 GLN A N 1
ATOM 3030 C CA . GLN A 1 397 ? 5.123 -0.770 4.037 1.00 92.44 397 GLN A CA 1
ATOM 3031 C C . GLN A 1 397 ? 4.320 -2.043 4.322 1.00 92.44 397 GLN A C 1
ATOM 3033 O O . GLN A 1 397 ? 4.826 -2.946 4.985 1.00 92.44 397 GLN A O 1
ATOM 3038 N N . ARG A 1 398 ? 3.113 -2.159 3.757 1.00 93.38 398 ARG A N 1
ATOM 3039 C CA . ARG A 1 398 ? 2.243 -3.331 3.894 1.00 93.38 398 ARG A CA 1
ATOM 3040 C C . ARG A 1 398 ? 2.945 -4.602 3.428 1.00 93.38 398 ARG A C 1
ATOM 3042 O O . ARG A 1 398 ? 3.015 -5.559 4.188 1.00 93.38 398 ARG A O 1
ATOM 3049 N N . TYR A 1 399 ? 3.518 -4.608 2.225 1.00 94.12 399 TYR A N 1
ATOM 3050 C CA . TYR A 1 399 ? 4.196 -5.799 1.695 1.00 94.12 399 TYR A CA 1
ATOM 3051 C C . TYR A 1 399 ? 5.481 -6.142 2.461 1.00 94.12 399 TYR A C 1
ATOM 3053 O O . TYR A 1 399 ? 5.857 -7.313 2.541 1.00 94.12 399 TYR A O 1
ATOM 3061 N N . SER A 1 400 ? 6.144 -5.142 3.050 1.00 91.75 400 SER A N 1
ATOM 3062 C CA . SER A 1 400 ? 7.285 -5.361 3.945 1.00 91.75 400 SER A CA 1
ATOM 3063 C C . SER A 1 400 ? 6.846 -6.006 5.266 1.00 91.75 400 SER A C 1
ATOM 3065 O O . SER A 1 400 ? 7.427 -7.003 5.688 1.00 91.75 400 SER A O 1
ATOM 3067 N N . GLU A 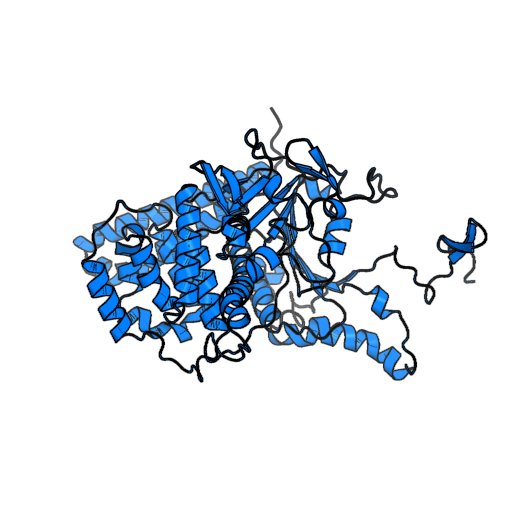1 401 ? 5.786 -5.492 5.898 1.00 89.75 401 GLU A N 1
ATOM 3068 C CA . GLU A 1 401 ? 5.225 -6.026 7.149 1.00 89.75 401 GLU A CA 1
ATOM 3069 C C . GLU A 1 401 ? 4.622 -7.426 6.983 1.00 89.75 401 GLU A C 1
ATOM 3071 O O . GLU A 1 401 ? 4.765 -8.276 7.863 1.00 89.75 401 GLU A O 1
ATOM 3076 N N . GLU A 1 402 ? 3.965 -7.674 5.851 1.00 90.25 402 GLU A N 1
ATOM 3077 C CA . GLU A 1 402 ? 3.419 -8.979 5.469 1.00 90.25 402 GLU A CA 1
ATOM 3078 C C . GLU A 1 402 ? 4.509 -9.958 5.000 1.00 90.25 402 GLU A C 1
ATOM 3080 O O . GLU A 1 402 ? 4.207 -11.116 4.734 1.00 90.25 402 GLU A O 1
ATOM 3085 N N . ARG A 1 403 ? 5.781 -9.529 4.936 1.00 88.94 403 ARG A N 1
ATOM 3086 C CA . ARG A 1 403 ? 6.942 -10.331 4.504 1.00 88.94 403 ARG A CA 1
ATOM 3087 C C . ARG A 1 403 ? 6.812 -10.904 3.091 1.00 88.94 403 ARG A C 1
ATOM 3089 O O . ARG A 1 403 ? 7.399 -11.938 2.776 1.00 88.94 403 ARG A O 1
ATOM 3096 N N . GLU A 1 404 ? 6.086 -10.211 2.220 1.00 90.81 404 GLU A N 1
ATOM 3097 C CA . GLU A 1 404 ? 5.901 -10.626 0.828 1.00 90.81 404 GLU A CA 1
ATOM 3098 C C . GLU A 1 404 ? 7.054 -10.182 -0.082 1.00 90.81 404 GLU A C 1
ATOM 3100 O O . GLU A 1 404 ? 7.198 -10.703 -1.182 1.00 90.81 404 GLU A O 1
ATOM 3105 N N . ILE A 1 405 ? 7.923 -9.272 0.372 1.00 93.31 405 ILE A N 1
ATOM 3106 C CA . ILE A 1 405 ? 9.155 -8.901 -0.339 1.00 93.31 405 ILE A CA 1
ATOM 3107 C C . ILE A 1 405 ? 10.306 -9.771 0.180 1.00 93.31 405 ILE A C 1
ATOM 3109 O O . ILE A 1 405 ? 10.983 -9.409 1.143 1.00 93.31 405 ILE A O 1
ATOM 3113 N N . THR A 1 406 ? 10.531 -10.923 -0.458 1.00 90.44 406 THR A N 1
ATOM 3114 C CA . THR A 1 406 ? 11.631 -11.842 -0.109 1.00 90.44 406 THR A CA 1
ATOM 3115 C C . THR A 1 406 ? 12.987 -11.310 -0.563 1.00 90.44 406 THR A C 1
ATOM 3117 O O . THR A 1 406 ? 13.976 -11.405 0.157 1.00 90.44 406 THR A O 1
ATOM 3120 N N . ALA A 1 407 ? 13.032 -10.780 -1.781 1.00 94.56 407 ALA A N 1
ATOM 3121 C CA . ALA A 1 407 ? 14.206 -10.156 -2.370 1.00 94.56 407 ALA A CA 1
ATOM 3122 C C . ALA A 1 407 ? 13.794 -8.852 -3.044 1.00 94.56 407 ALA A C 1
ATOM 3124 O O . ALA A 1 407 ? 12.646 -8.712 -3.469 1.00 94.56 407 ALA A O 1
ATOM 3125 N N . MET A 1 408 ? 14.724 -7.911 -3.166 1.00 96.50 408 MET A N 1
ATOM 3126 C CA . MET A 1 408 ? 14.449 -6.592 -3.723 1.00 96.50 408 MET A CA 1
ATOM 3127 C C . MET A 1 408 ? 15.453 -6.229 -4.811 1.00 96.50 408 MET A C 1
ATOM 3129 O O . MET A 1 408 ? 16.660 -6.257 -4.584 1.00 96.50 408 MET A O 1
ATOM 3133 N N . LEU A 1 409 ? 14.940 -5.847 -5.979 1.00 97.19 409 LEU A N 1
ATOM 3134 C CA . LEU A 1 409 ? 15.676 -5.157 -7.032 1.00 97.19 409 LEU A CA 1
ATOM 3135 C C . LEU A 1 409 ? 15.417 -3.654 -6.873 1.00 97.19 409 LEU A C 1
ATOM 3137 O O . LEU A 1 409 ? 14.406 -3.130 -7.349 1.00 97.19 409 LEU A O 1
ATOM 3141 N N . LEU A 1 410 ? 16.321 -2.971 -6.175 1.00 95.44 410 LEU A N 1
ATOM 3142 C CA . LEU A 1 410 ? 16.244 -1.535 -5.929 1.00 95.44 410 LEU A CA 1
ATOM 3143 C C . LEU A 1 410 ? 16.796 -0.774 -7.139 1.00 95.44 410 LEU A C 1
ATOM 3145 O O . LEU A 1 410 ? 18.005 -0.690 -7.334 1.00 95.44 410 LEU A O 1
ATOM 3149 N N . CYS A 1 411 ? 15.905 -0.253 -7.975 1.00 93.88 411 CYS A N 1
ATOM 3150 C CA . CYS A 1 411 ? 16.226 0.397 -9.240 1.00 93.88 411 CYS A CA 1
ATOM 3151 C C . CYS A 1 411 ? 16.497 1.893 -9.058 1.00 93.88 411 CYS A C 1
ATOM 3153 O O . CYS A 1 411 ? 15.601 2.640 -8.667 1.00 93.88 411 CYS A O 1
ATOM 3155 N N . MET A 1 412 ? 17.696 2.341 -9.436 1.00 92.12 412 MET A N 1
ATOM 3156 C CA . MET A 1 412 ? 18.131 3.734 -9.327 1.00 92.12 412 MET A CA 1
ATOM 3157 C C . MET A 1 412 ? 18.684 4.253 -10.659 1.00 92.12 412 MET A C 1
ATOM 3159 O O . MET A 1 412 ? 19.724 3.797 -11.142 1.00 92.12 412 MET A O 1
ATOM 3163 N N . ALA A 1 413 ? 18.013 5.246 -11.248 1.00 88.19 413 ALA A N 1
ATOM 3164 C CA . ALA A 1 413 ? 18.468 5.934 -12.459 1.00 88.19 413 ALA A CA 1
ATOM 3165 C C . ALA A 1 413 ? 19.590 6.955 -12.166 1.00 88.19 413 ALA A C 1
ATOM 3167 O O . ALA A 1 413 ? 19.892 7.239 -11.008 1.00 88.19 413 ALA A O 1
ATOM 3168 N N . GLY A 1 414 ? 20.234 7.476 -13.220 1.00 75.56 414 GLY A N 1
ATOM 3169 C CA . GLY A 1 414 ? 21.372 8.412 -13.177 1.00 75.56 414 GLY A CA 1
ATOM 3170 C C . GLY A 1 414 ? 21.031 9.862 -12.846 1.00 75.56 414 GLY A C 1
ATOM 3171 O O . GLY A 1 414 ? 21.564 10.766 -13.481 1.00 75.56 414 GLY A O 1
ATOM 3172 N N . SER A 1 415 ? 20.140 10.090 -11.887 1.00 68.62 415 SER A N 1
ATOM 3173 C CA . SER A 1 415 ? 19.779 11.423 -11.398 1.00 68.62 415 SER A CA 1
ATOM 3174 C C . SER A 1 415 ? 19.924 11.484 -9.882 1.00 68.62 415 SER A C 1
ATOM 3176 O O . SER A 1 415 ? 19.932 10.444 -9.220 1.00 68.62 415 SER A O 1
ATOM 3178 N N . ASN A 1 416 ? 20.007 12.697 -9.330 1.00 61.38 416 ASN A N 1
ATOM 3179 C CA . ASN A 1 416 ? 19.860 12.886 -7.890 1.00 61.38 416 ASN A CA 1
ATOM 3180 C C . ASN A 1 416 ? 18.524 12.263 -7.475 1.00 61.38 416 ASN A C 1
ATOM 3182 O O . ASN A 1 416 ? 17.498 12.493 -8.125 1.00 61.38 416 ASN A O 1
ATOM 3186 N N . ALA A 1 417 ? 18.538 11.433 -6.437 1.00 60.44 417 ALA A N 1
ATOM 3187 C CA . ALA A 1 417 ? 17.312 10.853 -5.923 1.00 60.44 417 ALA A CA 1
ATOM 3188 C C . ALA A 1 417 ? 16.469 11.966 -5.276 1.00 60.44 417 ALA A C 1
ATOM 3190 O O . ALA A 1 417 ? 16.678 12.329 -4.122 1.00 60.44 417 ALA A O 1
ATOM 3191 N N . GLU A 1 418 ? 15.503 12.518 -6.015 1.00 63.38 418 GLU A N 1
ATOM 3192 C CA . GLU A 1 418 ? 14.610 13.580 -5.514 1.00 63.38 418 GLU A CA 1
ATOM 3193 C C . GLU A 1 418 ? 13.737 13.109 -4.335 1.00 63.38 418 GLU A C 1
ATOM 3195 O O . GLU A 1 418 ? 13.201 13.917 -3.571 1.00 63.38 418 GLU A O 1
ATOM 3200 N N . VAL A 1 419 ? 13.621 11.789 -4.154 1.00 74.12 419 VAL A N 1
ATOM 3201 C CA . VAL A 1 419 ? 12.762 11.137 -3.165 1.00 74.12 419 VAL A CA 1
ATOM 3202 C C . VAL A 1 419 ? 13.556 10.772 -1.912 1.00 74.12 419 VAL A C 1
ATOM 3204 O O . VAL A 1 419 ? 14.002 9.639 -1.735 1.00 74.12 419 VAL A O 1
ATOM 3207 N N . LYS A 1 420 ? 13.715 11.742 -1.008 1.00 74.88 420 LYS A N 1
ATOM 3208 C CA . LYS A 1 420 ? 14.456 11.567 0.257 1.00 74.88 420 LYS A CA 1
ATOM 3209 C C . LYS A 1 420 ? 13.880 10.467 1.156 1.00 74.88 420 LYS A C 1
ATOM 3211 O O . LYS A 1 420 ? 14.630 9.789 1.852 1.00 74.88 420 LYS A O 1
ATOM 3216 N N . ASP A 1 421 ? 12.568 10.249 1.107 1.00 79.56 421 ASP A N 1
ATOM 3217 C CA . ASP A 1 421 ? 11.877 9.262 1.949 1.00 79.56 421 ASP A CA 1
ATOM 3218 C C . ASP A 1 421 ? 12.090 7.808 1.500 1.00 79.56 421 ASP A C 1
ATOM 3220 O O . ASP A 1 421 ? 11.711 6.877 2.209 1.00 79.56 421 ASP A O 1
ATOM 3224 N N . LEU A 1 422 ? 12.743 7.589 0.353 1.00 86.19 422 LEU A N 1
ATOM 3225 C CA . LEU A 1 422 ? 13.092 6.249 -0.113 1.00 86.19 422 LEU A CA 1
ATOM 3226 C C . LEU A 1 422 ? 14.151 5.578 0.782 1.00 86.19 422 LEU A C 1
ATOM 3228 O O . LEU A 1 422 ? 14.082 4.368 0.992 1.00 86.19 422 LEU A O 1
ATOM 3232 N N . GLY A 1 423 ? 15.099 6.351 1.327 1.00 88.94 423 GLY A N 1
ATOM 3233 C CA . GLY A 1 423 ? 16.142 5.864 2.243 1.00 88.94 423 GLY A CA 1
ATOM 3234 C C . GLY A 1 423 ? 15.566 5.094 3.439 1.00 88.94 423 GLY A C 1
ATOM 3235 O O . GLY A 1 423 ? 15.795 3.886 3.553 1.00 88.94 423 GLY A O 1
ATOM 3236 N N . PRO A 1 424 ? 14.736 5.752 4.273 1.00 88.44 424 PRO A N 1
ATOM 3237 C CA . PRO A 1 424 ? 14.068 5.122 5.409 1.00 88.44 424 PRO A CA 1
ATOM 3238 C C . PRO A 1 424 ? 13.264 3.863 5.062 1.00 88.44 424 PRO A C 1
ATOM 3240 O O . PRO A 1 424 ? 13.344 2.884 5.797 1.00 88.44 424 PRO A O 1
ATOM 3243 N N . LEU A 1 425 ? 12.530 3.850 3.941 1.00 89.50 425 LEU A N 1
ATOM 3244 C CA . LEU A 1 425 ? 11.741 2.681 3.527 1.00 89.50 425 LEU A CA 1
ATOM 3245 C C . LEU A 1 425 ? 12.626 1.455 3.256 1.00 89.50 425 LEU A C 1
ATOM 3247 O O . LEU A 1 425 ? 12.331 0.358 3.729 1.00 89.50 425 LEU A O 1
ATOM 3251 N N . VAL A 1 426 ? 13.726 1.641 2.521 1.00 92.56 426 VAL A N 1
ATOM 3252 C CA . VAL A 1 426 ? 14.675 0.558 2.218 1.00 92.56 426 VAL A CA 1
ATOM 3253 C C . VAL A 1 426 ? 15.375 0.084 3.490 1.00 92.56 426 VAL A C 1
ATOM 3255 O O . VAL A 1 426 ? 15.482 -1.119 3.715 1.00 92.56 426 VAL A O 1
ATOM 3258 N N . ARG A 1 427 ? 15.810 1.014 4.344 1.00 92.75 427 ARG A N 1
ATOM 3259 C CA . ARG A 1 427 ? 16.444 0.702 5.627 1.00 92.75 427 ARG A CA 1
ATOM 3260 C C . ARG A 1 427 ? 15.538 -0.140 6.522 1.00 92.75 427 ARG A C 1
ATOM 3262 O O . ARG A 1 427 ? 15.970 -1.182 7.003 1.00 92.75 427 ARG A O 1
ATOM 3269 N N . ASP A 1 428 ? 14.287 0.269 6.709 1.00 91.31 428 ASP A N 1
ATOM 3270 C CA . ASP A 1 428 ? 13.339 -0.450 7.563 1.00 91.31 428 ASP A CA 1
ATOM 3271 C C . ASP A 1 428 ? 13.053 -1.863 7.018 1.00 91.31 428 ASP A C 1
ATOM 3273 O O . ASP A 1 428 ? 12.921 -2.820 7.789 1.00 91.31 428 ASP A O 1
ATOM 3277 N N . TRP A 1 429 ? 13.025 -2.028 5.689 1.00 94.12 429 TRP A N 1
ATOM 3278 C CA . TRP A 1 429 ? 12.957 -3.352 5.069 1.00 94.12 429 TRP A CA 1
ATOM 3279 C C . TRP A 1 429 ? 14.222 -4.180 5.348 1.00 94.12 429 TRP A C 1
ATOM 3281 O O . TRP A 1 429 ? 14.092 -5.320 5.795 1.00 94.12 429 TRP A O 1
ATOM 3291 N N . ILE A 1 430 ? 15.432 -3.624 5.174 1.00 95.00 430 ILE A N 1
ATOM 3292 C CA . ILE A 1 430 ? 16.705 -4.309 5.490 1.00 95.00 430 ILE A CA 1
ATOM 3293 C C . ILE A 1 430 ? 16.712 -4.772 6.948 1.00 95.00 430 ILE A C 1
ATOM 3295 O O . ILE A 1 430 ? 17.013 -5.931 7.224 1.00 95.00 430 ILE A O 1
ATOM 3299 N N . TRP A 1 431 ? 16.344 -3.896 7.877 1.00 93.06 431 TRP A N 1
ATOM 3300 C CA . TRP A 1 431 ? 16.310 -4.196 9.306 1.00 93.06 431 TRP A CA 1
ATOM 3301 C C . TRP A 1 431 ? 15.343 -5.326 9.640 1.00 93.06 431 TRP A C 1
ATOM 3303 O O . TRP A 1 431 ? 15.697 -6.250 10.367 1.00 93.06 431 TRP A O 1
ATOM 3313 N N . SER A 1 432 ? 14.151 -5.309 9.042 1.00 89.25 432 SER A N 1
ATOM 3314 C CA . SER A 1 432 ? 13.142 -6.346 9.284 1.00 89.25 432 SER A CA 1
ATOM 3315 C C . SER A 1 432 ? 13.457 -7.708 8.648 1.00 89.25 432 SER A C 1
ATOM 3317 O O . SER A 1 432 ? 12.920 -8.720 9.099 1.00 89.25 432 SER A O 1
ATOM 3319 N N . THR A 1 433 ? 14.304 -7.754 7.613 1.00 91.62 433 THR A N 1
ATOM 3320 C CA . THR A 1 433 ? 14.573 -8.976 6.828 1.00 91.62 433 THR A CA 1
ATOM 3321 C C . THR A 1 433 ? 15.970 -9.554 7.042 1.00 91.62 433 THR A C 1
ATOM 3323 O O . THR A 1 433 ? 16.116 -10.766 7.178 1.00 91.62 433 THR A O 1
ATOM 3326 N N . HIS A 1 434 ? 16.995 -8.704 7.079 1.00 94.56 434 HIS A N 1
ATOM 3327 C CA . HIS A 1 434 ? 18.397 -9.097 7.209 1.00 94.56 434 HIS A CA 1
ATOM 3328 C C . HIS A 1 434 ? 18.961 -8.772 8.597 1.00 94.56 434 HIS A C 1
ATOM 3330 O O . HIS A 1 434 ? 19.809 -9.512 9.090 1.00 94.56 434 HIS A O 1
ATOM 3336 N N . GLY A 1 435 ? 18.488 -7.690 9.221 1.00 94.44 435 GLY A N 1
ATOM 3337 C CA . GLY A 1 435 ? 18.911 -7.239 10.545 1.00 94.44 435 GLY A CA 1
ATOM 3338 C C . GLY A 1 435 ? 19.503 -5.829 10.558 1.00 94.44 435 GLY A C 1
ATOM 3339 O O . GLY A 1 435 ? 19.972 -5.299 9.542 1.00 94.44 435 GLY A O 1
ATOM 3340 N N . GLU A 1 436 ? 19.475 -5.214 11.737 1.00 95.06 436 GLU A N 1
ATOM 3341 C CA . GLU A 1 436 ? 19.942 -3.846 11.979 1.00 95.06 436 GLU A CA 1
ATOM 3342 C C . GLU A 1 436 ? 21.468 -3.766 11.996 1.00 95.06 436 GLU A C 1
ATOM 3344 O O . GLU A 1 436 ? 22.061 -2.795 11.516 1.00 95.06 436 GLU A O 1
ATOM 3349 N N . THR A 1 437 ? 22.119 -4.828 12.463 1.00 95.81 437 THR A N 1
ATOM 3350 C CA . THR A 1 437 ? 23.573 -4.886 12.631 1.00 95.81 437 THR A CA 1
ATOM 3351 C C . THR A 1 437 ? 24.260 -5.738 11.557 1.00 95.81 437 THR A C 1
ATOM 3353 O O . THR A 1 437 ? 23.659 -6.685 11.038 1.00 95.81 437 THR A O 1
ATOM 3356 N N . PRO A 1 438 ? 25.548 -5.484 11.248 1.00 96.75 438 PRO A N 1
ATOM 3357 C CA . PRO A 1 438 ? 26.311 -6.338 10.335 1.00 96.75 438 PRO A CA 1
ATOM 3358 C C . PRO A 1 438 ? 26.343 -7.810 10.770 1.00 96.75 438 PRO A C 1
ATOM 3360 O O . PRO A 1 438 ? 26.262 -8.711 9.940 1.00 96.75 438 PRO A O 1
ATOM 3363 N N . ALA A 1 439 ? 26.398 -8.066 12.082 1.00 96.88 439 ALA A N 1
ATOM 3364 C CA . ALA A 1 439 ? 26.418 -9.415 12.646 1.00 96.88 439 ALA A CA 1
ATOM 3365 C C . ALA A 1 439 ? 25.109 -10.188 12.409 1.00 96.88 439 ALA A C 1
ATOM 3367 O O . ALA A 1 439 ? 25.137 -11.407 12.231 1.00 96.88 439 ALA A O 1
ATOM 3368 N N . GLU A 1 440 ? 23.963 -9.506 12.408 1.00 96.69 440 GLU A N 1
ATOM 3369 C CA . GLU A 1 440 ? 22.679 -10.114 12.048 1.00 96.69 440 GLU A CA 1
ATOM 3370 C C . GLU A 1 440 ? 22.603 -10.364 10.543 1.00 96.69 440 GLU A C 1
ATOM 3372 O O . GLU A 1 440 ? 22.292 -11.484 10.131 1.00 96.69 440 GLU A O 1
ATOM 3377 N N . ARG A 1 441 ? 22.994 -9.371 9.730 1.00 96.31 441 ARG A N 1
ATOM 3378 C CA . ARG A 1 441 ? 22.997 -9.483 8.264 1.00 96.31 441 ARG A CA 1
ATOM 3379 C C . ARG A 1 441 ? 23.911 -10.597 7.763 1.00 96.31 441 ARG A C 1
ATOM 3381 O O . ARG A 1 441 ? 23.545 -11.290 6.819 1.00 96.31 441 ARG A O 1
ATOM 3388 N N . GLN A 1 442 ? 25.039 -10.841 8.431 1.00 96.19 442 GLN A N 1
ATOM 3389 C CA . GLN A 1 442 ? 25.954 -11.946 8.126 1.00 96.19 442 GLN A CA 1
ATOM 3390 C C . GLN A 1 442 ? 25.295 -13.333 8.254 1.00 96.19 442 GLN A C 1
ATOM 3392 O O . GLN A 1 442 ? 25.728 -14.289 7.609 1.00 96.19 442 GLN A O 1
ATOM 3397 N N . ARG A 1 443 ? 24.243 -13.469 9.074 1.00 95.56 443 ARG A N 1
ATOM 3398 C CA . ARG A 1 443 ? 23.506 -14.733 9.258 1.00 95.56 443 ARG A CA 1
ATOM 3399 C C . ARG A 1 443 ? 22.491 -14.993 8.145 1.00 95.56 443 ARG A C 1
ATOM 3401 O O . ARG A 1 443 ? 21.932 -16.086 8.091 1.00 95.56 443 ARG A O 1
ATOM 3408 N N . GLN A 1 444 ? 22.246 -14.010 7.282 1.00 92.75 444 GLN A N 1
ATOM 3409 C CA . GLN A 1 444 ? 21.257 -14.068 6.213 1.00 92.75 444 GLN A CA 1
ATOM 3410 C C . GLN A 1 444 ? 21.936 -14.020 4.843 1.00 92.75 444 GLN A C 1
ATOM 3412 O O . GLN A 1 444 ? 23.027 -13.478 4.668 1.00 92.75 444 GLN A O 1
ATOM 3417 N N . ARG A 1 445 ? 21.280 -14.583 3.824 1.00 92.44 445 ARG A N 1
ATOM 3418 C CA . ARG A 1 445 ? 21.712 -14.365 2.438 1.00 92.44 445 ARG A CA 1
ATOM 3419 C C . ARG A 1 445 ? 21.288 -12.965 2.016 1.00 92.44 445 ARG A C 1
ATOM 3421 O O . ARG A 1 445 ? 20.129 -12.615 2.193 1.00 92.44 445 ARG A O 1
ATOM 3428 N N . ASN A 1 446 ? 22.204 -12.196 1.430 1.00 94.81 446 ASN A N 1
ATOM 3429 C CA . ASN A 1 446 ? 21.874 -10.877 0.898 1.00 94.81 446 ASN A CA 1
ATOM 3430 C C . ASN A 1 446 ? 20.866 -11.009 -0.256 1.00 94.81 446 ASN A C 1
ATOM 3432 O O . ASN A 1 446 ? 21.195 -11.538 -1.319 1.00 94.81 446 ASN A O 1
ATOM 3436 N N . ALA A 1 447 ? 19.650 -10.528 -0.021 1.00 95.19 447 ALA A N 1
ATOM 3437 C CA . ALA A 1 447 ? 18.542 -10.507 -0.965 1.00 95.19 447 ALA A CA 1
ATOM 3438 C C . ALA A 1 447 ? 18.239 -9.089 -1.488 1.00 95.19 447 ALA A C 1
ATOM 3440 O O . ALA A 1 447 ? 17.234 -8.886 -2.170 1.00 95.19 447 ALA A O 1
ATOM 3441 N N . LEU A 1 448 ? 19.096 -8.107 -1.185 1.00 97.00 448 LEU A N 1
ATOM 3442 C CA . LEU A 1 448 ? 19.050 -6.761 -1.746 1.00 97.00 448 LEU A CA 1
ATOM 3443 C C . LEU A 1 448 ? 19.984 -6.668 -2.950 1.00 97.00 448 LEU A C 1
ATOM 3445 O O . LEU A 1 448 ? 21.197 -6.801 -2.803 1.00 97.00 448 LEU A O 1
ATOM 3449 N N . PHE A 1 449 ? 19.435 -6.379 -4.123 1.00 97.12 449 PHE A N 1
ATOM 3450 C CA . PHE A 1 449 ? 20.189 -6.090 -5.338 1.00 97.12 449 PHE A CA 1
ATOM 3451 C C . PHE A 1 449 ? 20.021 -4.615 -5.677 1.00 97.12 449 PHE A C 1
ATOM 3453 O O . PHE A 1 449 ? 18.914 -4.155 -5.963 1.00 97.12 449 PHE A O 1
ATOM 3460 N N . PHE A 1 450 ? 21.121 -3.873 -5.667 1.00 96.19 450 PHE A N 1
ATOM 3461 C CA . PHE A 1 450 ? 21.118 -2.467 -6.043 1.00 96.19 450 PHE A CA 1
ATOM 3462 C C . PHE A 1 450 ? 21.310 -2.354 -7.553 1.00 96.19 450 PHE A C 1
ATOM 3464 O O . PHE A 1 450 ? 22.384 -2.652 -8.068 1.00 96.19 450 PHE A O 1
ATOM 3471 N N . VAL A 1 451 ? 20.274 -1.967 -8.288 1.00 96.25 451 VAL A N 1
ATOM 3472 C CA . VAL A 1 451 ? 20.278 -1.955 -9.752 1.00 96.25 451 VAL A CA 1
ATOM 3473 C C . VAL A 1 451 ? 20.405 -0.521 -10.253 1.00 96.25 451 VAL A C 1
ATOM 3475 O O . VAL A 1 451 ? 19.451 0.254 -10.237 1.00 96.25 451 VAL A O 1
ATOM 3478 N N . LEU A 1 452 ? 21.586 -0.167 -10.747 1.00 94.50 452 LEU A N 1
ATOM 3479 C CA . LEU A 1 452 ? 21.830 1.089 -11.446 1.00 94.50 452 LEU A CA 1
ATOM 3480 C C . LEU A 1 452 ? 21.230 0.976 -12.846 1.00 94.50 452 LEU A C 1
ATOM 3482 O O . LEU A 1 452 ? 21.786 0.320 -13.719 1.00 94.50 452 LEU A O 1
ATOM 3486 N N . THR A 1 453 ? 20.053 1.555 -13.049 1.00 92.62 453 THR A N 1
ATOM 3487 C CA . THR A 1 453 ? 19.318 1.481 -14.317 1.00 92.62 453 THR A CA 1
ATOM 3488 C C . THR A 1 453 ? 19.700 2.609 -15.268 1.00 92.62 453 THR A C 1
ATOM 3490 O O . THR A 1 453 ? 20.380 3.566 -14.890 1.00 92.62 453 THR A O 1
ATOM 3493 N N . LYS A 1 454 ? 19.242 2.509 -16.526 1.00 89.62 454 LYS A N 1
ATOM 3494 C CA . LYS A 1 454 ? 19.535 3.483 -17.592 1.00 89.62 454 LYS A CA 1
ATOM 3495 C C . LYS A 1 454 ? 21.045 3.692 -17.797 1.00 89.62 454 LYS A C 1
ATOM 3497 O O . LYS A 1 454 ? 21.452 4.759 -18.245 1.00 89.62 454 LYS A O 1
ATOM 3502 N N . SER A 1 455 ? 21.868 2.680 -17.501 1.00 89.94 455 SER A N 1
ATOM 3503 C CA . SER A 1 455 ? 23.329 2.801 -17.567 1.00 89.94 455 SER A CA 1
ATOM 3504 C C . SER A 1 455 ? 23.853 3.054 -18.976 1.00 89.94 455 SER A C 1
ATOM 3506 O O . SER A 1 455 ? 24.966 3.536 -19.128 1.00 89.94 455 SER A O 1
ATOM 3508 N N . ASP A 1 456 ? 23.063 2.790 -20.017 1.00 87.12 456 ASP A N 1
ATOM 3509 C CA . ASP A 1 456 ? 23.420 3.171 -21.386 1.00 87.12 456 ASP A CA 1
ATOM 3510 C C . ASP A 1 456 ? 23.616 4.685 -21.538 1.00 87.12 456 ASP A C 1
ATOM 3512 O O . ASP A 1 456 ? 24.519 5.128 -22.242 1.00 87.12 456 ASP A O 1
ATOM 3516 N N . ALA A 1 457 ? 22.834 5.497 -20.818 1.00 85.75 457 ALA A N 1
ATOM 3517 C CA . ALA A 1 457 ? 22.990 6.949 -20.833 1.00 85.75 457 ALA A CA 1
ATOM 3518 C C . ALA A 1 457 ? 24.313 7.405 -20.188 1.00 85.75 457 ALA A C 1
ATOM 3520 O O . ALA A 1 457 ? 24.821 8.477 -20.518 1.00 85.75 457 ALA A O 1
ATOM 3521 N N . ASP A 1 458 ? 24.901 6.582 -19.312 1.00 84.00 458 ASP A N 1
ATOM 3522 C CA . ASP A 1 458 ? 26.175 6.881 -18.654 1.00 84.00 458 ASP A CA 1
ATOM 3523 C C . ASP A 1 458 ? 27.369 6.770 -19.624 1.00 84.00 458 ASP A C 1
ATOM 3525 O O . ASP A 1 458 ? 28.447 7.285 -19.328 1.00 84.00 458 ASP A O 1
ATOM 3529 N N . PHE A 1 459 ? 27.201 6.182 -20.812 1.00 81.38 459 PHE A N 1
ATOM 3530 C CA . PHE A 1 459 ? 28.263 6.093 -21.823 1.00 81.38 459 PHE A CA 1
ATOM 3531 C C . PHE A 1 459 ? 28.231 7.223 -22.859 1.00 81.38 459 PHE A C 1
ATOM 3533 O O . PHE A 1 459 ? 29.254 7.514 -23.480 1.00 81.38 459 PHE A O 1
ATOM 3540 N N . VAL A 1 460 ? 27.106 7.932 -22.983 1.00 80.00 460 VAL A N 1
ATOM 3541 C CA . VAL A 1 460 ? 26.974 9.064 -23.907 1.00 80.00 460 VAL A CA 1
ATOM 3542 C C . VAL A 1 460 ? 27.862 10.223 -23.439 1.00 80.00 460 VAL A C 1
ATOM 3544 O O . VAL A 1 460 ? 27.748 10.679 -22.296 1.00 80.00 460 VAL A O 1
ATOM 3547 N N . THR A 1 461 ? 28.755 10.692 -24.315 1.00 71.44 461 THR A N 1
ATOM 3548 C CA . THR A 1 461 ? 29.583 11.889 -24.089 1.00 71.44 461 THR A CA 1
ATOM 3549 C C . THR A 1 461 ? 28.770 13.145 -24.382 1.00 71.44 461 THR A C 1
ATOM 3551 O O . THR A 1 461 ? 28.105 13.221 -25.416 1.00 71.44 461 THR A O 1
ATOM 3554 N N . LYS A 1 462 ? 28.808 14.127 -23.479 1.00 76.44 462 LYS A N 1
ATOM 3555 C CA . LYS A 1 462 ? 28.130 15.419 -23.685 1.00 76.44 462 LYS A CA 1
ATOM 3556 C C . LYS A 1 462 ? 29.066 16.415 -24.374 1.00 76.44 462 LYS A C 1
ATOM 3558 O O . LYS A 1 462 ? 30.276 16.383 -24.154 1.00 76.44 462 LYS A O 1
ATOM 3563 N N . GLU A 1 463 ? 28.517 17.320 -25.184 1.00 72.69 463 GLU A N 1
ATOM 3564 C CA . GLU A 1 463 ? 29.301 18.437 -25.726 1.00 72.69 463 GLU A CA 1
ATOM 3565 C C . GLU A 1 463 ? 29.896 19.266 -24.576 1.00 72.69 463 GLU A C 1
ATOM 3567 O O . GLU A 1 463 ? 29.195 19.627 -23.631 1.00 72.69 463 GLU A O 1
ATOM 3572 N N . GLY A 1 464 ? 31.207 19.521 -24.636 1.00 75.50 464 GLY A N 1
ATOM 3573 C CA . GLY A 1 464 ? 31.951 20.228 -23.586 1.00 75.50 464 GLY A CA 1
ATOM 3574 C C . GLY A 1 464 ? 32.487 19.353 -22.442 1.00 75.50 464 GLY A C 1
ATOM 3575 O O . GLY A 1 464 ? 33.048 19.893 -21.494 1.00 75.50 464 GLY A O 1
ATOM 3576 N N . GLU A 1 465 ? 32.348 18.023 -22.497 1.00 78.38 465 GLU A N 1
ATOM 3577 C CA . GLU A 1 465 ? 32.882 17.121 -21.465 1.00 78.38 465 GLU A CA 1
ATOM 3578 C C . GLU A 1 465 ? 34.413 16.930 -21.592 1.00 78.38 465 GLU A C 1
ATOM 3580 O O . GLU A 1 465 ? 34.914 16.250 -22.495 1.00 78.38 465 GLU A O 1
ATOM 3585 N N . ASP A 1 466 ? 35.179 17.513 -20.665 1.00 81.38 466 ASP A N 1
ATOM 3586 C CA . ASP A 1 466 ? 36.636 17.340 -20.583 1.00 81.38 466 ASP A CA 1
ATOM 3587 C C . ASP A 1 466 ? 37.051 15.972 -19.989 1.00 81.38 466 ASP A C 1
ATOM 3589 O O . ASP A 1 466 ? 36.223 15.124 -19.634 1.00 81.38 466 ASP A O 1
ATOM 3593 N N . GLU A 1 467 ? 38.357 15.687 -19.958 1.00 79.25 467 GLU A N 1
ATOM 3594 C CA . GLU A 1 467 ? 38.868 14.422 -19.406 1.00 79.25 467 GLU A CA 1
ATOM 3595 C C . GLU A 1 467 ? 38.624 14.276 -17.900 1.00 79.25 467 GLU A C 1
ATOM 3597 O O . GLU A 1 467 ? 38.382 13.166 -17.423 1.00 79.25 467 GLU A O 1
ATOM 3602 N N . GLU A 1 468 ? 38.698 15.368 -17.140 1.00 82.00 468 GLU A N 1
ATOM 3603 C CA . GLU A 1 468 ? 38.531 15.348 -15.687 1.00 82.00 468 GLU A CA 1
ATOM 3604 C C . GLU A 1 468 ? 37.081 15.016 -15.310 1.00 82.00 468 GLU A C 1
ATOM 3606 O O . GLU A 1 468 ? 36.821 14.113 -14.508 1.00 82.00 468 GLU A O 1
ATOM 3611 N N . SER A 1 469 ? 36.125 15.656 -15.983 1.00 79.38 469 SER A N 1
ATOM 3612 C CA . SER A 1 469 ? 34.699 15.368 -15.878 1.00 79.38 469 SER A CA 1
ATOM 3613 C C . SER A 1 469 ? 34.393 13.912 -16.244 1.00 79.38 469 SER A C 1
ATOM 3615 O O . SER A 1 469 ? 33.649 13.237 -15.520 1.00 79.38 469 SER A O 1
ATOM 3617 N N . ARG A 1 470 ? 35.031 13.374 -17.293 1.00 78.44 470 ARG A N 1
ATOM 3618 C CA . ARG A 1 470 ? 34.896 11.954 -17.659 1.00 78.44 470 ARG A CA 1
ATOM 3619 C C . ARG A 1 470 ? 35.404 11.017 -16.566 1.00 78.44 470 ARG A C 1
ATOM 3621 O O . ARG A 1 470 ? 34.704 10.062 -16.227 1.00 78.44 470 ARG A O 1
ATOM 3628 N N . ARG A 1 471 ? 36.564 11.296 -15.957 1.00 81.69 471 ARG A N 1
ATOM 3629 C CA . ARG A 1 471 ? 37.094 10.488 -14.836 1.00 81.69 471 ARG A CA 1
ATOM 3630 C C . ARG A 1 471 ? 36.152 10.507 -13.628 1.00 81.69 471 ARG A C 1
ATOM 3632 O O . ARG A 1 471 ? 35.922 9.468 -13.016 1.00 81.69 471 ARG A O 1
ATOM 3639 N N . GLY A 1 472 ? 35.560 11.661 -13.316 1.00 84.75 472 GLY A N 1
ATOM 3640 C CA . GLY A 1 472 ? 34.624 11.818 -12.198 1.00 84.75 472 GLY A CA 1
ATOM 3641 C C . GLY A 1 472 ? 33.200 11.304 -12.456 1.00 84.75 472 GLY A C 1
ATOM 3642 O O . GLY A 1 472 ? 32.402 11.230 -11.520 1.00 84.75 472 GLY A O 1
ATOM 3643 N N . LYS A 1 473 ? 32.838 10.957 -13.700 1.00 86.19 473 LYS A N 1
ATOM 3644 C CA . LYS A 1 473 ? 31.464 10.593 -14.096 1.00 86.19 473 LYS A CA 1
ATOM 3645 C C . LYS A 1 473 ? 30.909 9.406 -13.310 1.00 86.19 473 LYS A C 1
ATOM 3647 O O . LYS A 1 473 ? 29.815 9.500 -12.759 1.00 86.19 473 LYS A O 1
ATOM 3652 N N . TRP A 1 474 ? 31.679 8.325 -13.202 1.00 87.69 474 TRP A N 1
ATOM 3653 C CA . TRP A 1 474 ? 31.251 7.107 -12.507 1.00 87.69 474 TRP A CA 1
ATOM 3654 C C . TRP A 1 474 ? 31.089 7.318 -11.005 1.00 87.69 474 TRP A C 1
ATOM 3656 O O . TRP A 1 474 ? 30.099 6.872 -10.428 1.00 87.69 474 TRP A O 1
ATOM 3666 N N . TYR A 1 475 ? 32.009 8.062 -10.383 1.00 89.50 475 TYR A N 1
ATOM 3667 C CA . TYR A 1 475 ? 31.873 8.427 -8.977 1.00 89.50 475 TYR A CA 1
ATOM 3668 C C . TYR A 1 475 ? 30.614 9.267 -8.749 1.00 89.50 475 TYR A C 1
ATOM 3670 O O . TYR A 1 475 ? 29.816 8.924 -7.886 1.00 89.50 475 TYR A O 1
ATOM 3678 N N . ARG A 1 476 ? 30.372 10.304 -9.567 1.00 89.44 476 ARG A N 1
ATOM 3679 C CA . ARG A 1 476 ? 29.149 11.125 -9.479 1.00 89.44 476 ARG A CA 1
ATOM 3680 C C . ARG A 1 476 ? 27.880 10.292 -9.664 1.00 89.44 476 ARG A C 1
ATOM 3682 O O . ARG A 1 476 ? 26.924 10.483 -8.919 1.00 89.44 476 ARG A O 1
ATOM 3689 N N . ARG A 1 477 ? 27.885 9.339 -10.602 1.00 90.06 477 ARG A N 1
ATOM 3690 C CA . ARG A 1 477 ? 26.773 8.407 -10.837 1.00 90.06 477 ARG A CA 1
ATOM 3691 C C . ARG A 1 477 ? 26.466 7.565 -9.600 1.00 90.06 477 ARG A C 1
ATOM 3693 O O . ARG A 1 477 ? 25.304 7.494 -9.203 1.00 90.06 477 ARG A O 1
ATOM 3700 N N . VAL A 1 478 ? 27.477 6.949 -8.988 1.00 91.12 478 VAL A N 1
ATOM 3701 C CA . VAL A 1 478 ? 27.318 6.153 -7.757 1.00 91.12 478 VAL A CA 1
ATOM 3702 C C . VAL A 1 478 ? 26.935 7.047 -6.577 1.00 91.12 478 VAL A C 1
ATOM 3704 O O . VAL A 1 478 ? 26.047 6.700 -5.804 1.00 91.12 478 VAL A O 1
ATOM 3707 N N . TYR A 1 479 ? 27.538 8.230 -6.466 1.00 91.19 479 TYR A N 1
ATOM 3708 C CA . TYR A 1 479 ? 27.258 9.158 -5.380 1.00 91.19 479 TYR A CA 1
ATOM 3709 C C . TYR A 1 479 ? 25.791 9.599 -5.376 1.00 91.19 479 TYR A C 1
ATOM 3711 O O . TYR A 1 479 ? 25.094 9.371 -4.392 1.00 91.19 479 TYR A O 1
ATOM 3719 N N . ALA A 1 480 ? 25.303 10.134 -6.498 1.00 88.38 480 ALA A N 1
ATOM 3720 C CA . ALA A 1 480 ? 23.947 10.674 -6.623 1.00 88.38 480 ALA A CA 1
ATOM 3721 C C . ALA A 1 480 ? 22.841 9.613 -6.484 1.00 88.38 480 ALA A C 1
ATOM 3723 O O . ALA A 1 480 ? 21.731 9.914 -6.051 1.00 88.38 480 ALA A O 1
ATOM 3724 N N . SER A 1 481 ? 23.128 8.367 -6.872 1.00 89.06 481 SER A N 1
ATOM 3725 C CA . SER A 1 481 ? 22.116 7.305 -6.910 1.00 89.06 481 SER A CA 1
ATOM 3726 C C . SER A 1 481 ? 22.152 6.341 -5.734 1.00 89.06 481 SER A C 1
ATOM 3728 O O . SER A 1 481 ? 21.172 5.632 -5.532 1.00 89.06 481 SER A O 1
ATOM 3730 N N . MET A 1 482 ? 23.248 6.301 -4.974 1.00 90.81 482 MET A N 1
ATOM 3731 C CA . MET A 1 482 ? 23.464 5.333 -3.898 1.00 90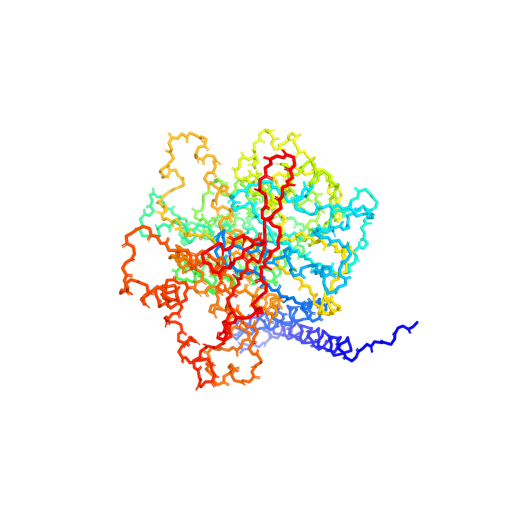.81 482 MET A CA 1
ATOM 3732 C C . MET A 1 482 ? 24.002 6.009 -2.635 1.00 90.81 482 MET A C 1
ATOM 3734 O O . MET A 1 482 ? 23.335 5.993 -1.603 1.00 90.81 482 MET A O 1
ATOM 3738 N N . ILE A 1 483 ? 25.178 6.638 -2.694 1.00 91.31 483 ILE A N 1
ATOM 3739 C CA . ILE A 1 483 ? 25.847 7.134 -1.478 1.00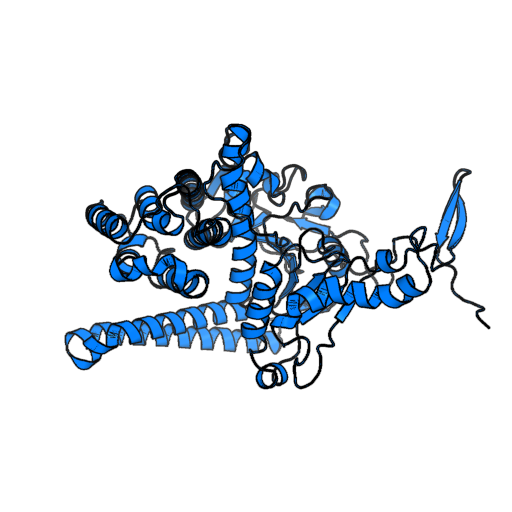 91.31 483 ILE A CA 1
ATOM 3740 C C . ILE A 1 483 ? 25.034 8.252 -0.819 1.00 91.31 483 ILE A C 1
ATOM 3742 O O . ILE A 1 483 ? 24.751 8.169 0.371 1.00 91.31 483 ILE A O 1
ATOM 3746 N N . GLU A 1 484 ? 24.608 9.267 -1.573 1.00 89.12 484 GLU A N 1
ATOM 3747 C CA . GLU A 1 484 ? 23.931 10.448 -1.022 1.00 89.12 484 GLU A CA 1
ATOM 3748 C C . GLU A 1 484 ? 22.712 10.076 -0.163 1.00 89.12 484 GLU A C 1
ATOM 3750 O O . GLU A 1 484 ? 22.546 10.605 0.941 1.00 89.12 484 GLU A O 1
ATOM 3755 N N . LEU A 1 485 ? 21.906 9.130 -0.656 1.00 87.56 485 LEU A N 1
ATOM 3756 C CA . LEU A 1 485 ? 20.638 8.732 -0.057 1.00 87.56 485 LEU A CA 1
ATOM 3757 C C . LEU A 1 485 ? 20.800 7.744 1.109 1.00 87.56 485 LEU A C 1
ATOM 3759 O O . LEU A 1 485 ? 20.058 7.850 2.082 1.00 87.56 485 LEU A O 1
ATOM 3763 N N . TYR A 1 486 ? 21.756 6.810 1.029 1.00 90.06 486 TYR A N 1
ATOM 3764 C CA . TYR A 1 486 ? 21.836 5.670 1.957 1.00 90.06 486 TYR A CA 1
ATOM 3765 C C . TYR A 1 486 ? 23.065 5.675 2.884 1.00 90.06 486 TYR A C 1
ATOM 3767 O O . TYR A 1 486 ? 23.131 4.864 3.806 1.00 90.06 486 TYR A O 1
ATOM 3775 N N . GLN A 1 487 ? 24.025 6.594 2.709 1.00 87.25 487 GLN A N 1
ATOM 3776 C CA . GLN A 1 487 ? 25.234 6.674 3.556 1.00 87.25 487 GLN A CA 1
ATOM 3777 C C . GLN A 1 487 ? 24.925 6.824 5.054 1.00 87.25 487 GLN A C 1
ATOM 3779 O O . GLN A 1 487 ? 25.694 6.389 5.902 1.00 87.25 487 GLN A O 1
ATOM 3784 N N . ARG A 1 488 ? 23.783 7.432 5.400 1.00 86.62 488 ARG A N 1
ATOM 3785 C CA . ARG A 1 488 ? 23.404 7.698 6.797 1.00 86.62 488 ARG A CA 1
ATOM 3786 C C . ARG A 1 488 ? 23.005 6.443 7.567 1.00 86.62 488 ARG A C 1
ATOM 3788 O O . ARG A 1 488 ? 23.005 6.471 8.792 1.00 86.62 488 ARG A O 1
ATOM 3795 N N . ASP A 1 489 ? 22.667 5.369 6.862 1.00 84.62 489 ASP A N 1
ATOM 3796 C CA . ASP A 1 489 ? 22.140 4.146 7.461 1.00 84.62 489 ASP A CA 1
ATOM 3797 C C . ASP A 1 489 ? 23.242 3.103 7.743 1.00 84.62 489 ASP A C 1
ATOM 3799 O O . ASP A 1 489 ? 22.954 2.029 8.269 1.00 84.62 489 ASP A O 1
ATOM 3803 N N . GLY A 1 490 ? 24.500 3.386 7.372 1.00 88.31 490 GLY A N 1
ATOM 3804 C CA . GLY A 1 490 ? 25.697 2.584 7.675 1.00 88.31 490 GLY A CA 1
ATOM 3805 C C . GLY A 1 490 ? 25.837 1.252 6.922 1.00 88.31 490 GLY A C 1
ATOM 3806 O O . GLY A 1 490 ? 26.950 0.761 6.750 1.00 88.31 490 GLY A O 1
ATOM 3807 N N . TRP A 1 491 ? 24.743 0.676 6.415 1.00 93.94 491 TRP A N 1
ATOM 3808 C CA . TRP A 1 491 ? 24.755 -0.625 5.726 1.00 93.94 491 TRP A CA 1
ATOM 3809 C C . TRP A 1 491 ? 25.522 -0.624 4.395 1.00 93.94 491 TRP A C 1
ATOM 3811 O O . TRP A 1 491 ? 25.902 -1.692 3.916 1.00 93.94 491 TRP A O 1
ATOM 3821 N N . LEU A 1 492 ? 25.742 0.551 3.794 1.00 94.06 492 LEU A N 1
ATOM 3822 C CA . LEU A 1 492 ? 26.582 0.704 2.605 1.00 94.06 492 LEU A CA 1
ATOM 3823 C C . LEU A 1 492 ? 28.059 0.437 2.906 1.00 94.06 492 LEU A C 1
ATOM 3825 O O . LEU A 1 492 ? 28.718 -0.283 2.153 1.00 94.06 492 LEU A O 1
ATOM 3829 N N . ASP A 1 493 ? 28.557 1.008 4.000 1.00 94.25 493 ASP A N 1
ATOM 3830 C CA . ASP A 1 493 ? 29.963 0.921 4.395 1.00 94.25 493 ASP A CA 1
ATOM 3831 C C . ASP A 1 493 ? 30.271 -0.417 5.075 1.00 94.25 493 ASP A C 1
ATOM 3833 O O . ASP A 1 493 ? 31.348 -0.983 4.879 1.00 94.25 493 ASP A O 1
ATOM 3837 N N . ASP A 1 494 ? 29.303 -0.950 5.828 1.00 95.62 494 ASP A N 1
ATOM 3838 C CA . ASP A 1 494 ? 29.406 -2.239 6.503 1.00 95.62 494 ASP A CA 1
ATOM 3839 C C . ASP A 1 494 ? 28.092 -3.040 6.427 1.00 95.62 494 ASP A C 1
ATOM 3841 O O . ASP A 1 494 ? 27.168 -2.898 7.240 1.00 95.62 494 ASP A O 1
ATOM 3845 N N . TRP A 1 495 ? 28.002 -3.919 5.428 1.00 96.44 495 TRP A N 1
ATOM 3846 C CA . TRP A 1 495 ? 26.881 -4.838 5.273 1.00 96.44 495 TRP A CA 1
ATOM 3847 C C . TRP A 1 495 ? 27.004 -6.048 6.205 1.00 96.44 495 TRP A C 1
ATOM 3849 O O . TRP A 1 495 ? 26.078 -6.318 6.960 1.00 96.44 495 TRP A O 1
ATOM 3859 N N . ASP A 1 496 ? 28.114 -6.782 6.150 1.00 95.75 496 ASP A N 1
ATOM 3860 C CA . ASP A 1 496 ? 28.347 -8.045 6.876 1.00 95.75 496 ASP A CA 1
ATOM 3861 C C . ASP A 1 496 ? 29.805 -8.191 7.367 1.00 95.75 496 ASP A C 1
ATOM 3863 O O . ASP A 1 496 ? 30.390 -9.277 7.344 1.00 95.75 496 ASP A O 1
ATOM 3867 N N . GLY A 1 497 ? 30.415 -7.078 7.778 1.00 95.38 497 GLY A N 1
ATOM 3868 C CA . GLY A 1 497 ? 31.854 -6.917 8.006 1.00 95.38 497 GLY A CA 1
ATOM 3869 C C . GLY A 1 497 ? 32.611 -6.447 6.757 1.00 95.38 497 GLY A C 1
ATOM 3870 O O . GLY A 1 497 ? 33.844 -6.464 6.734 1.00 95.38 497 GLY A O 1
ATOM 3871 N N . LYS A 1 498 ? 31.889 -6.108 5.681 1.00 95.75 498 LYS A N 1
ATOM 3872 C CA . LYS A 1 498 ? 32.414 -5.680 4.376 1.00 95.75 498 LYS A CA 1
ATOM 3873 C C . LYS A 1 498 ? 31.482 -4.639 3.748 1.00 95.75 498 LYS A C 1
ATOM 3875 O O . LYS A 1 498 ? 30.272 -4.728 3.963 1.00 95.75 498 LYS A O 1
ATOM 3880 N N . PRO A 1 499 ? 32.003 -3.733 2.899 1.00 95.69 499 PRO A N 1
ATOM 3881 C CA . PRO A 1 499 ? 31.164 -2.824 2.127 1.00 95.69 499 PRO A CA 1
ATOM 3882 C C . PRO A 1 499 ? 30.143 -3.560 1.259 1.00 95.69 499 PRO A C 1
ATOM 3884 O O . PRO A 1 499 ? 30.407 -4.656 0.743 1.00 95.69 499 PRO A O 1
ATOM 3887 N N . PHE A 1 500 ? 28.980 -2.939 1.066 1.00 96.12 500 PHE A N 1
ATOM 3888 C CA . PHE A 1 500 ? 27.924 -3.486 0.227 1.00 96.12 500 PHE A CA 1
ATOM 3889 C C . PHE A 1 500 ? 28.414 -3.676 -1.216 1.00 96.12 500 PHE A C 1
ATOM 3891 O O . PHE A 1 500 ? 28.952 -2.765 -1.843 1.00 96.12 500 PHE A O 1
ATOM 3898 N N . ARG A 1 501 ? 28.209 -4.882 -1.756 1.00 94.19 501 ARG A N 1
ATOM 3899 C CA . ARG A 1 501 ? 28.787 -5.315 -3.044 1.00 94.19 501 ARG A CA 1
ATOM 3900 C C . ARG A 1 501 ? 27.796 -5.954 -4.014 1.00 94.19 501 ARG A C 1
ATOM 3902 O O . ARG A 1 501 ? 28.211 -6.441 -5.060 1.00 94.19 501 ARG A O 1
ATOM 3909 N N . ASN A 1 502 ? 26.506 -5.994 -3.676 1.00 96.50 502 ASN A N 1
ATOM 3910 C CA . ASN A 1 502 ? 25.482 -6.586 -4.542 1.00 96.50 502 ASN A CA 1
ATOM 3911 C C . ASN A 1 502 ? 24.852 -5.521 -5.454 1.00 96.50 502 ASN A C 1
ATOM 3913 O O . ASN A 1 502 ? 23.651 -5.255 -5.396 1.00 96.50 502 ASN A O 1
ATOM 3917 N N . THR A 1 503 ? 25.702 -4.880 -6.259 1.00 95.31 503 THR A N 1
ATOM 3918 C CA . THR A 1 503 ? 25.336 -3.777 -7.157 1.00 95.31 503 THR A CA 1
ATOM 3919 C C . THR A 1 503 ? 25.464 -4.217 -8.613 1.00 95.31 503 THR A C 1
ATOM 3921 O O . THR A 1 503 ? 26.493 -4.752 -9.021 1.00 95.31 503 THR A O 1
ATOM 3924 N N . LEU A 1 504 ? 24.421 -3.980 -9.405 1.00 95.44 504 LEU A N 1
ATOM 3925 C CA . LEU A 1 504 ? 24.293 -4.381 -10.803 1.00 95.44 504 LEU A CA 1
ATOM 3926 C C . LEU A 1 504 ? 24.093 -3.147 -11.688 1.00 95.44 504 LEU A C 1
ATOM 3928 O O . LEU A 1 504 ? 23.337 -2.247 -11.337 1.00 95.44 504 LEU A O 1
ATOM 3932 N N . TRP A 1 505 ? 24.723 -3.133 -12.862 1.00 93.00 505 TRP A N 1
ATOM 3933 C CA . TRP A 1 505 ? 24.539 -2.093 -13.879 1.00 93.00 505 TRP A CA 1
ATOM 3934 C C . TRP A 1 505 ? 23.614 -2.626 -14.971 1.00 93.00 505 TRP A C 1
ATOM 3936 O O . TRP A 1 505 ? 23.957 -3.586 -15.663 1.00 93.00 505 TRP A O 1
ATOM 3946 N N . LEU A 1 506 ? 22.429 -2.035 -15.115 1.00 92.19 506 LEU A N 1
ATOM 3947 C CA . LEU A 1 506 ? 21.422 -2.477 -16.073 1.00 92.19 506 LEU A CA 1
ATOM 3948 C C . LEU A 1 506 ? 21.486 -1.641 -17.351 1.00 92.19 506 LEU A C 1
ATOM 3950 O O . LEU A 1 506 ? 21.249 -0.428 -17.350 1.00 92.19 506 LEU A O 1
ATOM 3954 N N . ARG A 1 507 ? 21.722 -2.351 -18.452 1.00 87.44 507 ARG A N 1
ATOM 3955 C CA . ARG A 1 507 ? 21.745 -1.833 -19.818 1.00 87.44 507 ARG A CA 1
ATOM 3956 C C . ARG A 1 507 ? 20.605 -2.408 -20.653 1.00 87.44 507 ARG A C 1
ATOM 3958 O O . ARG A 1 507 ? 20.107 -3.497 -20.366 1.00 87.44 507 ARG A O 1
ATOM 3965 N N . ASN A 1 508 ? 20.228 -1.694 -21.706 1.00 84.19 508 ASN A N 1
ATOM 3966 C CA . ASN A 1 508 ? 19.303 -2.100 -22.749 1.00 84.19 508 ASN A CA 1
ATOM 3967 C C . ASN A 1 508 ? 20.067 -2.293 -24.069 1.00 84.19 508 ASN A C 1
ATOM 3969 O O . ASN A 1 508 ? 20.237 -1.332 -24.819 1.00 84.19 508 ASN A O 1
ATOM 3973 N N . PRO A 1 509 ? 20.459 -3.536 -24.406 1.00 73.88 509 PRO A N 1
ATOM 3974 C CA . PRO A 1 509 ? 21.176 -3.834 -25.648 1.00 73.88 509 PRO A CA 1
ATOM 3975 C C . PRO A 1 509 ? 20.413 -3.470 -26.929 1.00 73.88 509 PRO A C 1
ATOM 3977 O O . PRO A 1 509 ? 21.018 -3.399 -27.989 1.00 73.88 509 PRO A O 1
ATOM 3980 N N . GLY A 1 510 ? 19.093 -3.261 -26.850 1.00 73.69 510 GLY A N 1
ATOM 3981 C CA . GLY A 1 510 ? 18.286 -2.822 -27.990 1.00 73.69 510 GLY A CA 1
ATOM 3982 C C . GLY A 1 510 ? 18.392 -1.326 -28.300 1.00 73.69 510 GLY A C 1
ATOM 3983 O O . GLY A 1 510 ? 17.839 -0.890 -29.303 1.00 73.69 510 GLY A O 1
ATOM 3984 N N . ILE A 1 511 ? 19.049 -0.527 -27.451 1.00 75.44 511 ILE A N 1
ATOM 3985 C CA . ILE A 1 511 ? 19.361 0.873 -27.762 1.00 75.44 511 ILE A CA 1
ATOM 3986 C C . ILE A 1 511 ? 20.712 0.895 -28.462 1.00 75.44 511 ILE A C 1
ATOM 3988 O O . ILE A 1 511 ? 21.711 0.492 -27.870 1.00 75.44 511 ILE A O 1
ATOM 3992 N N . GLU A 1 512 ? 20.757 1.420 -29.684 1.00 74.56 512 GLU A N 1
ATOM 3993 C CA . GLU A 1 512 ? 22.015 1.598 -30.405 1.00 74.56 512 GLU A CA 1
ATOM 3994 C C . GLU A 1 512 ? 22.998 2.460 -29.600 1.00 74.56 512 GLU A C 1
ATOM 3996 O O . GLU A 1 512 ? 22.702 3.584 -29.196 1.00 74.56 512 GLU A O 1
ATOM 4001 N N . GLN A 1 513 ? 24.201 1.930 -29.392 1.00 76.94 513 GLN A N 1
ATOM 4002 C CA . GLN A 1 513 ? 25.295 2.600 -28.685 1.00 76.94 513 GLN A CA 1
ATOM 4003 C C . GLN A 1 513 ? 26.420 2.930 -29.662 1.00 76.94 513 GLN A C 1
ATOM 4005 O O . GLN A 1 513 ? 27.504 2.363 -29.583 1.00 76.94 513 GLN A O 1
ATOM 4010 N N . THR A 1 514 ? 26.171 3.830 -30.609 1.00 74.31 514 THR A N 1
ATOM 4011 C CA . THR A 1 514 ? 27.117 4.157 -31.699 1.00 74.31 514 THR A CA 1
ATOM 4012 C C . THR A 1 514 ? 28.466 4.702 -31.233 1.00 74.31 514 THR A C 1
ATOM 4014 O O . THR A 1 514 ? 29.413 4.741 -32.005 1.00 74.31 514 THR A O 1
ATOM 4017 N N . HIS A 1 515 ? 28.545 5.158 -29.986 1.00 73.69 515 HIS A N 1
ATOM 4018 C CA . HIS A 1 515 ? 29.761 5.664 -29.352 1.00 73.69 515 HIS A CA 1
ATOM 4019 C C . HIS A 1 515 ? 30.595 4.556 -28.682 1.00 73.69 515 HIS A C 1
ATOM 4021 O O . HIS A 1 515 ? 31.738 4.803 -28.316 1.00 73.69 515 HIS A O 1
ATOM 4027 N N . LEU A 1 516 ? 30.038 3.351 -28.516 1.00 73.00 516 LEU A N 1
ATOM 4028 C CA . LEU A 1 516 ? 30.722 2.187 -27.936 1.00 73.00 516 LEU A CA 1
ATOM 4029 C C . LEU A 1 516 ? 30.869 1.024 -28.914 1.00 73.00 516 LEU A C 1
ATOM 4031 O O . LEU A 1 516 ? 31.790 0.228 -28.786 1.00 73.00 516 LEU A O 1
ATOM 4035 N N . VAL A 1 517 ? 29.913 0.874 -29.827 1.00 75.69 517 VAL A N 1
ATOM 4036 C CA . VAL A 1 517 ? 29.748 -0.314 -30.657 1.00 75.69 517 VAL A CA 1
ATOM 4037 C C . VAL A 1 517 ? 29.605 0.126 -32.107 1.00 75.69 517 VAL A C 1
ATOM 4039 O O . VAL A 1 517 ? 28.817 1.021 -32.419 1.00 75.69 517 VAL A O 1
ATOM 4042 N N . SER A 1 518 ? 30.368 -0.509 -32.994 1.00 79.38 518 SER A N 1
ATOM 4043 C CA . SER A 1 518 ? 30.215 -0.338 -34.439 1.00 79.38 518 SER A CA 1
ATOM 4044 C C . SER A 1 518 ? 29.121 -1.274 -34.947 1.00 79.38 518 SER A C 1
ATOM 4046 O O . SER A 1 518 ? 29.024 -2.407 -34.487 1.00 79.38 518 SER A O 1
ATOM 4048 N N . TYR A 1 519 ? 28.300 -0.823 -35.895 1.00 81.06 519 TYR A N 1
ATOM 4049 C CA . TYR A 1 519 ? 27.177 -1.602 -36.426 1.00 81.06 519 TYR A CA 1
ATOM 4050 C C . TYR A 1 519 ? 27.327 -1.802 -37.934 1.00 81.06 519 TYR A C 1
ATOM 4052 O O . TYR A 1 519 ? 27.722 -0.876 -38.649 1.00 81.06 519 TYR A O 1
ATOM 4060 N N . ALA A 1 520 ? 26.975 -2.991 -38.422 1.00 80.12 520 ALA A N 1
ATOM 4061 C CA . ALA A 1 520 ? 26.796 -3.249 -39.842 1.00 80.12 520 ALA A CA 1
ATOM 4062 C C . ALA A 1 520 ? 25.637 -2.396 -40.383 1.00 80.12 520 ALA A C 1
ATOM 4064 O O . ALA A 1 520 ? 24.654 -2.139 -39.681 1.00 80.12 520 ALA A O 1
ATOM 4065 N N . THR A 1 521 ? 25.753 -1.960 -41.638 1.00 80.56 521 THR A N 1
ATOM 4066 C CA . THR A 1 521 ? 24.721 -1.162 -42.315 1.00 80.56 521 THR A CA 1
ATOM 4067 C C . THR A 1 521 ? 24.195 -1.902 -43.538 1.00 80.56 521 THR A C 1
ATOM 4069 O O . THR A 1 521 ? 24.975 -2.403 -44.343 1.00 80.56 521 THR A O 1
ATOM 4072 N N . GLU A 1 522 ? 22.873 -1.954 -43.672 1.00 83.94 522 GLU A N 1
ATOM 4073 C CA . GLU A 1 522 ? 22.145 -2.511 -44.813 1.00 83.94 522 GLU A CA 1
ATOM 4074 C C . GLU A 1 522 ? 21.320 -1.420 -45.494 1.00 83.94 522 GLU A C 1
ATOM 4076 O O . GLU A 1 522 ? 20.854 -0.480 -44.852 1.00 83.94 522 GLU A O 1
ATOM 4081 N N . GLU A 1 523 ? 21.091 -1.555 -46.796 1.00 77.25 523 GLU A N 1
ATOM 4082 C CA . GLU A 1 523 ? 20.180 -0.679 -47.527 1.00 77.25 523 GLU A CA 1
ATOM 4083 C C . GLU A 1 523 ? 18.782 -1.309 -47.576 1.00 77.25 523 GLU A C 1
ATOM 4085 O O . GLU A 1 523 ? 18.581 -2.362 -48.179 1.00 77.25 523 GLU A O 1
ATOM 4090 N N . ARG A 1 524 ? 17.794 -0.671 -46.935 1.00 74.81 524 ARG A N 1
ATOM 4091 C CA . ARG A 1 524 ? 16.383 -1.087 -46.982 1.00 74.81 524 ARG A CA 1
ATOM 4092 C C . ARG A 1 524 ? 15.543 0.053 -47.536 1.00 74.81 524 ARG A C 1
ATOM 4094 O O . ARG A 1 524 ? 15.470 1.124 -46.940 1.00 74.81 524 ARG A O 1
ATOM 4101 N N . GLY A 1 525 ? 14.935 -0.165 -48.705 1.00 73.31 525 GLY A N 1
ATOM 4102 C CA . GLY A 1 525 ? 14.077 0.832 -49.357 1.00 73.31 525 GLY A CA 1
ATOM 4103 C C . GLY A 1 525 ? 14.782 2.161 -49.665 1.00 73.31 525 GLY A C 1
ATOM 4104 O O . GLY A 1 525 ? 14.181 3.215 -49.493 1.00 73.31 525 GLY A O 1
ATOM 4105 N N . GLY A 1 526 ? 16.064 2.128 -50.052 1.00 74.88 526 GLY A N 1
ATOM 4106 C CA . GLY A 1 526 ? 16.862 3.329 -50.348 1.00 74.88 526 GLY A CA 1
ATOM 4107 C C . GLY A 1 526 ? 17.358 4.099 -49.118 1.00 74.88 526 GLY A C 1
ATOM 4108 O O . GLY A 1 526 ? 17.911 5.186 -49.260 1.00 74.88 526 GLY A O 1
ATOM 4109 N N . THR A 1 527 ? 17.175 3.555 -47.910 1.00 61.12 527 THR A N 1
ATOM 4110 C CA . THR A 1 527 ? 17.711 4.128 -46.668 1.00 61.12 527 THR A CA 1
ATOM 4111 C C . THR A 1 527 ? 18.736 3.175 -46.064 1.00 61.12 527 THR A C 1
ATOM 4113 O O . THR A 1 527 ? 18.487 1.972 -45.969 1.00 61.12 527 THR A O 1
ATOM 4116 N N . ARG A 1 528 ? 19.892 3.700 -45.638 1.00 73.62 528 ARG A N 1
ATOM 4117 C CA . ARG A 1 528 ? 20.866 2.925 -44.856 1.00 73.62 528 ARG A CA 1
ATOM 4118 C C . ARG A 1 528 ? 20.351 2.752 -43.433 1.00 73.62 528 ARG A C 1
ATOM 4120 O O . ARG A 1 528 ? 20.184 3.734 -42.714 1.00 73.62 528 ARG A O 1
ATOM 4127 N N . VAL A 1 529 ? 20.138 1.508 -43.033 1.00 74.75 529 VAL A N 1
ATOM 4128 C CA . VAL A 1 529 ? 19.674 1.116 -41.702 1.00 74.75 529 VAL A CA 1
ATOM 4129 C C . VAL A 1 529 ? 20.768 0.286 -41.037 1.00 74.75 529 VAL A C 1
ATOM 4131 O O . VAL A 1 529 ? 21.394 -0.557 -41.678 1.00 74.75 529 VAL A O 1
ATOM 4134 N N . ARG A 1 530 ? 21.036 0.537 -39.755 1.00 76.31 530 ARG A N 1
ATOM 4135 C CA . ARG A 1 530 ? 21.949 -0.294 -38.960 1.00 76.31 530 ARG A CA 1
ATOM 4136 C C . ARG A 1 530 ? 21.209 -1.553 -38.521 1.00 76.31 530 ARG A C 1
ATOM 4138 O O . ARG A 1 530 ? 20.055 -1.466 -38.116 1.00 76.31 530 ARG A O 1
ATOM 4145 N N . VAL A 1 531 ? 21.851 -2.709 -38.646 1.00 71.62 531 VAL A N 1
ATOM 4146 C CA . VAL A 1 531 ? 21.190 -4.012 -38.444 1.00 71.62 531 VAL A CA 1
ATOM 4147 C C . VAL A 1 531 ? 21.776 -4.792 -37.282 1.00 71.62 531 VAL A C 1
ATOM 4149 O O . VAL A 1 531 ? 21.040 -5.144 -36.365 1.00 71.62 531 VAL A O 1
ATOM 4152 N N . GLU A 1 532 ? 23.086 -5.031 -37.281 1.00 72.88 532 GLU A N 1
ATOM 4153 C CA . GLU A 1 532 ? 23.724 -5.882 -36.274 1.00 72.88 532 GLU A CA 1
ATOM 4154 C C . GLU A 1 532 ? 25.005 -5.245 -35.722 1.00 72.88 532 GLU A C 1
ATOM 4156 O O . GLU A 1 532 ? 25.725 -4.573 -36.470 1.00 72.88 532 GLU A O 1
ATOM 4161 N N . PRO A 1 533 ? 25.311 -5.426 -34.423 1.00 72.56 533 PRO A N 1
ATOM 4162 C CA . PRO A 1 533 ? 26.595 -5.025 -33.871 1.00 72.56 533 PRO A CA 1
ATOM 4163 C C . PRO A 1 533 ? 27.720 -5.834 -34.523 1.00 72.56 533 PRO A C 1
ATOM 4165 O O . PRO A 1 533 ? 27.644 -7.059 -34.602 1.00 72.56 533 PRO A O 1
ATOM 4168 N N . LEU A 1 534 ? 28.784 -5.163 -34.958 1.00 73.69 534 LEU A N 1
ATOM 4169 C CA . LEU A 1 534 ? 29.987 -5.830 -35.441 1.00 73.69 534 LEU A CA 1
ATOM 4170 C C . LEU A 1 534 ? 30.694 -6.486 -34.251 1.00 73.69 534 LEU A C 1
ATOM 4172 O O . LEU A 1 534 ? 31.056 -5.815 -33.284 1.00 73.69 534 LEU A O 1
ATOM 4176 N N . THR A 1 535 ? 30.891 -7.801 -34.315 1.00 64.00 535 THR A N 1
ATOM 4177 C CA . THR A 1 535 ? 31.727 -8.526 -33.354 1.00 64.00 535 THR A CA 1
ATOM 4178 C C . THR A 1 535 ? 33.197 -8.217 -33.617 1.00 64.00 535 THR A C 1
ATOM 4180 O O . THR A 1 535 ? 33.629 -8.240 -34.770 1.00 64.00 535 THR A O 1
ATOM 4183 N N . GLU A 1 536 ? 33.981 -7.973 -32.566 1.00 58.22 536 GLU A N 1
ATOM 4184 C CA . GLU A 1 536 ? 35.434 -7.799 -32.666 1.00 58.22 536 GLU A CA 1
ATOM 4185 C C . GLU A 1 536 ? 36.124 -9.112 -33.088 1.00 58.22 536 GLU A C 1
ATOM 4187 O O . GLU A 1 536 ? 36.690 -9.835 -32.274 1.00 58.22 536 GLU A O 1
ATOM 4192 N N . THR A 1 537 ? 36.134 -9.441 -34.378 1.00 51.97 537 THR A N 1
ATOM 4193 C CA . THR A 1 537 ? 37.241 -10.220 -34.948 1.00 51.97 537 THR A CA 1
ATOM 4194 C C . THR A 1 537 ? 38.308 -9.237 -35.405 1.00 51.97 537 THR A C 1
ATOM 4196 O O . THR A 1 537 ? 38.312 -8.820 -36.561 1.00 51.97 537 THR A O 1
ATOM 4199 N N . GLY A 1 538 ? 39.186 -8.852 -34.475 1.00 44.38 538 GLY A N 1
ATOM 4200 C CA . GLY A 1 538 ? 40.376 -8.046 -34.760 1.00 44.38 538 GLY A CA 1
ATOM 4201 C C . GLY A 1 538 ? 40.507 -6.793 -33.897 1.00 44.38 538 GLY A C 1
ATOM 4202 O O . GLY A 1 538 ? 40.353 -5.690 -34.402 1.00 44.38 538 GLY A O 1
ATOM 4203 N N . TYR A 1 539 ? 40.837 -6.973 -32.618 1.00 34.50 539 TYR A N 1
ATOM 4204 C CA . TYR A 1 539 ? 41.435 -5.926 -31.773 1.00 34.50 539 TYR A CA 1
ATOM 4205 C C . TYR A 1 539 ? 42.885 -6.280 -31.388 1.00 34.50 539 TYR A C 1
ATOM 4207 O O . TYR A 1 539 ? 43.348 -5.958 -30.295 1.00 34.50 539 TYR A O 1
ATOM 4215 N N . ALA A 1 540 ? 43.583 -6.993 -32.280 1.00 34.38 540 ALA A N 1
ATOM 4216 C CA . ALA A 1 540 ? 45.024 -7.226 -32.179 1.00 34.38 540 ALA A CA 1
ATOM 4217 C C . ALA A 1 540 ? 45.793 -6.088 -32.853 1.00 34.38 540 ALA A C 1
ATOM 4219 O O . ALA A 1 540 ? 45.416 -5.744 -33.999 1.00 34.38 540 ALA A O 1
#

Radius of gyration: 25.64 Å; chains: 1; bounding box: 72×66×92 Å

Sequence (540 aa):
MAMATGSTLASSAVADAAGDLAGAAGSARGWVRETAADSARIKSESPALIDLSRRVENAARKLGNAAARRMCVGIFGPSQAGKSYLVSRLCKKPASAGGADERLVADIGGRAMDFLREINPPGDKESTGLVTRFTKIAVATPDGYPVSLRLLGETDLVRIFANSFLLDFDANNLSFDPPGEPETHALLTELRKTAKAPPLLHLGELSIFDLKEYLARNFSKRLTFLEPAGYWDFALAHAAELSIADRARLFSVLWGGIEEFTTLFVRLVQALEAIGYPAEAHAAIEALTPRERSIIDVDRIKLELGTEADEADCVPVKGAKTAELPRAVLCALVAELRIAMRNETWPLFDQVDLLDFPGARSREKYRSIAERAEDDDDLARRPRELFIRGKVAVLFQRYSEEREITAMLLCMAGSNAEVKDLGPLVRDWIWSTHGETPAERQRQRNALFFVLTKSDADFVTKEGEDEESRRGKWYRRVYASMIELYQRDGWLDDWDGKPFRNTLWLRNPGIEQTHLVSYATEERGGTRVRVEPLTETGYA

Foldseek 3Di:
DDDDDPLLVVLQVQLVVLVVQLVVLVVQLVVLVVCLVPDVVSVVCNVVSNLVSLVRNLLSNLRNLLSPDFAAAEEAAFWLLCSVVVVFPQQFDDVVRVWDDSAFWFQFPNDTDRCVQAFAADDSGLFFLAKEKEAQDQDDDDVQFRWKFFWDFLLLLLQLLLLLQQFQAALVQAPDAFDALVNLLVLLVVQVPDDFADFAPCQALSSLSVSVVSCCVPPVVPCVSCVNSCLSVSSNVGLRGDDLLSVLVSSCSSNRVDVLSSVLSSLLVVVCVQQPVARMKTWGPLCRPRVNLHLRGLVLLQQPRPHPVQVVAWIWMHHNHTDTHRSNSVSLTTHYTYTNTPIDHDPVSVRYMYMYARYADAHHHHSDLCPPDPDPSSSNSSSSVSSSNSSSLSSLVVCLSSVSNLAYAHRFEQAQRPHLVVQVSVLVSCCSHQRLDLQSNLVDDHRYAHEHPPCLVLLDDDPPQDPVNNVCSVVSSCCRGPCVRHVVSVCQCRVNNHHDDRYHYDDDPPDDNVSPFDFDWDQDPNDTDTDGTDDPPDPD

Secondary structure (DSSP, 8-state):
-----HHHHHHHHHHHHHHHHHHHHHHHHHHHHHHTTT-HHHHHHHHHHHHHHHHHHHHHHHHHHHHHSPEEEEEE-BTTSSHHHHHHHHTS--GGGT-S-SS-EEEETTEEEEIIIIISPPSSS--B-SEEEEESSPPP--TT--EEEEEPPHHHHHHHHHHHHHHHB-TTS-SS----HHHHHHHHHHHTTSPPPPPPGGGSHHHHHHHHHHHHHHHGGG-GGGTTTTHHHHHHHHGGGS-HHHHHHHHHGGGTT-HHHHHHHHHHHHHHHHHTS-SEEEE-GGGT-SGGG-TTBHHIIIIITTSHHHHTSEEEEESSSEEEEEHHHHHHHEEEEEEEE-S---GGGGTEEEEEPPPB-----BSSTTTT--SHHHHHHHHHHHHHHHHHHHHHHHHHHTT--SEEEEEE-SS----TTHHHHHHHHHHHHT-SSHHHHTTS---EEEEE--GGGGTPPPTT--HHHHHHHHHHHHIIIIIHHHGGGSTTT-SSSS----EEE---TTS--TTT--EEEEEETTEEEEEEEPP-S---